Protein AF-0000000068184288 (afdb_homodimer)

Sequence (654 aa):
MPSTSIVRLLISVLLVMGKAAFAEDYVFIGVSGGLQDGFPDHVKLDYHSGQDDEVRAVFVGRALVRGTKAYLDVMQDGWRQYTSEPGQPLINSVVVVSGCHEHANQYWIYAVDSRQVLAVLNNEPRFLSITPDTGLVDLTVAETDKAVKVLAQSQIQKQGKRNTTHVSFPIVVATWYHESFLPSPPMRHLPDGTAITNFPASLALWAKVNDADRVTGCDYTPTDSSSSIGSNNTVEECEASSRTLAAQRRYWDGIRSAVRAAEADRPSRDVWRANGPPFACERLARLGVDADTARINYSFSAEELHSVFRDTEYRLDLNQAVLTVMHMPSTSIVRLLISVLLVMGKAAFAEDYVFIGVSGGLQDGFPDHVKLDYHSGQDDEVRAVFVGRALVRGTKAYLDVMQDGWRQYTSEPGQPLINSVVVVSGCHEHANQYWIYAVDSRQVLAVLNNEPRFLSITPDTGLVDLTVAETDKAVKVLAQSQIQKQGKRNTTHVSFPIVVATWYHESFLPSPPMRHLPDGTAITNFPASLALWAKVNDADRVTGCDYTPTDSSSSIGSNNTVEECEASSRTLAAQRRYWDGIRSAVRAAEADRPSRDVWRANGPPFACERLARLGVDADTARINYSFSAEELHSVFRDTEYRLDLNQAVLTVMH

Nearest PDB structures (foldseek):
  5c5z-assembly1_B  TM=7.396E-01  e=7.664E-04  Escherichia coli
  5y9f-assembly2_I  TM=2.654E-01  e=6.734E+00  human papillomavirus 59
  7ryj-assembly1_F  TM=2.650E-01  e=6.351E+00  Mus musculus papillomavirus type 1
  5y9f-assembly1_E  TM=1.984E-01  e=9.571E+00  human papillomavirus 59
  5c5z-assembly1_B  TM=7.454E-01  e=1.248E-03  Escherichia coli

pLDDT: mean 79.21, std 19.63, range [26.53, 98.06]

Foldseek 3Di:
DVPVVVVVVCVVCCVVVVVPVPQFKWAKEWEFWQCDFLHDLVCLLWDDDPPPDIFHKFWQWKFKFFQKFKWKDQDAPPDPQADDPPDQHGITIAIFRRQFRQEMEMTTMIIGGPVRVVSSCPVPDDAKDKDFWWGKTFLPDVRTDVRVLLLQQVQLVVVVFDDSGIAGGIYMHGQWDWPLIGGFAFPDADPVNHGYDGRLSSLCVLLVADSVLSPSPQPPPVPPVPDCPDPPPPSPCPCVDVVSVVSNVVSSVSSRVSSVVSNVVDDPDGDIDGRYDNDDHPDGDDTGDDPRHGGRRDIDGPVRVCVSPVPHQWDDDRVVSYIDGHD/DCPVVVVVVVVVCCVVVVCPVPQFKWAKEWEFWQCDFLHQLVCLLWDDDPPPDIFHKFWQWKFKFFQKFKWKDQDAPPDPQADDPPDQHGITIAIARRQFRQEMEITTMIIGGPVRVVSSCPPVSFQKDKDFWFGKTFLPDVRTDVRVLLLQQVQLVVVVFDDSGIAGGTYMHGQWDWPLIGGFAFPDADPVNHGYDGRLSSLCVLLVADSVLSPSPQPPPVPPVPDCPDPPPPSPCPVVDVVSVVSNVVSSVSSRVSSVVSNVVDDPDGDIDRRYDNDDHPDGDDTGDDPRHGGRGDIDGPVRVCVSPVPHQWDDDRVVSYIDGHD

Radius of gyration: 25.78 Å; Cα contacts (8 Å, |Δi|>4): 1401; chains: 2; bounding box: 53×72×87 Å

Organism: Phaeodactylum tricornutum (strain CCAP 1055/1) (NCBI:txid556484)

Solvent-accessible surface area (backbone atoms only — not comparable to full-atom values): 34500 Å² total; per-residue (Å²): 126,69,67,64,55,53,51,49,48,48,49,50,48,43,57,62,58,55,52,58,68,72,79,59,40,26,28,49,40,27,43,54,34,37,58,36,89,63,34,84,48,26,66,42,42,34,30,71,55,76,96,82,40,72,41,57,39,22,59,58,36,35,34,27,22,56,12,22,40,51,21,36,38,66,62,47,88,79,40,61,72,42,45,59,89,92,50,80,58,60,66,37,47,40,33,34,50,48,35,19,42,47,23,21,31,39,24,42,32,28,40,22,37,33,71,22,59,66,40,45,54,41,93,42,75,81,36,40,22,43,21,42,41,48,34,41,29,40,61,80,44,85,69,24,30,66,57,42,44,47,51,48,50,49,46,18,59,74,66,68,32,74,41,82,50,42,35,22,33,16,26,56,32,33,49,52,24,50,74,74,46,36,76,47,44,56,69,45,70,48,93,88,58,29,35,33,29,34,49,67,56,12,50,18,60,71,32,69,39,56,57,81,27,53,53,58,80,50,80,67,62,76,74,59,86,72,78,71,76,63,80,68,67,68,76,58,68,55,71,51,47,73,63,52,54,51,36,31,48,50,29,53,50,29,44,42,51,42,49,54,54,51,60,71,66,51,74,87,69,90,50,76,34,35,30,38,73,89,71,86,58,93,44,75,30,82,72,52,52,47,76,37,39,28,72,45,41,55,74,34,44,61,66,53,54,46,58,61,32,66,92,50,58,43,46,78,35,74,90,74,28,41,61,41,77,60,129,127,68,67,62,55,53,50,51,48,48,46,50,47,42,56,61,58,53,51,58,68,71,78,58,38,26,27,51,40,26,43,54,34,35,57,37,90,64,36,83,49,28,66,43,43,34,29,72,54,76,98,81,40,73,42,59,39,22,60,57,36,36,35,28,22,56,12,23,41,50,23,36,38,66,61,45,89,82,41,64,72,42,46,59,90,91,49,80,57,59,66,37,48,39,33,34,54,46,36,18,40,47,24,22,33,40,23,42,31,27,42,22,38,33,71,21,60,65,39,47,54,45,91,44,61,59,46,39,22,44,19,42,46,45,34,41,29,41,60,82,46,84,69,23,31,66,57,42,45,47,49,49,50,49,46,19,60,75,68,67,35,74,41,83,50,42,34,22,33,16,27,56,32,32,52,51,24,51,72,73,45,37,77,47,43,57,70,44,69,46,94,89,59,27,33,33,27,32,50,64,56,12,50,17,60,72,31,71,40,57,57,81,27,54,53,58,80,51,79,67,62,76,74,57,85,72,75,71,76,63,79,71,64,69,72,58,67,54,72,50,48,73,62,52,52,50,36,32,49,52,28,52,50,30,45,41,51,42,49,54,54,50,59,71,67,50,73,88,68,90,50,77,35,30,24,45,72,89,71,88,59,93,44,76,29,83,73,51,64,46,77,39,39,28,70,45,42,56,74,34,43,61,65,54,52,46,59,63,32,65,90,52,58,42,44,77,37,73,91,75,28,41,61,41,78,60,129

Secondary structure (DSSP, 8-state):
--HHHHHHHHHHHHHHHSS-----EEEEEEE-STTSTTSGGGGGGSEEETTTEEE--EEEEEEEEESEEEEEEEPPTTSTT---TTSPPPEEEEEEE--BTTEEEEEEEEEEEGGGHHHHTTT--TTEEEEEEEEEEESSSTTS-HHHHHHHHHHHHHHT-S--SEEEEEEEEESEEETTPEEPPPSEE-TTSPEEEEHHHHHHHHHT--GGGG-SSS------SS---------------HHHHHHHHHHHHHHHHHHHHHHHT--S---EEETSSPP--SSBPP-S--TTSEE--S-EEHHHHHHHHTTSSEEEETTTTEEEE--/--HHHHHHHHHHHHHHHSS-----EEEEEEE-STTSTTSGGGGGGSEEETTTEEE--EEEEEEEEESEEEEEEEPPTTSTT---TTSPPPEEEEEEE--BTTEEEEEEEEEEEGGGHHHHTTT--SSEEEEEEEEEEESSSTTS-HHHHHHHHHHHHHHT-S--SEEEEEEEEES-EETTPEEPPPSEE-TTSPEEEEHHHHHHHHHT--GGGG-SSS------SS---------------HHHHHHHHHHHHHHHHHHHHHHHT--S---EETT-SPP--SSBPP-S--TTSEE--S-EEHHHHHHHHTTSSEEEETTTTEEEE--

Structure (mmCIF, N/CA/C/O backbone):
data_AF-0000000068184288-model_v1
#
loop_
_entity.id
_entity.type
_entity.pdbx_description
1 polymer 'Uncharacterized protein'
#
loop_
_atom_site.group_PDB
_atom_site.id
_atom_site.type_symbol
_atom_site.label_atom_id
_atom_site.label_alt_id
_atom_site.label_comp_id
_atom_site.label_asym_id
_atom_site.label_entity_id
_atom_site.label_seq_id
_atom_site.pdbx_PDB_ins_code
_atom_site.Cartn_x
_atom_site.Cartn_y
_atom_site.Cartn_z
_atom_site.occupancy
_atom_site.B_iso_or_equiv
_atom_site.auth_seq_id
_atom_site.auth_comp_id
_atom_site.auth_asym_id
_atom_site.auth_atom_id
_atom_site.pdbx_PDB_model_num
ATOM 1 N N . MET A 1 1 ? 14.094 -34.469 49.031 1 32.38 1 MET A N 1
ATOM 2 C CA . MET A 1 1 ? 14.266 -34.688 47.594 1 32.38 1 MET A CA 1
ATOM 3 C C . MET A 1 1 ? 13.156 -33.969 46.812 1 32.38 1 MET A C 1
ATOM 5 O O . MET A 1 1 ? 13.078 -34.094 45.594 1 32.38 1 MET A O 1
ATOM 9 N N . PRO A 1 2 ? 12.055 -33.5 47.469 1 53.44 2 PRO A N 1
ATOM 10 C CA . PRO A 1 2 ? 10.875 -32.875 46.875 1 53.44 2 PRO A CA 1
ATOM 11 C C . PRO A 1 2 ? 11.164 -31.453 46.344 1 53.44 2 PRO A C 1
ATOM 13 O O . PRO A 1 2 ? 10.352 -30.906 45.594 1 53.44 2 PRO A O 1
ATOM 16 N N . SER A 1 3 ? 12.32 -30.938 46.656 1 58.44 3 SER A N 1
ATOM 17 C CA . SER A 1 3 ? 12.523 -29.516 46.344 1 58.44 3 SER A CA 1
ATOM 18 C C . SER A 1 3 ? 12.891 -29.328 44.875 1 58.44 3 SER A C 1
ATOM 20 O O . SER A 1 3 ? 12.516 -28.344 44.25 1 58.44 3 SER A O 1
ATOM 22 N N . THR A 1 4 ? 13.492 -30.453 44.281 1 60.47 4 THR A N 1
ATOM 23 C CA . THR A 1 4 ? 13.93 -30.312 42.906 1 60.47 4 THR A CA 1
ATOM 24 C C . THR A 1 4 ? 12.742 -30.438 41.938 1 60.47 4 THR A C 1
ATOM 26 O O . THR A 1 4 ? 12.734 -29.828 40.875 1 60.47 4 THR A O 1
ATOM 29 N N . SER A 1 5 ? 11.688 -31.094 42.469 1 57.44 5 SER A N 1
ATOM 30 C CA . SER A 1 5 ? 10.547 -31.312 41.562 1 57.44 5 SER A CA 1
ATOM 31 C C . SER A 1 5 ? 9.695 -30.047 41.469 1 57.44 5 SER A C 1
ATOM 33 O O . SER A 1 5 ? 9.172 -29.75 40.375 1 57.44 5 SER A O 1
ATOM 35 N N . ILE A 1 6 ? 9.641 -29.312 42.531 1 54.47 6 ILE A N 1
ATOM 36 C CA . ILE A 1 6 ? 8.836 -28.094 42.5 1 54.47 6 ILE A CA 1
ATOM 37 C C . ILE A 1 6 ? 9.539 -27.031 41.656 1 54.47 6 ILE A C 1
ATOM 39 O O . ILE A 1 6 ? 8.898 -26.312 40.906 1 54.47 6 ILE A O 1
ATOM 43 N N . VAL A 1 7 ? 10.859 -27.078 41.656 1 49.69 7 VAL A N 1
ATOM 44 C CA . VAL A 1 7 ? 11.609 -26.094 40.875 1 49.69 7 VAL A CA 1
ATOM 45 C C . VAL A 1 7 ? 11.5 -26.422 39.375 1 49.69 7 VAL A C 1
ATOM 47 O O . VAL A 1 7 ? 11.312 -25.531 38.562 1 49.69 7 VAL A O 1
ATOM 50 N N . ARG A 1 8 ? 11.461 -27.688 39 1 50.5 8 ARG A N 1
ATOM 51 C CA . ARG A 1 8 ? 11.312 -28.047 37.594 1 50.5 8 ARG A CA 1
ATOM 52 C C . ARG A 1 8 ? 9.891 -27.766 37.125 1 50.5 8 ARG A C 1
ATOM 54 O O . ARG A 1 8 ? 9.695 -27.281 36 1 50.5 8 ARG A O 1
ATOM 61 N N . LEU A 1 9 ? 8.93 -27.922 37.969 1 48.62 9 LEU A N 1
ATOM 62 C CA . LEU A 1 9 ? 7.562 -27.594 37.594 1 48.62 9 LEU A CA 1
ATOM 63 C C . LEU A 1 9 ? 7.387 -26.078 37.469 1 48.62 9 LEU A C 1
ATOM 65 O O . LEU A 1 9 ? 6.738 -25.609 36.531 1 48.62 9 LEU A O 1
ATOM 69 N N . LEU A 1 10 ? 8.062 -25.406 38.281 1 46.88 10 LEU A N 1
ATOM 70 C CA . LEU A 1 10 ? 7.969 -23.953 38.188 1 46.88 10 LEU A CA 1
ATOM 71 C C . LEU A 1 10 ? 8.703 -23.438 36.969 1 46.88 10 LEU A C 1
ATOM 73 O O . LEU A 1 10 ? 8.219 -22.547 36.281 1 46.88 10 LEU A O 1
ATOM 77 N N . ILE A 1 11 ? 9.797 -24.109 36.594 1 45.91 11 ILE A N 1
ATOM 78 C CA . ILE A 1 11 ? 10.523 -23.688 35.406 1 45.91 11 ILE A CA 1
ATOM 79 C C . ILE A 1 11 ? 9.727 -24.094 34.156 1 45.91 11 ILE A C 1
ATOM 81 O O . ILE A 1 11 ? 9.617 -23.312 33.219 1 45.91 11 ILE A O 1
ATOM 85 N N . SER A 1 12 ? 9.086 -25.312 34.156 1 41.34 12 SER A N 1
ATOM 86 C CA . SER A 1 12 ? 8.281 -25.719 33.031 1 41.34 12 SER A CA 1
ATOM 87 C C . SER A 1 12 ? 7.023 -24.859 32.906 1 41.34 12 SER A C 1
ATOM 89 O O . SER A 1 12 ? 6.609 -24.516 31.797 1 41.34 12 SER A O 1
ATOM 91 N N . VAL A 1 13 ? 6.363 -24.625 34.062 1 41.16 13 VAL A N 1
ATOM 92 C CA . VAL A 1 13 ? 5.203 -23.75 34.031 1 41.16 13 VAL A CA 1
ATOM 93 C C . VAL A 1 13 ? 5.641 -22.344 33.625 1 41.16 13 VAL A C 1
ATOM 95 O O . VAL A 1 13 ? 4.973 -21.672 32.812 1 41.16 13 VAL A O 1
ATOM 98 N N . LEU A 1 14 ? 6.762 -21.938 34.125 1 38.97 14 LEU A N 1
ATOM 99 C CA . LEU A 1 14 ? 7.277 -20.625 33.75 1 38.97 14 LEU A CA 1
ATOM 100 C C . LEU A 1 14 ? 7.715 -20.625 32.281 1 38.97 14 LEU A C 1
ATOM 102 O O . LEU A 1 14 ? 7.535 -19.625 31.578 1 38.97 14 LEU A O 1
ATOM 106 N N . LEU A 1 15 ? 8.398 -21.641 31.844 1 39.84 15 LEU A N 1
ATOM 107 C CA . LEU A 1 15 ? 8.727 -21.75 30.422 1 39.84 15 LEU A CA 1
ATOM 108 C C . LEU A 1 15 ? 7.461 -21.844 29.578 1 39.84 15 LEU A C 1
ATOM 110 O O . LEU A 1 15 ? 7.406 -21.312 28.469 1 39.84 15 LEU A O 1
ATOM 114 N N . VAL A 1 16 ? 6.539 -22.719 29.984 1 35.69 16 VAL A N 1
ATOM 115 C CA . VAL A 1 16 ? 5.254 -22.797 29.312 1 35.69 16 VAL A CA 1
ATOM 116 C C . VAL A 1 16 ? 4.473 -21.5 29.516 1 35.69 16 VAL A C 1
ATOM 118 O O . VAL A 1 16 ? 3.77 -21.047 28.609 1 35.69 16 VAL A O 1
ATOM 121 N N . MET A 1 17 ? 4.336 -21.047 30.703 1 35.84 17 MET A N 1
ATOM 122 C CA . MET A 1 17 ? 3.625 -19.781 30.906 1 35.84 17 MET A CA 1
ATOM 123 C C . MET A 1 17 ? 4.309 -18.641 30.156 1 35.84 17 MET A C 1
ATOM 125 O O . MET A 1 17 ? 3.723 -17.578 29.969 1 35.84 17 MET A O 1
ATOM 129 N N . GLY A 1 18 ? 5.645 -18.594 30.266 1 34 18 GLY A N 1
ATOM 130 C CA . GLY A 1 18 ? 6.402 -17.453 29.797 1 34 18 GLY A CA 1
ATOM 131 C C . GLY A 1 18 ? 6.219 -17.188 28.312 1 34 18 GLY A C 1
ATOM 132 O O . GLY A 1 18 ? 6.906 -16.328 27.734 1 34 18 GLY A O 1
ATOM 133 N N . LYS A 1 19 ? 6.238 -18.234 27.547 1 34.44 19 LYS A N 1
ATOM 134 C CA . LYS A 1 19 ? 5.977 -17.672 26.219 1 34.44 19 LYS A CA 1
ATOM 135 C C . LYS A 1 19 ? 4.711 -16.828 26.234 1 34.44 19 LYS A C 1
ATOM 137 O O . LYS A 1 19 ? 3.6 -17.344 26.312 1 34.44 19 LYS A O 1
ATOM 142 N N . ALA A 1 20 ? 4.527 -15.953 27.109 1 34.69 20 ALA A N 1
ATOM 143 C CA . ALA A 1 20 ? 3.424 -15.047 26.797 1 34.69 20 ALA A CA 1
ATOM 144 C C . ALA A 1 20 ? 3.133 -15.031 25.297 1 34.69 20 ALA A C 1
ATOM 146 O O . ALA A 1 20 ? 3.949 -14.562 24.5 1 34.69 20 ALA A O 1
ATOM 147 N N . ALA A 1 21 ? 2.643 -16.078 24.688 1 37.88 21 ALA A N 1
ATOM 148 C CA . ALA A 1 21 ? 2.223 -16.359 23.312 1 37.88 21 ALA A CA 1
ATOM 149 C C . ALA A 1 21 ? 1.637 -15.109 22.656 1 37.88 21 ALA A C 1
ATOM 151 O O . ALA A 1 21 ? 0.617 -14.578 23.109 1 37.88 21 ALA A O 1
ATOM 152 N N . PHE A 1 22 ? 2.428 -14.109 22.406 1 45 22 PHE A N 1
ATOM 153 C CA . PHE A 1 22 ? 1.965 -13 21.578 1 45 22 PHE A CA 1
ATOM 154 C C . PHE A 1 22 ? 0.828 -13.445 20.672 1 45 22 PHE A C 1
ATOM 156 O O . PHE A 1 22 ? 0.948 -14.453 19.969 1 45 22 PHE A O 1
ATOM 163 N N . ALA A 1 23 ? -0.337 -13.203 21.156 1 56.47 23 ALA A N 1
ATOM 164 C CA . ALA A 1 23 ? -1.491 -13.531 20.328 1 56.47 23 ALA A CA 1
ATOM 165 C C . ALA A 1 23 ? -1.308 -13 18.906 1 56.47 23 ALA A C 1
ATOM 167 O O . ALA A 1 23 ? -1.067 -11.812 18.703 1 56.47 23 ALA A O 1
ATOM 168 N N . GLU A 1 24 ? -0.873 -13.797 17.984 1 70.94 24 GLU A N 1
ATOM 169 C CA . GLU A 1 24 ? -0.694 -13.508 16.562 1 70.94 24 GLU A CA 1
ATOM 170 C C . GLU A 1 24 ? -1.948 -12.875 15.961 1 70.94 24 GLU A C 1
ATOM 172 O O . GLU A 1 24 ? -3.066 -13.281 16.281 1 70.94 24 GLU A O 1
ATOM 177 N N . ASP A 1 25 ? -1.692 -11.641 15.391 1 85.06 25 ASP A N 1
ATOM 178 C CA . ASP A 1 25 ? -2.74 -11.008 14.594 1 85.06 25 ASP A CA 1
ATOM 179 C C . ASP A 1 25 ? -2.488 -11.203 13.102 1 85.06 25 ASP A C 1
ATOM 181 O O . ASP A 1 25 ? -1.342 -11.18 12.656 1 85.06 25 ASP A O 1
ATOM 185 N N . TYR A 1 26 ? -3.568 -11.5 12.492 1 89.56 26 TYR A N 1
ATOM 186 C CA . TYR A 1 26 ? -3.48 -11.758 11.062 1 89.56 26 TYR A CA 1
ATOM 187 C C . TYR A 1 26 ? -4.211 -10.688 10.266 1 89.56 26 TYR A C 1
ATOM 189 O O . TYR A 1 26 ? -5.211 -10.133 10.727 1 89.56 26 TYR A O 1
ATOM 197 N N . VAL A 1 27 ? -3.689 -10.422 9.172 1 90.31 27 VAL A N 1
ATOM 198 C CA . VAL A 1 27 ? -4.375 -9.594 8.18 1 90.31 27 VAL A CA 1
ATOM 199 C C . VAL A 1 27 ? -4.508 -10.359 6.867 1 90.31 27 VAL A C 1
ATOM 201 O O . VAL A 1 27 ? -3.693 -11.242 6.57 1 90.31 27 VAL A O 1
ATOM 204 N N . PHE A 1 28 ? -5.527 -10.023 6.16 1 92.75 28 PHE A N 1
ATOM 205 C CA . PHE A 1 28 ? -5.707 -10.633 4.852 1 92.75 28 PHE A CA 1
ATOM 206 C C . PHE A 1 28 ? -5.129 -9.742 3.754 1 92.75 28 PHE A C 1
ATOM 208 O O . PHE A 1 28 ? -5.301 -8.523 3.781 1 92.75 28 PHE A O 1
ATOM 215 N N . ILE A 1 29 ? -4.414 -10.383 2.818 1 93.25 29 ILE A N 1
ATOM 216 C CA . ILE A 1 29 ? -3.869 -9.656 1.679 1 93.25 29 ILE A CA 1
ATOM 217 C C . ILE A 1 29 ? -4.066 -10.469 0.402 1 93.25 29 ILE A C 1
ATOM 219 O O . ILE A 1 29 ? -3.881 -11.688 0.401 1 93.25 29 ILE A O 1
ATOM 223 N N . GLY A 1 30 ? -4.562 -9.789 -0.604 1 95.12 30 GLY A N 1
ATOM 224 C CA . GLY A 1 30 ? -4.629 -10.375 -1.931 1 95.12 30 GLY A CA 1
ATOM 225 C C . GLY A 1 30 ? -3.4 -10.086 -2.773 1 95.12 30 GLY A C 1
ATOM 226 O O . GLY A 1 30 ? -3.041 -8.93 -2.979 1 95.12 30 GLY A O 1
ATOM 227 N N . VAL A 1 31 ? -2.785 -11.188 -3.258 1 94.5 31 VAL A N 1
ATOM 228 C CA . VAL A 1 31 ? -1.58 -11.023 -4.062 1 94.5 31 VAL A CA 1
ATOM 229 C C . VAL A 1 31 ? -1.771 -11.68 -5.426 1 94.5 31 VAL A C 1
ATOM 231 O O . VAL A 1 31 ? -2.58 -12.602 -5.566 1 94.5 31 VAL A O 1
ATOM 234 N N . SER A 1 32 ? -1.122 -11.148 -6.391 1 94.88 32 SER A N 1
ATOM 235 C CA . SER A 1 32 ? -1.007 -11.695 -7.738 1 94.88 32 SER A CA 1
ATOM 236 C C . SER A 1 32 ? 0.422 -11.586 -8.258 1 94.88 32 SER A C 1
ATOM 238 O O . SER A 1 32 ? 0.887 -10.492 -8.586 1 94.88 32 SER A O 1
ATOM 240 N N . GLY A 1 33 ? 1.138 -12.742 -8.281 1 92.38 33 GLY A N 1
ATOM 241 C CA . GLY A 1 33 ? 2.52 -12.688 -8.727 1 92.38 33 GLY A CA 1
ATOM 242 C C . GLY A 1 33 ? 3.428 -13.648 -7.977 1 92.38 33 GLY A C 1
ATOM 243 O O . GLY A 1 33 ? 3.02 -14.758 -7.637 1 92.38 33 GLY A O 1
ATOM 244 N N . GLY A 1 34 ? 4.621 -13.258 -7.797 1 87.44 34 GLY A N 1
ATOM 245 C CA . GLY A 1 34 ? 5.676 -14.109 -7.27 1 87.44 34 GLY A CA 1
ATOM 246 C C . GLY A 1 34 ? 5.445 -14.523 -5.828 1 87.44 34 GLY A C 1
ATOM 247 O O . GLY A 1 34 ? 6.09 -15.445 -5.328 1 87.44 34 GLY A O 1
ATOM 248 N N . LEU A 1 35 ? 4.52 -13.945 -5.18 1 89 35 LEU A N 1
ATOM 249 C CA . LEU A 1 35 ? 4.234 -14.258 -3.785 1 89 35 LEU A CA 1
ATOM 250 C C . LEU A 1 35 ? 3.305 -15.469 -3.68 1 89 35 LEU A C 1
ATOM 252 O O . LEU A 1 35 ? 3.133 -16.031 -2.598 1 89 35 LEU A O 1
ATOM 256 N N . GLN A 1 36 ? 2.783 -15.875 -4.758 1 90.81 36 GLN A N 1
ATOM 257 C CA . GLN A 1 36 ? 1.835 -16.984 -4.746 1 90.81 36 GLN A CA 1
ATOM 258 C C . GLN A 1 36 ? 2.555 -18.328 -4.613 1 90.81 36 GLN A C 1
ATOM 260 O O . GLN A 1 36 ? 3.744 -18.422 -4.922 1 90.81 36 GLN A O 1
ATOM 265 N N . ASP A 1 37 ? 1.796 -19.281 -4.125 1 88.12 37 ASP A N 1
ATOM 266 C CA . ASP A 1 37 ? 2.344 -20.625 -3.959 1 88.12 37 ASP A CA 1
ATOM 267 C C . ASP A 1 37 ? 2.988 -21.109 -5.254 1 88.12 37 ASP A C 1
ATOM 269 O O . ASP A 1 37 ? 2.424 -20.953 -6.336 1 88.12 37 ASP A O 1
ATOM 273 N N . GLY A 1 38 ? 4.16 -21.688 -5.039 1 84.31 38 GLY A N 1
ATOM 274 C CA . GLY A 1 38 ? 4.836 -22.25 -6.195 1 84.31 38 GLY A CA 1
ATOM 275 C C . GLY A 1 38 ? 5.867 -21.312 -6.797 1 84.31 38 GLY A C 1
ATOM 276 O O . GLY A 1 38 ? 6.602 -21.703 -7.711 1 84.31 38 GLY A O 1
ATOM 277 N N . PHE A 1 39 ? 5.945 -20.141 -6.25 1 87.5 39 PHE A N 1
ATOM 278 C CA . PHE A 1 39 ? 6.914 -19.172 -6.754 1 87.5 39 PHE A CA 1
ATOM 279 C C . PHE A 1 39 ? 7.938 -18.828 -5.68 1 87.5 39 PHE A C 1
ATOM 281 O O . PHE A 1 39 ? 7.656 -18.953 -4.484 1 87.5 39 PHE A O 1
ATOM 288 N N . PRO A 1 40 ? 9.094 -18.328 -6.074 1 78.38 40 PRO A N 1
ATOM 289 C CA . PRO A 1 40 ? 10.211 -18.172 -5.141 1 78.38 40 PRO A CA 1
ATOM 290 C C . PRO A 1 40 ? 9.93 -17.125 -4.059 1 78.38 40 PRO A C 1
ATOM 292 O O . PRO A 1 40 ? 10.406 -17.266 -2.932 1 78.38 40 PRO A O 1
ATOM 295 N N . ASP A 1 41 ? 9.148 -16.156 -4.289 1 83.25 41 ASP A N 1
ATOM 296 C CA . ASP A 1 41 ? 8.969 -15.047 -3.354 1 83.25 41 ASP A CA 1
ATOM 297 C C . ASP A 1 41 ? 7.891 -15.375 -2.32 1 83.25 41 ASP A C 1
ATOM 299 O O . ASP A 1 41 ? 7.648 -14.586 -1.403 1 83.25 41 ASP A O 1
ATOM 303 N N . HIS A 1 42 ? 7.352 -16.547 -2.363 1 87.5 42 HIS A N 1
ATOM 304 C CA . HIS A 1 42 ? 6.27 -16.922 -1.46 1 87.5 42 HIS A CA 1
ATOM 305 C C . HIS A 1 42 ? 6.711 -16.828 -0.003 1 87.5 42 HIS A C 1
ATOM 307 O O . HIS A 1 42 ? 5.922 -16.453 0.866 1 87.5 42 HIS A O 1
ATOM 313 N N . VAL A 1 43 ? 7.918 -17.094 0.232 1 84.25 43 VAL A N 1
ATOM 314 C CA . VAL A 1 43 ? 8.461 -17.156 1.585 1 84.25 43 VAL A CA 1
ATOM 315 C C . VAL A 1 43 ? 8.391 -15.773 2.234 1 84.25 43 VAL A C 1
ATOM 317 O O . VAL A 1 43 ? 8.422 -15.656 3.461 1 84.25 43 VAL A O 1
ATOM 320 N N . LYS A 1 44 ? 8.195 -14.781 1.458 1 85 44 LYS A N 1
ATOM 321 C CA . LYS A 1 44 ? 8.156 -13.414 1.977 1 85 44 LYS A CA 1
ATOM 322 C C . LYS A 1 44 ? 6.852 -13.148 2.723 1 85 44 LYS A C 1
ATOM 324 O O . LYS A 1 44 ? 6.742 -12.172 3.461 1 85 44 LYS A O 1
ATOM 329 N N . LEU A 1 45 ? 5.887 -13.984 2.527 1 89.81 45 LEU A N 1
ATOM 330 C CA . LEU A 1 45 ? 4.613 -13.828 3.225 1 89.81 45 LEU A CA 1
ATOM 331 C C . LEU A 1 45 ? 4.723 -14.312 4.668 1 89.81 45 LEU A C 1
ATOM 333 O O . LEU A 1 45 ? 3.873 -13.992 5.5 1 89.81 45 LEU A O 1
ATOM 337 N N . ASP A 1 46 ? 5.758 -15.078 4.879 1 88.69 46 ASP A N 1
ATOM 338 C CA . ASP A 1 46 ? 5.934 -15.656 6.207 1 88.69 46 ASP A CA 1
ATOM 339 C C . ASP A 1 46 ? 6.68 -14.695 7.129 1 88.69 46 ASP A C 1
ATOM 341 O O . ASP A 1 46 ? 7.625 -14.023 6.707 1 88.69 46 ASP A O 1
ATOM 345 N N . TYR A 1 47 ? 6.129 -14.594 8.32 1 85.44 47 TYR A N 1
ATOM 346 C CA . TYR A 1 47 ? 6.824 -13.805 9.336 1 85.44 47 TYR A CA 1
ATOM 347 C C . TYR A 1 47 ? 7.902 -14.641 10.023 1 85.44 47 TYR A C 1
ATOM 349 O O . TYR A 1 47 ? 7.664 -15.781 10.406 1 85.44 47 TYR A O 1
ATOM 357 N N . HIS A 1 48 ? 9.094 -13.992 9.984 1 77.5 48 HIS A N 1
ATOM 358 C CA . HIS A 1 48 ? 10.211 -14.617 10.68 1 77.5 48 HIS A CA 1
ATOM 359 C C . HIS A 1 48 ? 10.852 -13.648 11.672 1 77.5 48 HIS A C 1
ATOM 361 O O . HIS A 1 48 ? 11.18 -12.516 11.32 1 77.5 48 HIS A O 1
ATOM 367 N N . SER A 1 49 ? 10.609 -13.844 12.922 1 68.94 49 SER A N 1
ATOM 368 C CA . SER A 1 49 ? 11.344 -13.062 13.914 1 68.94 49 SER A CA 1
ATOM 369 C C . SER A 1 49 ? 12.312 -13.938 14.703 1 68.94 49 SER A C 1
ATOM 371 O O . SER A 1 49 ? 11.898 -14.719 15.562 1 68.94 49 SER A O 1
ATOM 373 N N . GLY A 1 50 ? 13.578 -13.883 14.516 1 57.44 50 GLY A N 1
ATOM 374 C CA . GLY A 1 50 ? 14.57 -14.703 15.188 1 57.44 50 GLY A CA 1
ATOM 375 C C . GLY A 1 50 ? 14.422 -16.188 14.883 1 57.44 50 GLY A C 1
ATOM 376 O O . GLY A 1 50 ? 13.75 -16.562 13.922 1 57.44 50 GLY A O 1
ATOM 377 N N . GLN A 1 51 ? 15.172 -17.125 15.43 1 50.81 51 GLN A N 1
ATOM 378 C CA . GLN A 1 51 ? 15.266 -18.562 15.195 1 50.81 51 GLN A CA 1
ATOM 379 C C . GLN A 1 51 ? 13.961 -19.266 15.555 1 50.81 51 GLN A C 1
ATOM 381 O O . GLN A 1 51 ? 13.617 -20.297 14.961 1 50.81 51 GLN A O 1
ATOM 386 N N . ASP A 1 52 ? 13.133 -18.641 16.406 1 55.44 52 ASP A N 1
ATOM 387 C CA . ASP A 1 52 ? 12.117 -19.516 16.984 1 55.44 52 ASP A CA 1
ATOM 388 C C . ASP A 1 52 ? 10.711 -18.984 16.703 1 55.44 52 ASP A C 1
ATOM 390 O O . ASP A 1 52 ? 9.719 -19.625 17.062 1 55.44 52 ASP A O 1
ATOM 394 N N . ASP A 1 53 ? 10.617 -17.922 15.906 1 70.62 53 ASP A N 1
ATOM 395 C CA . ASP A 1 53 ? 9.266 -17.375 15.781 1 70.62 53 ASP A CA 1
ATOM 396 C C . ASP A 1 53 ? 8.867 -17.234 14.312 1 70.62 53 ASP A C 1
ATOM 398 O O . ASP A 1 53 ? 9.18 -16.219 13.68 1 70.62 53 ASP A O 1
ATOM 402 N N . GLU A 1 54 ? 8.414 -18.438 13.773 1 82.19 54 GLU A N 1
ATOM 403 C CA . GLU A 1 54 ? 7.914 -18.438 12.398 1 82.19 54 GLU A CA 1
ATOM 404 C C . GLU A 1 54 ? 6.391 -18.531 12.367 1 82.19 54 GLU A C 1
ATOM 406 O O . GLU A 1 54 ? 5.797 -19.344 13.078 1 82.19 54 GLU A O 1
ATOM 411 N N . VAL A 1 55 ? 5.828 -17.594 11.719 1 87.88 55 VAL A N 1
ATOM 412 C CA . VAL A 1 55 ? 4.398 -17.656 11.422 1 87.88 55 VAL A CA 1
ATOM 413 C C . VAL A 1 55 ? 4.188 -17.703 9.914 1 87.88 55 VAL A C 1
ATOM 415 O O . VAL A 1 55 ? 4.434 -16.719 9.211 1 87.88 55 VAL A O 1
ATOM 418 N N . ARG A 1 56 ? 3.713 -18.828 9.508 1 91.12 56 ARG A N 1
ATOM 419 C CA . ARG A 1 56 ? 3.508 -19.031 8.078 1 91.12 56 ARG A CA 1
ATOM 420 C C . ARG A 1 56 ? 2.178 -18.438 7.629 1 91.12 56 ARG A C 1
ATOM 422 O O . ARG A 1 56 ? 1.187 -18.484 8.359 1 91.12 56 ARG A O 1
ATOM 429 N N . ALA A 1 57 ? 2.156 -17.938 6.406 1 93.81 57 ALA A N 1
ATOM 430 C CA . ALA A 1 57 ? 0.917 -17.422 5.824 1 93.81 57 ALA A CA 1
ATOM 431 C C . ALA A 1 57 ? -0.029 -18.578 5.465 1 93.81 57 ALA A C 1
ATOM 433 O O . ALA A 1 57 ? 0.416 -19.656 5.082 1 93.81 57 ALA A O 1
ATOM 434 N N . VAL A 1 58 ? -1.302 -18.297 5.531 1 94.88 58 VAL A N 1
ATOM 435 C CA . VAL A 1 58 ? -2.314 -19.297 5.227 1 94.88 58 VAL A CA 1
ATOM 436 C C . VAL A 1 58 ? -3.064 -18.906 3.955 1 94.88 58 VAL A C 1
ATOM 438 O O . VAL A 1 58 ? -3.674 -17.844 3.893 1 94.88 58 VAL A O 1
ATOM 441 N N . PHE A 1 59 ? -2.984 -19.844 3.033 1 95.94 59 PHE A N 1
ATOM 442 C CA . PHE A 1 59 ? -3.783 -19.641 1.831 1 95.94 59 PHE A CA 1
ATOM 443 C C . PHE A 1 59 ? -5.262 -19.875 2.115 1 95.94 59 PHE A C 1
ATOM 445 O O . PHE A 1 59 ? -5.641 -20.969 2.566 1 95.94 59 PHE A O 1
ATOM 452 N N . VAL A 1 60 ? -6.098 -18.844 1.787 1 97.06 60 VAL A N 1
ATOM 453 C CA . VAL A 1 60 ? -7.531 -18.953 2.055 1 97.06 60 VAL A CA 1
ATOM 454 C C . VAL A 1 60 ? -8.266 -19.344 0.777 1 97.06 60 VAL A C 1
ATOM 456 O O . VAL A 1 60 ? -9.18 -20.172 0.811 1 97.06 60 VAL A O 1
ATOM 459 N N . GLY A 1 61 ? -7.887 -18.719 -0.308 1 97.44 61 GLY A N 1
ATOM 460 C CA . GLY A 1 61 ? -8.523 -19 -1.59 1 97.44 61 GLY A CA 1
ATOM 461 C C . GLY A 1 61 ? -8.281 -17.891 -2.611 1 97.44 61 GLY A C 1
ATOM 462 O O . GLY A 1 61 ? -7.492 -16.984 -2.379 1 97.44 61 GLY A O 1
ATOM 463 N N . ARG A 1 62 ? -8.953 -18.078 -3.73 1 97.25 62 ARG A N 1
ATOM 464 C CA . ARG A 1 62 ? -8.844 -17.094 -4.812 1 97.25 62 ARG A CA 1
ATOM 465 C C . ARG A 1 62 ? -10.047 -16.172 -4.832 1 97.25 62 ARG A C 1
ATOM 467 O O . ARG A 1 62 ? -11.156 -16.562 -4.461 1 97.25 62 ARG A O 1
ATOM 474 N N . ALA A 1 63 ? -9.789 -14.914 -5.238 1 98 63 ALA A N 1
ATOM 475 C CA . ALA A 1 63 ? -10.828 -13.891 -5.289 1 98 63 ALA A CA 1
ATOM 476 C C . ALA A 1 63 ? -10.727 -13.078 -6.578 1 98 63 ALA A C 1
ATOM 478 O O . ALA A 1 63 ? -9.641 -12.625 -6.953 1 98 63 ALA A O 1
ATOM 479 N N . LEU A 1 64 ? -11.883 -12.906 -7.188 1 97.5 64 LEU A N 1
ATOM 480 C CA . LEU A 1 64 ? -11.906 -12.117 -8.414 1 97.5 64 LEU A CA 1
ATOM 481 C C . LEU A 1 64 ? -12.141 -10.648 -8.109 1 97.5 64 LEU A C 1
ATOM 483 O O . LEU A 1 64 ? -13.094 -10.297 -7.41 1 97.5 64 LEU A O 1
ATOM 487 N N . VAL A 1 65 ? -11.289 -9.828 -8.648 1 95.94 65 VAL A N 1
ATOM 488 C CA . VAL A 1 65 ? -11.406 -8.383 -8.523 1 95.94 65 VAL A CA 1
ATOM 489 C C . VAL A 1 65 ? -11.539 -7.75 -9.906 1 95.94 65 VAL A C 1
ATOM 491 O O . VAL A 1 65 ? -10.625 -7.848 -10.727 1 95.94 65 VAL A O 1
ATOM 494 N N . ARG A 1 66 ? -12.609 -7.043 -10.094 1 93.19 66 ARG A N 1
ATOM 495 C CA . ARG A 1 66 ? -12.828 -6.348 -11.359 1 93.19 66 ARG A CA 1
ATOM 496 C C . ARG A 1 66 ? -12.18 -4.969 -11.344 1 93.19 66 ARG A C 1
ATOM 498 O O . ARG A 1 66 ? -11.828 -4.453 -10.281 1 93.19 66 ARG A O 1
ATOM 505 N N . GLY A 1 67 ? -11.953 -4.434 -12.57 1 89.69 67 GLY A N 1
ATOM 506 C CA . GLY A 1 67 ? -11.367 -3.109 -12.703 1 89.69 67 GLY A CA 1
ATOM 507 C C . GLY A 1 67 ? -9.852 -3.111 -12.617 1 89.69 67 GLY A C 1
ATOM 508 O O . GLY A 1 67 ? -9.234 -2.064 -12.406 1 89.69 67 GLY A O 1
ATOM 509 N N . THR A 1 68 ? -9.273 -4.285 -12.711 1 91.56 68 THR A N 1
ATOM 510 C CA . THR A 1 68 ? -7.82 -4.418 -12.641 1 91.56 68 THR A CA 1
ATOM 511 C C . THR A 1 68 ? -7.285 -5.133 -13.875 1 91.56 68 THR A C 1
ATOM 513 O O . THR A 1 68 ? -7.902 -6.078 -14.367 1 91.56 68 THR A O 1
ATOM 516 N N . LYS A 1 69 ? -6.223 -4.613 -14.328 1 92.62 69 LYS A N 1
ATOM 517 C CA . LYS A 1 69 ? -5.543 -5.223 -15.469 1 92.62 69 LYS A CA 1
ATOM 518 C C . LYS A 1 69 ? -4.137 -5.68 -15.086 1 92.62 69 LYS A C 1
ATOM 520 O O . LYS A 1 69 ? -3.355 -4.902 -14.531 1 92.62 69 LYS A O 1
ATOM 525 N N . ALA A 1 70 ? -3.869 -6.93 -15.43 1 94.94 70 ALA A N 1
ATOM 526 C CA . ALA A 1 70 ? -2.582 -7.504 -15.047 1 94.94 70 ALA A CA 1
ATOM 527 C C . ALA A 1 70 ? -1.602 -7.48 -16.219 1 94.94 70 ALA A C 1
ATOM 529 O O . ALA A 1 70 ? -1.993 -7.695 -17.375 1 94.94 70 ALA A O 1
ATOM 530 N N . TYR A 1 71 ? -0.388 -7.254 -15.859 1 92.88 71 TYR A N 1
ATOM 531 C CA . TYR A 1 71 ? 0.74 -7.289 -16.781 1 92.88 71 TYR A CA 1
ATOM 532 C C . TYR A 1 71 ? 1.863 -8.164 -16.234 1 92.88 71 TYR A C 1
ATOM 534 O O . TYR A 1 71 ? 1.916 -8.438 -15.039 1 92.88 71 TYR A O 1
ATOM 542 N N . LEU A 1 72 ? 2.691 -8.617 -17.156 1 92.38 72 LEU A N 1
ATOM 543 C CA . LEU A 1 72 ? 3.938 -9.289 -16.812 1 92.38 72 LEU A CA 1
ATOM 544 C C . LEU A 1 72 ? 5.113 -8.32 -16.875 1 92.38 72 LEU A C 1
ATOM 546 O O . LEU A 1 72 ? 5.281 -7.602 -17.859 1 92.38 72 LEU A O 1
ATOM 550 N N . ASP A 1 73 ? 5.855 -8.359 -15.836 1 87.88 73 ASP A N 1
ATOM 551 C CA . ASP A 1 73 ? 7.008 -7.473 -15.719 1 87.88 73 ASP A CA 1
ATOM 552 C C . ASP A 1 73 ? 8.297 -8.203 -16.062 1 87.88 73 ASP A C 1
ATOM 554 O O . ASP A 1 73 ? 8.867 -8.914 -15.227 1 87.88 73 ASP A O 1
ATOM 558 N N . VAL A 1 74 ? 8.688 -7.891 -17.234 1 84.06 74 VAL A N 1
ATOM 559 C CA . VAL A 1 74 ? 9.992 -8.391 -17.656 1 84.06 74 VAL A CA 1
ATOM 560 C C . VAL A 1 74 ? 11.078 -7.402 -17.25 1 84.06 74 VAL A C 1
ATOM 562 O O . VAL A 1 74 ? 11.156 -6.297 -17.781 1 84.06 74 VAL A O 1
ATOM 565 N N . MET A 1 75 ? 11.852 -7.863 -16.375 1 78.81 75 MET A N 1
ATOM 566 C CA . MET A 1 75 ? 12.859 -6.984 -15.773 1 78.81 75 MET A CA 1
ATOM 567 C C . MET A 1 75 ? 13.938 -6.633 -16.797 1 78.81 75 MET A C 1
ATOM 569 O O . MET A 1 75 ? 14.328 -7.473 -17.609 1 78.81 75 MET A O 1
ATOM 573 N N . GLN A 1 76 ? 14.312 -5.371 -16.625 1 73.75 76 GLN A N 1
ATOM 574 C CA . GLN A 1 76 ? 15.352 -4.887 -17.516 1 73.75 76 GLN A CA 1
ATOM 575 C C . GLN A 1 76 ? 16.719 -4.895 -16.844 1 73.75 76 GLN A C 1
ATOM 577 O O . GLN A 1 76 ? 16.812 -4.82 -15.617 1 73.75 76 GLN A O 1
ATOM 582 N N . ASP A 1 77 ? 17.656 -4.969 -17.75 1 72.69 77 ASP A N 1
ATOM 583 C CA . ASP A 1 77 ? 19.031 -4.848 -17.266 1 72.69 77 ASP A CA 1
ATOM 584 C C . ASP A 1 77 ? 19.234 -3.533 -16.516 1 72.69 77 ASP A C 1
ATOM 586 O O . ASP A 1 77 ? 18.75 -2.484 -16.938 1 72.69 77 ASP A O 1
ATOM 590 N N . GLY A 1 78 ? 19.875 -3.67 -15.344 1 68.88 78 GLY A N 1
ATOM 591 C CA . GLY A 1 78 ? 20.062 -2.486 -14.516 1 68.88 78 GLY A CA 1
ATOM 592 C C . GLY A 1 78 ? 19.094 -2.408 -13.352 1 68.88 78 GLY A C 1
ATOM 593 O O . GLY A 1 78 ? 19.328 -1.658 -12.398 1 68.88 78 GLY A O 1
ATOM 594 N N . TRP A 1 79 ? 18.141 -3.16 -13.5 1 70.88 79 TRP A N 1
ATOM 595 C CA . TRP A 1 79 ? 17.219 -3.209 -12.383 1 70.88 79 TRP A CA 1
ATOM 596 C C . TRP A 1 79 ? 17.719 -4.137 -11.289 1 70.88 79 TRP A C 1
ATOM 598 O O . TRP A 1 79 ? 18.453 -5.094 -11.562 1 70.88 79 TRP A O 1
ATOM 608 N N . ARG A 1 80 ? 17.281 -3.895 -10.141 1 71.25 80 ARG A N 1
ATOM 609 C CA . ARG A 1 80 ? 17.797 -4.602 -8.977 1 71.25 80 ARG A CA 1
ATOM 610 C C . ARG A 1 80 ? 17.516 -6.098 -9.078 1 71.25 80 ARG A C 1
ATOM 612 O O . ARG A 1 80 ? 18.344 -6.918 -8.656 1 71.25 80 ARG A O 1
ATOM 619 N N . GLN A 1 81 ? 16.406 -6.434 -9.609 1 76.12 81 GLN A N 1
ATOM 620 C CA . GLN A 1 81 ? 15.984 -7.832 -9.602 1 76.12 81 GLN A CA 1
ATOM 621 C C . GLN A 1 81 ? 16.375 -8.531 -10.898 1 76.12 81 GLN A C 1
ATOM 623 O O . GLN A 1 81 ? 16.031 -9.695 -11.109 1 76.12 81 GLN A O 1
ATOM 628 N N . TYR A 1 82 ? 17 -7.762 -11.711 1 78.88 82 TYR A N 1
ATOM 629 C CA . TYR A 1 82 ? 17.406 -8.367 -12.977 1 78.88 82 TYR A CA 1
ATOM 630 C C . TYR A 1 82 ? 18.484 -9.422 -12.75 1 78.88 82 TYR A C 1
ATOM 632 O O . TYR A 1 82 ? 19.422 -9.211 -11.984 1 78.88 82 TYR A O 1
ATOM 640 N N . THR A 1 83 ? 18.312 -10.562 -13.367 1 82.38 83 THR A N 1
ATOM 641 C CA . THR A 1 83 ? 19.312 -11.641 -13.352 1 82.38 83 THR A CA 1
ATOM 642 C C . THR A 1 83 ? 19.797 -11.945 -14.766 1 82.38 83 THR A C 1
ATOM 644 O O . THR A 1 83 ? 19 -12.305 -15.633 1 82.38 83 THR A O 1
ATOM 647 N N . SER A 1 84 ? 21.078 -11.797 -14.859 1 85.62 84 SER A N 1
ATOM 648 C CA . SER A 1 84 ? 21.672 -12.078 -16.156 1 85.62 84 SER A CA 1
ATOM 649 C C . SER A 1 84 ? 21.75 -13.586 -16.406 1 85.62 84 SER A C 1
ATOM 651 O O . SER A 1 84 ? 21.625 -14.383 -15.477 1 85.62 84 SER A O 1
ATOM 653 N N . GLU A 1 85 ? 21.938 -13.828 -17.828 1 83.38 85 GLU A N 1
ATOM 654 C CA . GLU A 1 85 ? 22.203 -15.227 -18.141 1 83.38 85 GLU A CA 1
ATOM 655 C C . GLU A 1 85 ? 23.5 -15.688 -17.484 1 83.38 85 GLU A C 1
ATOM 657 O O . GLU A 1 85 ? 24.469 -14.922 -17.375 1 83.38 85 GLU A O 1
ATOM 662 N N . PRO A 1 86 ? 23.375 -17.047 -17.031 1 82.06 86 PRO A N 1
ATOM 663 C CA . PRO A 1 86 ? 22.391 -18.125 -17.172 1 82.06 86 PRO A CA 1
ATOM 664 C C . P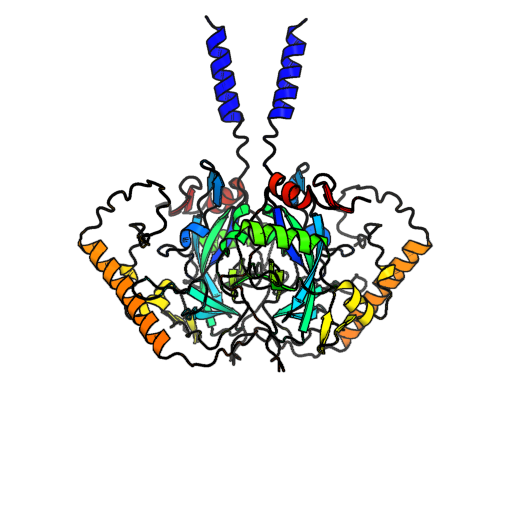RO A 1 86 ? 21.406 -18.172 -16 1 82.06 86 PRO A C 1
ATOM 666 O O . PRO A 1 86 ? 20.703 -19.172 -15.82 1 82.06 86 PRO A O 1
ATOM 669 N N . GLY A 1 87 ? 21.375 -17.141 -15.227 1 80.19 87 GLY A N 1
ATOM 670 C CA . GLY A 1 87 ? 20.5 -17.141 -14.07 1 80.19 87 GLY A CA 1
ATOM 671 C C . GLY A 1 87 ? 19.031 -17.172 -14.438 1 80.19 87 GLY A C 1
ATOM 672 O O . GLY A 1 87 ? 18.656 -16.859 -15.57 1 80.19 87 GLY A O 1
ATOM 673 N N . GLN A 1 88 ? 18.219 -17.719 -13.445 1 78.88 88 GLN A N 1
ATOM 674 C CA . GLN A 1 88 ? 16.766 -17.734 -13.625 1 78.88 88 GLN A CA 1
ATOM 675 C C . GLN A 1 88 ? 16.188 -16.344 -13.445 1 78.88 88 GLN A C 1
ATOM 677 O O . GLN A 1 88 ? 16.297 -15.75 -12.375 1 78.88 88 GLN A O 1
ATOM 682 N N . PRO A 1 89 ? 15.602 -15.891 -14.555 1 81.62 89 PRO A N 1
ATOM 683 C CA . PRO A 1 89 ? 14.992 -14.57 -14.391 1 81.62 89 PRO A CA 1
ATOM 684 C C . PRO A 1 89 ? 13.766 -14.594 -13.477 1 81.62 89 PRO A C 1
ATOM 686 O O . PRO A 1 89 ? 13.055 -15.602 -13.43 1 81.62 89 PRO A O 1
ATOM 689 N N . LEU A 1 90 ? 13.672 -13.438 -12.836 1 78.06 90 LEU A N 1
ATOM 690 C CA . LEU A 1 90 ? 12.438 -13.219 -12.078 1 78.06 90 LEU A CA 1
ATOM 691 C C . LEU A 1 90 ? 11.375 -12.57 -12.953 1 78.06 90 LEU A C 1
ATOM 693 O O . LEU A 1 90 ? 11.688 -11.719 -13.797 1 78.06 90 LEU A O 1
ATOM 697 N N . ILE A 1 91 ? 10.258 -13.094 -12.922 1 82.31 91 ILE A N 1
ATOM 698 C CA . ILE A 1 91 ? 9.109 -12.461 -13.562 1 82.31 91 ILE A CA 1
ATOM 699 C C . ILE A 1 91 ? 8 -12.242 -12.539 1 82.31 91 ILE A C 1
ATOM 701 O O . ILE A 1 91 ? 7.73 -13.117 -11.711 1 82.31 91 ILE A O 1
ATOM 705 N N . ASN A 1 92 ? 7.484 -11.008 -12.57 1 84.75 92 ASN A N 1
ATOM 706 C CA . ASN A 1 92 ? 6.438 -10.68 -11.609 1 84.75 92 ASN A CA 1
ATOM 707 C C . ASN A 1 92 ? 5.203 -10.102 -12.297 1 84.75 92 ASN A C 1
ATOM 709 O O . ASN A 1 92 ? 5.266 -9.703 -13.461 1 84.75 92 ASN A O 1
ATOM 713 N N . SER A 1 93 ? 4.176 -10.203 -11.578 1 90.75 93 SER A N 1
ATOM 714 C CA . SER A 1 93 ? 2.926 -9.594 -12.016 1 90.75 93 SER A CA 1
ATOM 715 C C . SER A 1 93 ? 2.844 -8.133 -11.586 1 90.75 93 SER A C 1
ATOM 717 O O . SER A 1 93 ? 3.279 -7.777 -10.492 1 90.75 93 SER A O 1
ATOM 719 N N . VAL A 1 94 ? 2.385 -7.34 -12.508 1 89.56 94 VAL A N 1
ATOM 720 C CA . VAL A 1 94 ? 2.008 -5.961 -12.211 1 89.56 94 VAL A CA 1
ATOM 721 C C . VAL A 1 94 ? 0.522 -5.758 -12.5 1 89.56 94 VAL A C 1
ATOM 723 O O . VAL A 1 94 ? 0.099 -5.793 -13.664 1 89.56 94 VAL A O 1
ATOM 726 N N . VAL A 1 95 ? -0.149 -5.543 -11.422 1 91.81 95 VAL A N 1
ATOM 727 C CA . VAL A 1 95 ? -1.581 -5.328 -11.594 1 91.81 95 VAL A CA 1
ATOM 728 C C . VAL A 1 95 ? -1.904 -3.844 -11.453 1 91.81 95 VAL A C 1
ATOM 730 O O . VAL A 1 95 ? -1.601 -3.227 -10.43 1 91.81 95 VAL A O 1
ATOM 733 N N . VAL A 1 96 ? -2.494 -3.303 -12.516 1 87.38 96 VAL A N 1
ATOM 734 C CA . VAL A 1 96 ? -2.865 -1.892 -12.555 1 87.38 96 VAL A CA 1
ATOM 735 C C . VAL A 1 96 ? -4.375 -1.748 -12.375 1 87.38 96 VAL A C 1
ATOM 737 O O . VAL A 1 96 ? -5.148 -2.518 -12.945 1 87.38 96 VAL A O 1
ATOM 740 N N . VAL A 1 97 ? -4.715 -0.76 -11.586 1 86.38 97 VAL A N 1
ATOM 741 C CA . VAL A 1 97 ? -6.137 -0.441 -11.469 1 86.38 97 VAL A CA 1
ATOM 742 C C . VAL A 1 97 ? -6.609 0.299 -12.719 1 86.38 97 VAL A C 1
ATOM 744 O O . VAL A 1 97 ? -6.293 1.477 -12.906 1 86.38 97 VAL A O 1
ATOM 747 N N . SER A 1 98 ? -7.383 -0.357 -13.5 1 84.56 98 SER A N 1
ATOM 748 C CA . SER A 1 98 ? -7.801 0.199 -14.789 1 84.56 98 SER A CA 1
ATOM 749 C C . SER A 1 98 ? -9.148 0.899 -14.672 1 84.56 98 SER A C 1
ATOM 751 O O . SER A 1 98 ? -9.438 1.833 -15.422 1 84.56 98 SER A O 1
ATOM 753 N N . GLY A 1 99 ? -9.977 0.377 -13.812 1 83.38 99 GLY A N 1
ATOM 754 C CA . GLY A 1 99 ? -11.336 0.878 -13.688 1 83.38 99 GLY A CA 1
ATOM 755 C C . GLY A 1 99 ? -12.281 0.323 -14.742 1 83.38 99 GLY A C 1
ATOM 756 O O . GLY A 1 99 ? -13.461 0.659 -14.758 1 83.38 99 GLY A O 1
ATOM 757 N N . CYS A 1 100 ? -11.805 -0.459 -15.586 1 87.44 100 CYS A N 1
ATOM 758 C CA . CYS A 1 100 ? -12.641 -1.055 -16.625 1 87.44 100 CYS A CA 1
ATOM 759 C C . CYS A 1 100 ? -13.305 -2.332 -16.125 1 87.44 100 CYS A C 1
ATOM 761 O O . CYS A 1 100 ? -12.633 -3.227 -15.617 1 87.44 100 CYS A O 1
ATOM 763 N N . HIS A 1 101 ? -14.523 -2.412 -16.375 1 88.88 101 HIS A N 1
ATOM 764 C CA . HIS A 1 101 ? -15.281 -3.592 -15.969 1 88.88 101 HIS A CA 1
ATOM 765 C C . HIS A 1 101 ? -14.797 -4.836 -16.703 1 88.88 101 HIS A C 1
ATOM 767 O O . HIS A 1 101 ? -14.828 -5.941 -16.156 1 88.88 101 HIS A O 1
ATOM 773 N N . GLU A 1 102 ? -14.32 -4.656 -17.859 1 92.44 102 GLU A N 1
ATOM 774 C CA . GLU A 1 102 ? -13.891 -5.75 -18.734 1 92.44 102 GLU A CA 1
ATOM 775 C C . GLU A 1 102 ? -12.555 -6.328 -18.266 1 92.44 102 GLU A C 1
ATOM 777 O O . GLU A 1 102 ? -12.148 -7.402 -18.703 1 92.44 102 GLU A O 1
ATOM 782 N N . HIS A 1 103 ? -11.953 -5.641 -17.359 1 93.69 103 HIS A N 1
ATOM 783 C CA . HIS A 1 103 ? -10.703 -6.121 -16.781 1 93.69 103 HIS A CA 1
ATOM 784 C C . HIS A 1 103 ? -10.938 -6.742 -15.414 1 93.69 103 HIS A C 1
ATOM 786 O O . HIS A 1 103 ? -11.609 -6.148 -14.562 1 93.69 103 HIS A O 1
ATOM 792 N N . ALA A 1 104 ? -10.398 -7.945 -15.258 1 96.75 104 ALA A N 1
ATOM 793 C CA . ALA A 1 104 ? -10.445 -8.562 -13.938 1 96.75 104 ALA A CA 1
ATOM 794 C C . ALA A 1 104 ? -9.219 -9.43 -13.688 1 96.75 104 ALA A C 1
ATOM 796 O O . ALA A 1 104 ? -8.703 -10.07 -14.609 1 96.75 104 ALA A O 1
ATOM 797 N N . ASN A 1 105 ? -8.758 -9.398 -12.484 1 97.5 105 ASN A N 1
ATOM 798 C CA . ASN A 1 105 ? -7.66 -10.25 -12.047 1 97.5 105 ASN A CA 1
ATOM 799 C C . ASN A 1 105 ? -8.039 -11.07 -10.82 1 97.5 105 ASN A C 1
ATOM 801 O O . ASN A 1 105 ? -8.688 -10.562 -9.898 1 97.5 105 ASN A O 1
ATOM 805 N N . GLN A 1 106 ? -7.688 -12.328 -10.906 1 98 106 GLN A N 1
ATOM 806 C CA . GLN A 1 106 ? -7.902 -13.195 -9.758 1 98 106 GLN A CA 1
ATOM 807 C C . GLN A 1 106 ? -6.719 -13.141 -8.797 1 98 106 GLN A C 1
ATOM 809 O O . GLN A 1 106 ? -5.598 -13.5 -9.164 1 98 106 GLN A O 1
ATOM 814 N N . TYR A 1 107 ? -6.988 -12.711 -7.582 1 97.5 107 TYR A N 1
ATOM 815 C CA . TYR A 1 107 ? -6.004 -12.633 -6.508 1 97.5 107 TYR A CA 1
ATOM 816 C C . TYR A 1 107 ? -6.047 -13.883 -5.637 1 97.5 107 TYR A C 1
ATOM 818 O O . TYR A 1 107 ? -7.09 -14.523 -5.512 1 97.5 107 TYR A O 1
ATOM 826 N N . TRP A 1 108 ? -4.855 -14.227 -5.129 1 97.38 108 TRP A N 1
ATOM 827 C CA . TRP A 1 108 ? -4.797 -15.203 -4.047 1 97.38 108 TRP A CA 1
ATOM 828 C C . TRP A 1 108 ? -4.812 -14.516 -2.688 1 97.38 108 TRP A C 1
ATOM 830 O O . TRP A 1 108 ? -3.984 -13.641 -2.42 1 97.38 108 TRP A O 1
ATOM 840 N N . ILE A 1 109 ? -5.766 -14.922 -1.895 1 97.06 109 ILE A N 1
ATOM 841 C CA . ILE A 1 109 ? -5.941 -14.305 -0.581 1 97.06 109 ILE A CA 1
ATOM 842 C C . ILE A 1 109 ? -5.203 -15.133 0.473 1 97.06 109 ILE A C 1
ATOM 844 O O . ILE A 1 109 ? -5.41 -16.344 0.584 1 97.06 109 ILE A O 1
ATOM 848 N N . TYR A 1 110 ? -4.352 -14.422 1.236 1 96.38 110 TYR A N 1
ATOM 849 C CA . TYR A 1 110 ? -3.619 -15.055 2.328 1 96.38 110 TYR A CA 1
ATOM 850 C C . TYR A 1 110 ? -3.924 -14.375 3.656 1 96.38 110 TYR A C 1
ATOM 852 O O . TYR A 1 110 ? -4.09 -13.148 3.707 1 96.38 110 TYR A O 1
ATOM 860 N N . ALA A 1 111 ? -4.02 -15.141 4.723 1 95.44 111 ALA A N 1
ATOM 861 C CA . ALA A 1 111 ? -3.863 -14.617 6.074 1 95.44 111 ALA A CA 1
ATOM 862 C C . ALA A 1 111 ? -2.391 -14.531 6.465 1 95.44 111 ALA A C 1
ATOM 864 O O . ALA A 1 111 ? -1.695 -15.555 6.508 1 95.44 111 ALA A O 1
ATOM 865 N N . VAL A 1 112 ? -1.948 -13.328 6.695 1 92.12 112 VAL A N 1
ATOM 866 C CA . VAL A 1 112 ? -0.54 -13.07 6.977 1 92.12 112 VAL A CA 1
ATOM 867 C C . VAL A 1 112 ? -0.395 -12.453 8.367 1 92.12 112 VAL A C 1
ATOM 869 O O . VAL A 1 112 ? -1.267 -11.703 8.812 1 92.12 112 VAL A O 1
ATOM 872 N N . ASP A 1 113 ? 0.719 -12.82 8.992 1 88.69 113 ASP A N 1
ATOM 873 C CA . ASP A 1 113 ? 1.011 -12.141 10.25 1 88.69 113 ASP A CA 1
ATOM 874 C C . ASP A 1 113 ? 1.062 -10.625 10.055 1 88.69 113 ASP A C 1
ATOM 876 O O . ASP A 1 113 ? 1.707 -10.133 9.125 1 88.69 113 ASP A O 1
ATOM 880 N N . SER A 1 114 ? 0.375 -9.906 10.977 1 84 114 SER A N 1
ATOM 881 C CA . SER A 1 114 ? 0.24 -8.461 10.82 1 84 114 SER A CA 1
ATOM 882 C C . SER A 1 114 ? 1.602 -7.777 10.82 1 84 114 SER A C 1
ATOM 884 O O . SER A 1 114 ? 1.768 -6.719 10.211 1 84 114 SER A O 1
ATOM 886 N N . ARG A 1 115 ? 2.609 -8.344 11.367 1 80.69 115 ARG A N 1
ATOM 887 C CA . ARG A 1 115 ? 3.945 -7.766 11.438 1 80.69 115 ARG A CA 1
ATOM 888 C C . ARG A 1 115 ? 4.668 -7.895 10.102 1 80.69 115 ARG A C 1
ATOM 890 O O . ARG A 1 115 ? 5.684 -7.23 9.875 1 80.69 115 ARG A O 1
ATOM 897 N N . GLN A 1 116 ? 4.055 -8.672 9.227 1 82.56 116 GLN A N 1
ATOM 898 C CA . GLN A 1 116 ? 4.746 -9 7.98 1 82.56 116 GLN A CA 1
ATOM 899 C C . GLN A 1 116 ? 4.191 -8.188 6.812 1 82.56 116 GLN A C 1
ATOM 901 O O . GLN A 1 116 ? 4.809 -8.125 5.746 1 82.56 116 GLN A O 1
ATOM 906 N N . VAL A 1 117 ? 3.227 -7.465 6.953 1 80.25 117 VAL A N 1
ATOM 907 C CA . VAL A 1 117 ? 2.434 -6.914 5.859 1 80.25 117 VAL A CA 1
ATOM 908 C C . VAL A 1 117 ? 3.309 -6.016 4.984 1 80.25 117 VAL A C 1
ATOM 910 O O . VAL A 1 117 ? 3.344 -6.172 3.764 1 80.25 117 VAL A O 1
ATOM 913 N N . LEU A 1 118 ? 4.004 -5.156 5.609 1 75.44 118 LEU A N 1
ATOM 914 C CA . LEU A 1 118 ? 4.797 -4.242 4.793 1 75.44 118 LEU A CA 1
ATOM 915 C C . LEU A 1 118 ? 5.988 -4.969 4.172 1 75.44 118 LEU A C 1
ATOM 917 O O . LEU A 1 118 ? 6.406 -4.641 3.059 1 75.44 118 LEU A O 1
ATOM 921 N N . ALA A 1 119 ? 6.406 -5.926 4.891 1 70.56 119 ALA A N 1
ATOM 922 C CA . ALA A 1 119 ? 7.605 -6.633 4.453 1 70.56 119 ALA A CA 1
ATOM 923 C C . ALA A 1 119 ? 7.297 -7.559 3.277 1 70.56 119 ALA A C 1
ATOM 925 O O . ALA A 1 119 ? 8.203 -7.98 2.559 1 70.56 119 ALA A O 1
ATOM 926 N N . VAL A 1 120 ? 6.02 -7.766 3.131 1 68.19 120 VAL A N 1
ATOM 927 C CA . VAL A 1 120 ? 5.629 -8.617 2.016 1 68.19 120 VAL A CA 1
ATOM 928 C C . VAL A 1 120 ? 6.145 -8.031 0.706 1 68.19 120 VAL A C 1
ATOM 930 O O . VAL A 1 120 ? 6.512 -8.766 -0.213 1 68.19 120 VAL A O 1
ATOM 933 N N . LEU A 1 121 ? 6.094 -6.746 0.752 1 69.5 121 LEU A N 1
ATOM 934 C CA . LEU A 1 121 ? 6.508 -6.09 -0.483 1 69.5 121 LEU A CA 1
ATOM 935 C C . LEU A 1 121 ? 7.973 -5.668 -0.409 1 69.5 121 LEU A C 1
ATOM 937 O O . LEU A 1 121 ? 8.445 -4.898 -1.249 1 69.5 121 LEU A O 1
ATOM 941 N N . ASN A 1 122 ? 8.594 -6.262 0.677 1 60.97 122 ASN A N 1
ATOM 942 C CA . ASN A 1 122 ? 10 -5.906 0.811 1 60.97 122 ASN A CA 1
ATOM 943 C C . ASN A 1 122 ? 10.82 -6.438 -0.359 1 60.97 122 ASN A C 1
ATOM 945 O O . ASN A 1 122 ? 10.594 -7.551 -0.833 1 60.97 122 ASN A O 1
ATOM 949 N N . ASN A 1 123 ? 11.641 -5.715 -0.76 1 56.25 123 ASN A N 1
ATOM 950 C CA . ASN A 1 123 ? 12.594 -6.035 -1.821 1 56.25 123 ASN A CA 1
ATOM 951 C C . ASN A 1 123 ? 11.875 -6.465 -3.1 1 56.25 123 ASN A C 1
ATOM 953 O O . ASN A 1 123 ? 12.453 -7.168 -3.932 1 56.25 123 ASN A O 1
ATOM 957 N N . GLU A 1 124 ? 10.484 -6.578 -2.91 1 55.16 124 GLU A N 1
ATOM 958 C CA . GLU A 1 124 ? 9.766 -6.934 -4.125 1 55.16 124 GLU A CA 1
ATOM 959 C C . GLU A 1 124 ? 9.875 -5.836 -5.18 1 55.16 124 GLU A C 1
ATOM 961 O O . GLU A 1 124 ? 10.102 -4.672 -4.848 1 55.16 124 GLU A O 1
ATOM 966 N N . PRO A 1 125 ? 9.695 -6.5 -6.285 1 51.41 125 PRO A N 1
ATOM 967 C CA . PRO A 1 125 ? 9.836 -5.598 -7.43 1 51.41 125 PRO A CA 1
ATOM 968 C C . PRO A 1 125 ? 9.125 -4.262 -7.227 1 51.41 125 PRO A C 1
ATOM 970 O O . PRO A 1 125 ? 8.266 -4.145 -6.348 1 51.41 125 PRO A O 1
ATOM 973 N N . ARG A 1 126 ? 9.172 -3.404 -8.242 1 58.28 126 ARG A N 1
ATOM 974 C CA . ARG A 1 126 ? 9.016 -2.018 -8.672 1 58.28 126 ARG A CA 1
ATOM 975 C C . ARG A 1 126 ? 7.559 -1.583 -8.609 1 58.28 126 ARG A C 1
ATOM 977 O O . ARG A 1 126 ? 6.695 -2.184 -9.25 1 58.28 126 ARG A O 1
ATOM 984 N N . PHE A 1 127 ? 7.281 -0.815 -7.699 1 69.75 127 PHE A N 1
ATOM 985 C CA . PHE A 1 127 ? 6.199 0.157 -7.812 1 69.75 127 PHE A CA 1
ATOM 986 C C . PHE A 1 127 ? 4.879 -0.448 -7.348 1 69.75 127 PHE A C 1
ATOM 988 O O . PHE A 1 127 ? 3.84 -0.241 -7.977 1 69.75 127 PHE A O 1
ATOM 995 N N . LEU A 1 128 ? 5.145 -1.422 -6.348 1 82.94 128 LEU A N 1
ATOM 996 C CA . LEU A 1 128 ? 3.928 -2.033 -5.824 1 82.94 128 LEU A CA 1
ATOM 997 C C . LEU A 1 128 ? 3.469 -1.323 -4.555 1 82.94 128 LEU A C 1
ATOM 999 O O . LEU A 1 128 ? 4.254 -0.631 -3.906 1 82.94 128 LEU A O 1
ATOM 1003 N N . SER A 1 129 ? 2.232 -1.499 -4.363 1 87.44 129 SER A N 1
ATOM 1004 C CA . SER A 1 129 ? 1.6 -0.927 -3.182 1 87.44 129 SER A CA 1
ATOM 1005 C C . SER A 1 129 ? 0.493 -1.834 -2.654 1 87.44 129 SER A C 1
ATOM 1007 O O . SER A 1 129 ? 0.025 -2.729 -3.361 1 87.44 129 SER A O 1
ATOM 1009 N N . ILE A 1 130 ? 0.218 -1.658 -1.426 1 89.06 130 ILE A N 1
ATOM 1010 C CA . ILE A 1 130 ? -0.935 -2.324 -0.83 1 89.06 130 ILE A CA 1
ATOM 1011 C C . ILE A 1 130 ? -2.057 -1.312 -0.605 1 89.06 130 ILE A C 1
ATOM 1013 O O . ILE A 1 130 ? -1.856 -0.292 0.059 1 89.06 130 ILE A O 1
ATOM 1017 N N . THR A 1 131 ? -3.168 -1.595 -1.217 1 87.81 131 THR A N 1
ATOM 1018 C CA . THR A 1 131 ? -4.348 -0.766 -1.007 1 87.81 131 THR A CA 1
ATOM 1019 C C . THR A 1 131 ? -5.391 -1.509 -0.172 1 87.81 131 THR A C 1
ATOM 1021 O O . THR A 1 131 ? -5.863 -2.576 -0.566 1 87.81 131 THR A O 1
ATOM 1024 N N . PRO A 1 132 ? -5.762 -0.976 0.886 1 81.19 132 PRO A N 1
ATOM 1025 C CA . PRO A 1 132 ? -6.617 -1.732 1.804 1 81.19 132 PRO A CA 1
ATOM 1026 C C . PRO A 1 132 ? -8.078 -1.769 1.356 1 81.19 132 PRO A C 1
ATOM 1028 O O . PRO A 1 132 ? -8.836 -2.643 1.782 1 81.19 132 PRO A O 1
ATOM 1031 N N . ASP A 1 133 ? -8.508 -0.89 0.498 1 76.5 133 ASP A N 1
ATOM 1032 C CA . ASP A 1 133 ? -9.953 -0.79 0.309 1 76.5 133 ASP A CA 1
ATOM 1033 C C . ASP A 1 133 ? -10.305 -0.597 -1.165 1 76.5 133 ASP A C 1
ATOM 1035 O O . ASP A 1 133 ? -11.352 -0.029 -1.491 1 76.5 133 ASP A O 1
ATOM 1039 N N . THR A 1 134 ? -9.469 -0.972 -2.014 1 74.5 134 THR A N 1
ATOM 1040 C CA . THR A 1 134 ? -9.758 -0.716 -3.42 1 74.5 134 THR A CA 1
ATOM 1041 C C . THR A 1 134 ? -10.117 -2.012 -4.141 1 74.5 134 THR A C 1
ATOM 1043 O O . THR A 1 134 ? -10.711 -1.982 -5.223 1 74.5 134 THR A O 1
ATOM 1046 N N . GLY A 1 135 ? -9.703 -3.047 -3.582 1 85.81 135 GLY A N 1
ATOM 1047 C CA . GLY A 1 135 ? -10.016 -4.316 -4.223 1 85.81 135 GLY A CA 1
ATOM 1048 C C . GLY A 1 135 ? -11.398 -4.836 -3.867 1 85.81 135 GLY A C 1
ATOM 1049 O O . GLY A 1 135 ? -11.586 -5.441 -2.811 1 85.81 135 GLY A O 1
ATOM 1050 N N . LEU A 1 136 ? -12.328 -4.602 -4.758 1 91.06 136 LEU A N 1
ATOM 1051 C CA . LEU A 1 136 ? -13.672 -5.121 -4.535 1 91.06 136 LEU A CA 1
ATOM 1052 C C . LEU A 1 136 ? -13.812 -6.527 -5.102 1 91.06 136 LEU A C 1
ATOM 1054 O O . LEU A 1 136 ? -13.867 -6.711 -6.32 1 91.06 136 LEU A O 1
ATOM 1058 N N . VAL A 1 137 ? -13.883 -7.426 -4.188 1 95.62 137 VAL A N 1
ATOM 1059 C CA . VAL A 1 137 ? -14 -8.828 -4.555 1 95.62 137 VAL A CA 1
ATOM 1060 C C . VAL A 1 137 ? -15.445 -9.141 -4.961 1 95.62 137 VAL A C 1
ATOM 1062 O O . VAL A 1 137 ? -16.391 -8.781 -4.246 1 95.62 137 VAL A O 1
ATOM 1065 N N . ASP A 1 138 ? -15.555 -9.766 -6.09 1 95.69 138 ASP A N 1
ATOM 1066 C CA . ASP A 1 138 ? -16.859 -10.203 -6.582 1 95.69 138 ASP A CA 1
ATOM 1067 C C . ASP A 1 138 ? -17.266 -11.539 -5.965 1 95.69 138 ASP A C 1
ATOM 1069 O O . ASP A 1 138 ? -16.656 -12.57 -6.254 1 95.69 138 ASP A O 1
ATOM 1073 N N . LEU A 1 139 ? -18.344 -11.539 -5.234 1 97.25 139 LEU A N 1
ATOM 1074 C CA . LEU A 1 139 ? -18.734 -12.734 -4.496 1 97.25 139 LEU A CA 1
ATOM 1075 C C . LEU A 1 139 ? -19.781 -13.539 -5.277 1 97.25 139 LEU A C 1
ATOM 1077 O O . LEU A 1 139 ? -20.188 -14.617 -4.844 1 97.25 139 LEU A O 1
ATOM 1081 N N . THR A 1 140 ? -20.125 -13.094 -6.434 1 95.62 140 THR A N 1
ATOM 1082 C CA . THR A 1 140 ? -21.219 -13.711 -7.164 1 95.62 140 THR A CA 1
ATOM 1083 C C . THR A 1 140 ? -20.703 -14.672 -8.227 1 95.62 140 THR A C 1
ATOM 1085 O O . THR A 1 140 ? -21.469 -15.375 -8.875 1 95.62 140 THR A O 1
ATOM 1088 N N . VAL A 1 141 ? -19.469 -14.695 -8.391 1 95.5 141 VAL A N 1
ATOM 1089 C CA . VAL A 1 141 ? -18.891 -15.461 -9.5 1 95.5 141 VAL A CA 1
ATOM 1090 C C . VAL A 1 141 ? -18.203 -16.719 -8.961 1 95.5 141 VAL A C 1
ATOM 1092 O O . VAL A 1 141 ? -17.812 -16.766 -7.793 1 95.5 141 VAL A O 1
ATOM 1095 N N . ALA A 1 142 ? -18 -17.719 -9.859 1 95.19 142 ALA A N 1
ATOM 1096 C CA . ALA A 1 142 ? -17.375 -18.984 -9.484 1 95.19 142 ALA A CA 1
ATOM 1097 C C . ALA A 1 142 ? -15.867 -18.844 -9.328 1 95.19 142 ALA A C 1
ATOM 1099 O O . ALA A 1 142 ? -15.227 -19.656 -8.672 1 95.19 142 ALA A O 1
ATOM 1100 N N . GLU A 1 143 ? -15.289 -17.797 -9.852 1 95.06 143 GLU A N 1
ATOM 1101 C CA . GLU A 1 143 ? -13.859 -17.531 -9.812 1 95.06 143 GLU A CA 1
ATOM 1102 C C . GLU A 1 143 ? -13.406 -17.141 -8.406 1 95.06 143 GLU A C 1
ATOM 1104 O O . GLU A 1 143 ? -12.211 -17.141 -8.102 1 95.06 143 GLU A O 1
ATOM 1109 N N . THR A 1 144 ? -14.359 -16.734 -7.594 1 97.25 144 THR A N 1
ATOM 1110 C CA . THR A 1 144 ? -14.086 -16.531 -6.176 1 97.25 144 THR A CA 1
ATOM 1111 C C . THR A 1 144 ? -14.391 -17.797 -5.379 1 97.25 144 THR A C 1
ATOM 1113 O O . THR A 1 144 ? -15.516 -18.297 -5.398 1 97.25 144 THR A O 1
ATOM 1116 N N . ASP A 1 145 ? -13.406 -18.25 -4.707 1 97.44 145 ASP A N 1
ATOM 1117 C CA . ASP A 1 145 ? -13.516 -19.531 -4.023 1 97.44 145 ASP A CA 1
ATOM 1118 C C . ASP A 1 145 ? -14.469 -19.453 -2.84 1 97.44 145 ASP A C 1
ATOM 1120 O O . ASP A 1 145 ? -14.656 -18.375 -2.256 1 97.44 145 ASP A O 1
ATOM 1124 N N . LYS A 1 146 ? -14.992 -20.562 -2.477 1 97.56 146 LYS A N 1
ATOM 1125 C CA . LYS A 1 146 ? -16.016 -20.641 -1.437 1 97.56 146 LYS A CA 1
ATOM 1126 C C . LYS A 1 146 ? -15.469 -20.188 -0.088 1 97.56 146 LYS A C 1
ATOM 1128 O O . LYS A 1 146 ? -16.156 -19.531 0.682 1 97.56 146 LYS A O 1
ATOM 1133 N N . ALA A 1 147 ? -14.289 -20.547 0.231 1 97.25 147 ALA A N 1
ATOM 1134 C CA . ALA A 1 147 ? -13.711 -20.156 1.514 1 97.25 147 ALA A CA 1
ATOM 1135 C C . ALA A 1 147 ? -13.656 -18.641 1.65 1 97.25 147 ALA A C 1
ATOM 1137 O O . ALA A 1 147 ? -13.914 -18.094 2.729 1 97.25 147 ALA A O 1
ATOM 1138 N N . VAL A 1 148 ? -13.289 -17.984 0.593 1 97.81 148 VAL A N 1
ATOM 1139 C CA . VAL A 1 148 ? -13.25 -16.531 0.588 1 97.81 148 VAL A CA 1
ATOM 1140 C C . VAL A 1 148 ? -14.664 -15.969 0.776 1 97.81 148 VAL A C 1
ATOM 1142 O O . VAL A 1 148 ? -14.859 -14.992 1.503 1 97.81 148 VAL A O 1
ATOM 1145 N N . LYS A 1 149 ? -15.586 -16.625 0.188 1 97.81 149 LYS A N 1
ATOM 1146 C CA . LYS A 1 149 ? -16.969 -16.203 0.344 1 97.81 149 LYS A CA 1
ATOM 1147 C C . LYS A 1 149 ? -17.438 -16.375 1.787 1 97.81 149 LYS A C 1
ATOM 1149 O O . LYS A 1 149 ? -18.141 -15.516 2.322 1 97.81 149 LYS A O 1
ATOM 1154 N N . VAL A 1 150 ? -17.062 -17.422 2.385 1 97.31 150 VAL A N 1
ATOM 1155 C CA . VAL A 1 150 ? -17.391 -17.656 3.785 1 97.31 150 VAL A CA 1
ATOM 1156 C C . VAL A 1 150 ? -16.828 -16.531 4.652 1 97.31 150 VAL A C 1
ATOM 1158 O O . VAL A 1 150 ? -17.531 -15.961 5.477 1 97.31 150 VAL A O 1
ATOM 1161 N N . LEU A 1 151 ? -15.602 -16.25 4.461 1 97.5 151 LEU A N 1
ATOM 1162 C CA . LEU A 1 151 ? -14.953 -15.156 5.18 1 97.5 151 LEU A CA 1
ATOM 1163 C C . LEU A 1 151 ? -15.688 -13.844 4.945 1 97.5 151 LEU A C 1
ATOM 1165 O O . LEU A 1 151 ? -16 -13.117 5.895 1 97.5 151 LEU A O 1
ATOM 1169 N N . ALA A 1 152 ? -15.961 -13.562 3.693 1 97.25 152 ALA A N 1
ATOM 1170 C CA . ALA A 1 152 ? -16.625 -12.312 3.318 1 97.25 152 ALA A CA 1
ATOM 1171 C C . ALA A 1 152 ? -18 -12.203 3.975 1 97.25 152 ALA A C 1
ATOM 1173 O O . ALA A 1 152 ? -18.328 -11.164 4.551 1 97.25 152 ALA A O 1
ATOM 1174 N N . GLN A 1 153 ? -18.719 -13.242 3.914 1 96.69 153 GLN A N 1
ATOM 1175 C CA . GLN A 1 153 ? -20.062 -13.242 4.473 1 96.69 153 GLN A CA 1
ATOM 1176 C C . GLN A 1 153 ? -20.031 -13.039 5.984 1 96.69 153 GLN A C 1
ATOM 1178 O O . GLN A 1 153 ? -20.859 -12.305 6.535 1 96.69 153 GLN A O 1
ATOM 1183 N N . SER A 1 154 ? -19.141 -13.656 6.59 1 96.25 154 SER A N 1
ATOM 1184 C CA . SER A 1 154 ? -18.984 -13.461 8.031 1 96.25 154 SER A CA 1
ATOM 1185 C C . SER A 1 154 ? -18.734 -12 8.367 1 96.25 154 SER A C 1
ATOM 1187 O O . SER A 1 154 ? -19.328 -11.469 9.312 1 96.25 154 SER A O 1
ATOM 1189 N N . GLN A 1 155 ? -17.938 -11.32 7.582 1 95.12 155 GLN A N 1
ATOM 1190 C CA . GLN A 1 155 ? -17.594 -9.93 7.844 1 95.12 155 GLN A CA 1
ATOM 1191 C C . GLN A 1 155 ? -18.766 -9.008 7.488 1 95.12 155 GLN A C 1
ATOM 1193 O O . GLN A 1 155 ? -18.984 -8 8.164 1 95.12 155 GLN A O 1
ATOM 1198 N N . ILE A 1 156 ? -19.438 -9.352 6.48 1 96.5 156 ILE A N 1
ATOM 1199 C CA . ILE A 1 156 ? -20.625 -8.586 6.113 1 96.5 156 ILE A CA 1
ATOM 1200 C C . ILE A 1 156 ? -21.625 -8.609 7.262 1 96.5 156 ILE A C 1
ATOM 1202 O O . ILE A 1 156 ? -22.156 -7.562 7.652 1 96.5 156 ILE A O 1
ATOM 1206 N N . GLN A 1 157 ? -21.844 -9.727 7.824 1 96.06 157 GLN A N 1
ATOM 1207 C CA . GLN A 1 157 ? -22.766 -9.875 8.938 1 96.06 157 GLN A CA 1
ATOM 1208 C C . GLN A 1 157 ? -22.25 -9.164 10.188 1 96.06 157 GLN A C 1
ATOM 1210 O O . GLN A 1 157 ? -23 -8.406 10.82 1 96.06 157 GLN A O 1
ATOM 1215 N N . LYS A 1 158 ? -21.062 -9.367 10.469 1 94.94 158 LYS A N 1
ATOM 1216 C CA . LYS A 1 158 ? -20.469 -8.773 11.656 1 94.94 158 LYS A CA 1
ATOM 1217 C C . LYS A 1 158 ? -20.547 -7.25 11.602 1 94.9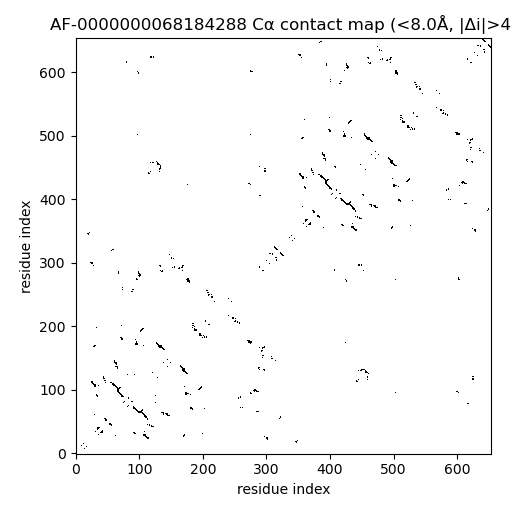4 158 LYS A C 1
ATOM 1219 O O . LYS A 1 158 ? -20.797 -6.598 12.617 1 94.94 158 LYS A O 1
ATOM 1224 N N . GLN A 1 159 ? -20.312 -6.727 10.406 1 92.81 159 GLN A N 1
ATOM 1225 C CA . GLN A 1 159 ? -20.266 -5.277 10.242 1 92.81 159 GLN A CA 1
ATOM 1226 C C . GLN A 1 159 ? -21.656 -4.719 9.953 1 92.81 159 GLN A C 1
ATOM 1228 O O . GLN A 1 159 ? -21.844 -3.504 9.859 1 92.81 159 GLN A O 1
ATOM 1233 N N . GLY A 1 160 ? -22.594 -5.492 9.766 1 95.94 160 GLY A N 1
ATOM 1234 C CA . GLY A 1 160 ? -23.953 -5.059 9.5 1 95.94 160 GLY A CA 1
ATOM 1235 C C . GLY A 1 160 ? -24.094 -4.34 8.172 1 95.94 160 GLY A C 1
ATOM 1236 O O . GLY A 1 160 ? -24.797 -3.328 8.078 1 95.94 160 GLY A O 1
ATOM 1237 N N . LYS A 1 161 ? -23.359 -4.84 7.191 1 94.25 161 LYS A N 1
ATOM 1238 C CA . LYS A 1 161 ? -23.391 -4.18 5.891 1 94.25 161 LYS A CA 1
ATOM 1239 C C . LYS A 1 161 ? -24.453 -4.781 4.988 1 94.25 161 LYS A C 1
ATOM 1241 O O . LYS A 1 161 ? -24.812 -5.957 5.133 1 94.25 161 LYS A O 1
ATOM 1246 N N . ARG A 1 162 ? -24.969 -3.965 4.047 1 95 162 ARG A N 1
ATOM 1247 C CA . ARG A 1 162 ? -26.094 -4.363 3.201 1 95 162 ARG A CA 1
ATOM 1248 C C . ARG A 1 162 ? -25.609 -4.969 1.889 1 95 162 ARG A C 1
ATOM 1250 O O . ARG A 1 162 ? -26.297 -5.801 1.29 1 95 162 ARG A O 1
ATOM 1257 N N . ASN A 1 163 ? -24.484 -4.535 1.391 1 94.38 163 ASN A N 1
ATOM 1258 C CA . ASN A 1 163 ? -23.938 -5.102 0.164 1 94.38 163 ASN A CA 1
ATOM 1259 C C . ASN A 1 163 ? -23.438 -6.523 0.38 1 94.38 163 ASN A C 1
ATOM 1261 O O . ASN A 1 163 ? -22.438 -6.73 1.067 1 94.38 163 ASN A O 1
ATOM 1265 N N . THR A 1 164 ? -24.109 -7.449 -0.255 1 96.5 164 THR A N 1
ATOM 1266 C CA . THR A 1 164 ? -23.766 -8.852 -0.061 1 96.5 164 THR A CA 1
ATOM 1267 C C . THR A 1 164 ? -23.047 -9.406 -1.292 1 96.5 164 THR A C 1
ATOM 1269 O O . THR A 1 164 ? -22.719 -10.594 -1.348 1 96.5 164 THR A O 1
ATOM 1272 N N . THR A 1 165 ? -22.75 -8.57 -2.25 1 95.69 165 THR A N 1
ATOM 1273 C CA . THR A 1 165 ? -22.219 -9.062 -3.516 1 95.69 165 THR A CA 1
ATOM 1274 C C . THR A 1 165 ? -20.75 -8.688 -3.656 1 95.69 165 THR A C 1
ATOM 1276 O O . THR A 1 165 ? -20.031 -9.242 -4.5 1 95.69 165 THR A O 1
ATOM 1279 N N . HIS A 1 166 ? -20.328 -7.715 -2.865 1 94.44 166 HIS A N 1
ATOM 1280 C CA . HIS A 1 166 ? -18.938 -7.285 -2.916 1 94.44 166 HIS A CA 1
ATOM 1281 C C . HIS A 1 166 ? -18.391 -7.023 -1.516 1 94.44 166 HIS A C 1
ATOM 1283 O O . HIS A 1 166 ? -19.141 -6.645 -0.613 1 94.44 166 HIS A O 1
ATOM 1289 N N . VAL A 1 167 ? -17.125 -7.25 -1.363 1 94 167 VAL A N 1
ATOM 1290 C CA . VAL A 1 167 ? -16.391 -6.898 -0.159 1 94 167 VAL A CA 1
ATOM 1291 C C . VAL A 1 167 ? -15 -6.371 -0.54 1 94 167 VAL A C 1
ATOM 1293 O O . VAL A 1 167 ? -14.438 -6.766 -1.562 1 94 167 VAL A O 1
ATOM 1296 N N . SER A 1 168 ? -14.555 -5.496 0.231 1 91.06 168 SER A N 1
ATOM 1297 C CA . SER A 1 168 ? -13.219 -4.977 -0.034 1 91.06 168 SER A CA 1
ATOM 1298 C C . SER A 1 168 ? -12.156 -5.789 0.698 1 91.06 168 SER A C 1
ATOM 1300 O O . SER A 1 168 ? -12.312 -6.102 1.88 1 91.06 168 SER A O 1
ATOM 1302 N N . PHE A 1 169 ? -11.07 -6.137 -0.052 1 91.88 169 PHE A N 1
ATOM 1303 C CA . PHE A 1 169 ? -9.867 -6.766 0.479 1 91.88 169 PHE A CA 1
ATOM 1304 C C . PHE A 1 169 ? -8.641 -5.895 0.218 1 91.88 169 PHE A C 1
ATOM 1306 O O . PHE A 1 169 ? -8.547 -5.246 -0.824 1 91.88 169 PHE A O 1
ATOM 1313 N N . PRO A 1 170 ? -7.711 -5.891 1.187 1 91.19 170 PRO A N 1
ATOM 1314 C CA . PRO A 1 170 ? -6.402 -5.359 0.801 1 91.19 170 PRO A CA 1
ATOM 1315 C C . PRO A 1 170 ? -5.766 -6.137 -0.348 1 91.19 170 PRO A C 1
ATOM 1317 O O . PRO A 1 170 ? -5.719 -7.371 -0.313 1 91.19 170 PRO A O 1
ATOM 1320 N N . ILE A 1 171 ? -5.309 -5.422 -1.324 1 91.75 171 ILE A N 1
ATOM 1321 C CA . ILE A 1 171 ? -4.68 -6.082 -2.461 1 91.75 171 ILE A CA 1
ATOM 1322 C C . ILE A 1 171 ? -3.408 -5.336 -2.854 1 91.75 171 ILE A C 1
ATOM 1324 O O . ILE A 1 171 ? -3.262 -4.148 -2.557 1 91.75 171 ILE A O 1
ATOM 1328 N N . VAL A 1 172 ? -2.559 -6.066 -3.475 1 91.12 172 VAL A N 1
ATOM 1329 C CA . VAL A 1 172 ? -1.344 -5.477 -4.027 1 91.12 172 VAL A CA 1
ATOM 1330 C C . VAL A 1 172 ? -1.616 -4.965 -5.441 1 91.12 172 VAL A C 1
ATOM 1332 O O . VAL A 1 172 ? -2.164 -5.691 -6.273 1 91.12 172 VAL A O 1
ATOM 1335 N N . VAL A 1 173 ? -1.266 -3.701 -5.664 1 89.19 173 VAL A N 1
ATOM 1336 C CA . VAL A 1 173 ? -1.399 -3.109 -6.988 1 89.19 173 VAL A CA 1
ATOM 1337 C C . VAL A 1 173 ? -0.147 -2.301 -7.324 1 89.19 173 VAL A C 1
ATOM 1339 O O . VAL A 1 173 ? 0.649 -1.983 -6.438 1 89.19 173 VAL A O 1
ATOM 1342 N N . ALA A 1 174 ? -0.062 -2.043 -8.609 1 86 174 ALA A N 1
ATOM 1343 C CA . ALA A 1 174 ? 1.046 -1.207 -9.062 1 86 174 ALA A CA 1
ATOM 1344 C C . ALA A 1 174 ? 0.731 0.273 -8.867 1 86 174 ALA A C 1
ATOM 1346 O O . ALA A 1 174 ? -0.414 0.698 -9.039 1 86 174 ALA A O 1
ATOM 1347 N N . THR A 1 175 ? 1.789 1.008 -8.57 1 80.06 175 THR A N 1
ATOM 1348 C CA . THR A 1 175 ? 1.661 2.457 -8.461 1 80.06 175 THR A CA 1
ATOM 1349 C C . THR A 1 175 ? 2.057 3.135 -9.773 1 80.06 175 THR A C 1
ATOM 1351 O O . THR A 1 175 ? 1.718 4.297 -10 1 80.06 175 THR A O 1
ATOM 1354 N N . TRP A 1 176 ? 2.787 2.373 -10.562 1 75.44 176 TRP A N 1
ATOM 1355 C CA . TRP A 1 176 ? 3.281 2.92 -11.82 1 75.44 176 TRP A CA 1
ATOM 1356 C C . TRP A 1 176 ? 3.188 1.887 -12.938 1 75.44 176 TRP A C 1
ATOM 1358 O O . TRP A 1 176 ? 3.121 0.684 -12.672 1 75.44 176 TRP A O 1
ATOM 1368 N N . TYR A 1 177 ? 3.178 2.5 -14.094 1 78.06 177 TYR A N 1
ATOM 1369 C CA . TYR A 1 177 ? 3.156 1.677 -15.297 1 78.06 177 TYR A CA 1
ATOM 1370 C C . TYR A 1 177 ? 4.363 1.97 -16.188 1 78.06 177 TYR A C 1
ATOM 1372 O O . TYR A 1 177 ? 4.766 3.127 -16.328 1 78.06 177 TYR A O 1
ATOM 1380 N N . HIS A 1 178 ? 4.883 0.912 -16.609 1 75.81 178 HIS A N 1
ATOM 1381 C CA . HIS A 1 178 ? 5.969 1.021 -17.578 1 75.81 178 HIS A CA 1
ATOM 1382 C C . HIS A 1 178 ? 5.574 0.4 -18.906 1 75.81 178 HIS A C 1
ATOM 1384 O O . HIS A 1 178 ? 4.898 -0.63 -18.953 1 75.81 178 HIS A O 1
ATOM 1390 N N . GLU A 1 179 ? 6.082 0.985 -19.984 1 76.88 179 GLU A N 1
ATOM 1391 C CA . GLU A 1 179 ? 5.695 0.555 -21.328 1 76.88 179 GLU A CA 1
ATOM 1392 C C . GLU A 1 179 ? 6.238 -0.835 -21.641 1 76.88 179 GLU A C 1
ATOM 1394 O O . GLU A 1 179 ? 5.746 -1.512 -22.531 1 76.88 179 GLU A O 1
ATOM 1399 N N . SER A 1 180 ? 7.207 -1.239 -20.875 1 77.44 180 SER A N 1
ATOM 1400 C CA . SER A 1 180 ? 7.793 -2.555 -21.109 1 77.44 180 SER A CA 1
ATOM 1401 C C . SER A 1 180 ? 6.918 -3.662 -20.531 1 77.44 180 SER A C 1
ATOM 1403 O O . SER A 1 180 ? 7.168 -4.844 -20.766 1 77.44 180 SER A O 1
ATOM 1405 N N . PHE A 1 181 ? 5.922 -3.305 -19.797 1 85.75 181 PHE A N 1
ATOM 1406 C CA . PHE A 1 181 ? 5.043 -4.324 -19.234 1 85.75 181 PHE A CA 1
ATOM 1407 C C . PHE A 1 181 ? 4.258 -5.027 -20.344 1 85.75 181 PHE A C 1
ATOM 1409 O O . PHE A 1 181 ? 3.756 -4.383 -21.266 1 85.75 181 PHE A O 1
ATOM 1416 N N . LEU A 1 182 ? 4.215 -6.277 -20.234 1 90.44 182 LEU A N 1
ATOM 1417 C CA . LEU A 1 182 ? 3.471 -7.066 -21.203 1 90.44 182 LEU A CA 1
ATOM 1418 C C . LEU A 1 182 ? 2.096 -7.445 -20.672 1 90.44 182 LEU A C 1
ATOM 1420 O O . LEU A 1 182 ? 1.979 -7.957 -19.547 1 90.44 182 LEU A O 1
ATOM 1424 N N . PRO A 1 183 ? 1.098 -7.199 -21.484 1 93.38 183 PRO A N 1
ATOM 1425 C CA . PRO A 1 183 ? -0.224 -7.598 -21 1 93.38 183 PRO A CA 1
ATOM 1426 C C . PRO A 1 183 ? -0.316 -9.094 -20.703 1 93.38 183 PRO A C 1
ATOM 1428 O O . PRO A 1 183 ? 0.065 -9.914 -21.547 1 93.38 183 PRO A O 1
ATOM 1431 N N . SER A 1 184 ? -0.823 -9.414 -19.516 1 96.81 184 SER A N 1
ATOM 1432 C CA . SER A 1 184 ? -1.063 -10.82 -19.188 1 96.81 184 SER A CA 1
ATOM 1433 C C . SER A 1 184 ? -2.176 -11.406 -20.047 1 96.81 184 SER A C 1
ATOM 1435 O O . SER A 1 184 ? -3.254 -10.82 -20.156 1 96.81 184 SER A O 1
ATOM 1437 N N . PRO A 1 185 ? -1.934 -12.594 -20.625 1 97.44 185 PRO A N 1
ATOM 1438 C CA . PRO A 1 185 ? -3.033 -13.234 -21.344 1 97.44 185 PRO A CA 1
ATOM 1439 C C . PRO A 1 185 ? -4.176 -13.664 -20.422 1 97.44 185 PRO A C 1
ATOM 1441 O O . PRO A 1 185 ? -3.928 -14.211 -19.359 1 97.44 185 PRO A O 1
ATOM 1444 N N . PRO A 1 186 ? -5.391 -13.398 -20.891 1 97.69 186 PRO A N 1
ATOM 1445 C CA . PRO A 1 186 ? -6.512 -13.875 -20.078 1 97.69 186 PRO A CA 1
ATOM 1446 C C . PRO A 1 186 ? -6.629 -15.391 -20.062 1 97.69 186 PRO A C 1
ATOM 1448 O O . PRO A 1 186 ? -6.441 -16.031 -21.094 1 97.69 186 PRO A O 1
ATOM 1451 N N . MET A 1 187 ? -6.918 -15.938 -18.859 1 95.31 187 MET A N 1
ATOM 1452 C CA . MET A 1 187 ? -7.137 -17.375 -18.766 1 95.31 187 MET A CA 1
ATOM 1453 C C . MET A 1 187 ? -8.484 -17.766 -19.359 1 95.31 187 MET A C 1
ATOM 1455 O O . MET A 1 187 ? -8.656 -18.875 -19.859 1 95.31 187 MET A O 1
ATOM 1459 N N . ARG A 1 188 ? -9.375 -16.859 -19.266 1 94.56 188 ARG A N 1
ATOM 1460 C CA . ARG A 1 188 ? -10.688 -17.062 -19.875 1 94.56 188 ARG A CA 1
ATOM 1461 C C . ARG A 1 188 ? -11.469 -15.75 -19.922 1 94.56 188 ARG A C 1
ATOM 1463 O O . ARG A 1 188 ? -11.078 -14.766 -19.297 1 94.56 188 ARG A O 1
ATOM 1470 N N . HIS A 1 189 ? -12.594 -15.867 -20.703 1 95.44 189 HIS A N 1
ATOM 1471 C CA . HIS A 1 189 ? -13.539 -14.766 -20.781 1 95.44 189 HIS A CA 1
ATOM 1472 C C . HIS A 1 189 ? -14.898 -15.164 -20.203 1 95.44 189 HIS A C 1
ATOM 1474 O O . HIS A 1 189 ? -15.367 -16.281 -20.438 1 95.44 189 HIS A O 1
ATOM 1480 N N . LEU A 1 190 ? -15.375 -14.227 -19.422 1 93 190 LEU A N 1
ATOM 1481 C CA . LEU A 1 190 ? -16.75 -14.43 -18.969 1 93 190 LEU A CA 1
ATOM 1482 C C . LEU A 1 190 ? -17.75 -14.023 -20.031 1 93 190 LEU A C 1
ATOM 1484 O O . LEU A 1 190 ? -17.406 -13.312 -20.984 1 93 190 LEU A O 1
ATOM 1488 N N . PRO A 1 191 ? -19 -14.43 -19.844 1 90.56 191 PRO A N 1
ATOM 1489 C CA . PRO A 1 191 ? -20.016 -14.094 -20.828 1 90.56 191 PRO A CA 1
ATOM 1490 C C . PRO A 1 191 ? -20.25 -12.586 -20.938 1 90.56 191 PRO A C 1
ATOM 1492 O O . PRO A 1 191 ? -20.625 -12.094 -22.016 1 90.56 191 PRO A O 1
ATOM 1495 N N . ASP A 1 192 ? -20.016 -11.891 -19.953 1 88.81 192 ASP A N 1
ATOM 1496 C CA . ASP A 1 192 ? -20.266 -10.453 -19.969 1 88.81 192 ASP A CA 1
ATOM 1497 C C . ASP A 1 192 ? -19.109 -9.695 -20.594 1 88.81 192 ASP A C 1
ATOM 1499 O O . ASP A 1 192 ? -19.062 -8.461 -20.531 1 88.81 192 ASP A O 1
ATOM 1503 N N . GLY A 1 193 ? -18.172 -10.398 -21.094 1 90.88 193 GLY A N 1
ATOM 1504 C CA . GLY A 1 193 ? -17.047 -9.773 -21.781 1 90.88 193 GLY A CA 1
ATOM 1505 C C . GLY A 1 193 ? -15.836 -9.586 -20.891 1 90.88 193 GLY A C 1
ATOM 1506 O O . GLY A 1 193 ? -14.773 -9.164 -21.344 1 90.88 193 GLY A O 1
ATOM 1507 N N . THR A 1 194 ? -15.906 -9.969 -19.656 1 94.19 194 THR A N 1
ATOM 1508 C CA . THR A 1 194 ? -14.805 -9.805 -18.703 1 94.19 194 THR A CA 1
ATOM 1509 C C . THR A 1 194 ? -13.672 -10.773 -19.016 1 94.19 194 THR A C 1
ATOM 1511 O O . THR A 1 194 ? -13.898 -11.984 -19.109 1 94.19 194 THR A O 1
ATOM 1514 N N . ALA A 1 195 ? -12.523 -10.188 -19.203 1 96.81 195 ALA A N 1
ATOM 1515 C CA . ALA A 1 195 ? -11.32 -10.984 -19.375 1 96.81 195 ALA A CA 1
ATOM 1516 C C . ALA A 1 195 ? -10.656 -11.258 -18.016 1 96.81 195 ALA A C 1
ATOM 1518 O O . ALA A 1 195 ? -10.242 -10.328 -17.328 1 96.81 195 ALA A O 1
ATOM 1519 N N . ILE A 1 196 ? -10.516 -12.508 -17.672 1 97.75 196 ILE A N 1
ATOM 1520 C CA . ILE A 1 196 ? -9.992 -12.859 -16.359 1 97.75 196 ILE A CA 1
ATOM 1521 C C . ILE A 1 196 ? -8.523 -13.273 -16.484 1 97.75 196 ILE A C 1
ATOM 1523 O O . ILE A 1 196 ? -8.195 -14.18 -17.25 1 97.75 196 ILE A O 1
ATOM 1527 N N . THR A 1 197 ? -7.715 -12.594 -15.719 1 97.94 197 THR A N 1
ATOM 1528 C CA . THR A 1 197 ? -6.316 -12.984 -15.609 1 97.94 197 THR A CA 1
ATOM 1529 C C . THR A 1 197 ? -6.035 -13.617 -14.25 1 97.94 197 THR A C 1
ATOM 1531 O O . THR A 1 197 ? -6.766 -13.375 -13.281 1 97.94 197 THR A O 1
ATOM 1534 N N . ASN A 1 198 ? -5.105 -14.469 -14.258 1 95.81 198 ASN A N 1
ATOM 1535 C CA . ASN A 1 198 ? -4.5 -15.172 -13.133 1 95.81 198 ASN A CA 1
ATOM 1536 C C . ASN A 1 198 ? -3.004 -15.391 -13.344 1 95.81 198 ASN A C 1
ATOM 1538 O O . ASN A 1 198 ? -2.592 -15.953 -14.359 1 95.81 198 ASN A O 1
ATOM 1542 N N . PHE A 1 199 ? -2.23 -15.086 -12.352 1 96 199 PHE A N 1
ATOM 1543 C CA . PHE A 1 199 ? -0.8 -14.984 -12.617 1 96 199 PHE A CA 1
ATOM 1544 C C . PHE A 1 199 ? -0.237 -16.328 -13.055 1 96 199 PHE A C 1
ATOM 1546 O O . PHE A 1 199 ? 0.35 -16.438 -14.133 1 96 199 PHE A O 1
ATOM 1553 N N . PRO A 1 200 ? -0.425 -17.406 -12.297 1 95.06 200 PRO A N 1
ATOM 1554 C CA . PRO A 1 200 ? 0.152 -18.672 -12.742 1 95.06 200 PRO A CA 1
ATOM 1555 C C . PRO A 1 200 ? -0.354 -19.109 -14.117 1 95.06 200 PRO A C 1
ATOM 1557 O O . PRO A 1 200 ? 0.44 -19.5 -14.977 1 95.06 200 PRO A O 1
ATOM 1560 N N . ALA A 1 201 ? -1.627 -19 -14.336 1 95.81 201 ALA A N 1
ATOM 1561 C CA . ALA A 1 201 ? -2.213 -19.422 -15.602 1 95.81 201 ALA A CA 1
ATOM 1562 C C . ALA A 1 201 ? -1.773 -18.516 -16.75 1 95.81 201 ALA A C 1
ATOM 1564 O O . ALA A 1 201 ? -1.421 -19 -17.828 1 95.81 201 ALA A O 1
ATOM 1565 N N . SER A 1 202 ? -1.805 -17.266 -16.516 1 97.38 202 SER A N 1
ATOM 1566 C CA . SER A 1 202 ? -1.432 -16.297 -17.547 1 97.38 202 SER A CA 1
ATOM 1567 C C . SER A 1 202 ? 0.04 -16.438 -17.922 1 97.38 202 SER A C 1
ATOM 1569 O O . SER A 1 202 ? 0.396 -16.344 -19.094 1 97.38 202 SER A O 1
ATOM 1571 N N . LEU A 1 203 ? 0.861 -16.641 -16.891 1 96.44 203 LEU A N 1
ATOM 1572 C CA . LEU A 1 203 ? 2.291 -16.812 -17.109 1 96.44 203 LEU A CA 1
ATOM 1573 C C . LEU A 1 203 ? 2.559 -18.047 -17.969 1 96.44 203 LEU A C 1
ATOM 1575 O O . LEU A 1 203 ? 3.34 -18 -18.906 1 96.44 203 LEU A O 1
ATOM 1579 N N . ALA A 1 204 ? 1.928 -19.109 -17.641 1 96.25 204 ALA A N 1
ATOM 1580 C CA . ALA A 1 204 ? 2.088 -20.344 -18.375 1 96.25 204 ALA A CA 1
ATOM 1581 C C . ALA A 1 204 ? 1.64 -20.172 -19.828 1 96.25 204 ALA A C 1
ATOM 1583 O O . ALA A 1 204 ? 2.326 -20.625 -20.75 1 96.25 204 ALA A O 1
ATOM 1584 N N . LEU A 1 205 ? 0.482 -19.547 -20 1 97.19 205 LEU A N 1
ATOM 1585 C CA . LEU A 1 205 ? -0.034 -19.297 -21.344 1 97.19 205 LEU A CA 1
ATOM 1586 C C . LEU A 1 205 ? 0.952 -18.469 -22.156 1 97.19 205 LEU A C 1
ATOM 1588 O O . LEU A 1 205 ? 1.231 -18.781 -23.312 1 97.19 205 LEU A O 1
ATOM 1592 N N . TRP A 1 206 ? 1.457 -17.469 -21.547 1 97.25 206 TRP A N 1
ATOM 1593 C CA . TRP A 1 206 ? 2.398 -16.578 -22.219 1 97.25 206 TRP A CA 1
ATOM 1594 C C . TRP A 1 206 ? 3.67 -17.312 -22.609 1 97.25 206 TRP A C 1
ATOM 1596 O O . TRP A 1 206 ? 4.176 -17.141 -23.719 1 97.25 206 TRP A O 1
ATOM 1606 N N . ALA A 1 207 ? 4.117 -18.156 -21.734 1 96.81 207 ALA A N 1
ATOM 1607 C CA . ALA A 1 207 ? 5.375 -18.859 -21.938 1 96.81 207 ALA A CA 1
ATOM 1608 C C . ALA A 1 207 ? 5.145 -20.172 -22.703 1 96.81 207 ALA A C 1
ATOM 1610 O O . ALA A 1 207 ? 6.094 -20.891 -23.016 1 96.81 207 ALA A O 1
ATOM 1611 N N . LYS A 1 208 ? 3.934 -20.531 -22.906 1 96.25 208 LYS A N 1
ATOM 1612 C CA . LYS A 1 208 ? 3.553 -21.734 -23.625 1 96.25 208 LYS A CA 1
ATOM 1613 C C . LYS A 1 208 ? 4.051 -22.984 -22.906 1 96.25 208 LYS A C 1
ATOM 1615 O O . LYS A 1 208 ? 4.66 -23.859 -23.516 1 96.25 208 LYS A O 1
ATOM 1620 N N . VAL A 1 209 ? 3.85 -22.938 -21.609 1 95.94 209 VAL A N 1
ATOM 1621 C CA . VAL A 1 209 ? 4.148 -24.094 -20.781 1 95.94 209 VAL A CA 1
ATOM 1622 C C . VAL A 1 209 ? 2.887 -24.547 -20.047 1 95.94 209 VAL A C 1
ATOM 1624 O O . VAL A 1 209 ? 1.859 -23.859 -20.094 1 95.94 209 VAL A O 1
ATOM 1627 N N . ASN A 1 210 ? 3.031 -25.75 -19.438 1 93.12 210 ASN A N 1
ATOM 1628 C CA . ASN A 1 210 ? 1.921 -26.266 -18.656 1 93.12 210 ASN A CA 1
ATOM 1629 C C . ASN A 1 210 ? 2.033 -25.859 -17.188 1 93.12 210 ASN A C 1
ATOM 1631 O O . ASN A 1 210 ? 2.979 -26.25 -16.5 1 93.12 210 ASN A O 1
ATOM 1635 N N . ASP A 1 211 ? 1 -25.094 -16.766 1 91.75 211 ASP A N 1
ATOM 1636 C CA . ASP A 1 211 ? 1.012 -24.625 -15.383 1 91.75 211 ASP A CA 1
ATOM 1637 C C . ASP A 1 211 ? 1.066 -25.797 -14.398 1 91.75 211 ASP A C 1
ATOM 1639 O O . ASP A 1 211 ? 1.62 -25.672 -13.305 1 91.75 211 ASP A O 1
ATOM 1643 N N . ALA A 1 212 ? 0.525 -26.906 -14.734 1 87.62 212 ALA A N 1
ATOM 1644 C CA . ALA A 1 212 ? 0.511 -28.094 -13.867 1 87.62 212 ALA A CA 1
ATOM 1645 C C . ALA A 1 212 ? 1.93 -28.562 -13.555 1 87.62 212 ALA A C 1
ATOM 1647 O O . ALA A 1 212 ? 2.154 -29.266 -12.57 1 87.62 212 ALA A O 1
ATOM 1648 N N . ASP A 1 213 ? 2.834 -28.141 -14.406 1 87.5 213 ASP A N 1
ATOM 1649 C CA . ASP A 1 213 ? 4.223 -28.578 -14.258 1 87.5 213 ASP A CA 1
ATOM 1650 C C . ASP A 1 213 ? 4.949 -27.719 -13.219 1 87.5 213 ASP A C 1
ATOM 1652 O O . ASP A 1 213 ? 6.062 -28.047 -12.805 1 87.5 213 ASP A O 1
ATOM 1656 N N . ARG A 1 214 ? 4.43 -26.516 -12.789 1 82 214 ARG A N 1
ATOM 1657 C CA . ARG A 1 214 ? 5.062 -25.641 -11.797 1 82 214 ARG A CA 1
ATOM 1658 C C . ARG A 1 214 ? 5.215 -26.359 -10.461 1 82 214 ARG A C 1
ATOM 1660 O O . ARG A 1 214 ? 6.125 -26.062 -9.688 1 82 214 ARG A O 1
ATOM 1667 N N . VAL A 1 215 ? 4.727 -27.672 -10.258 1 61.56 215 VAL A N 1
ATOM 1668 C CA . VAL A 1 215 ? 4.617 -28.578 -9.125 1 61.56 215 VAL A CA 1
ATOM 1669 C C . VAL A 1 215 ? 5.09 -27.891 -7.848 1 61.56 215 VAL A C 1
ATOM 1671 O O . VAL A 1 215 ? 6.199 -27.359 -7.801 1 61.56 215 VAL A O 1
ATOM 1674 N N . THR A 1 216 ? 4.348 -27.219 -7.031 1 55.5 216 THR A N 1
ATOM 1675 C CA . THR A 1 216 ? 4.582 -26.516 -5.773 1 55.5 216 THR A CA 1
ATOM 1676 C C . THR A 1 216 ? 5.16 -27.469 -4.727 1 55.5 216 THR A C 1
ATOM 1678 O O . THR A 1 216 ? 5.562 -27.031 -3.645 1 55.5 216 THR A O 1
ATOM 1681 N N . GLY A 1 217 ? 5.078 -28.703 -4.91 1 45.88 217 GLY A N 1
ATOM 1682 C CA . GLY A 1 217 ? 5.398 -29.516 -3.756 1 45.88 217 GLY A CA 1
ATOM 1683 C C . GLY A 1 217 ? 6.871 -29.5 -3.395 1 45.88 217 GLY A C 1
ATOM 1684 O O . GLY A 1 217 ? 7.25 -29.859 -2.279 1 45.88 217 GLY A O 1
ATOM 1685 N N . CYS A 1 218 ? 7.758 -29.672 -4.348 1 42.72 218 CYS A N 1
ATOM 1686 C CA . CYS A 1 218 ? 9.164 -29.703 -3.961 1 42.72 218 CYS A CA 1
ATOM 1687 C C . CYS A 1 218 ? 9.781 -28.312 -4.02 1 42.72 218 CYS A C 1
ATOM 1689 O O . CYS A 1 218 ? 9.555 -27.562 -4.977 1 42.72 218 CYS A O 1
ATOM 1691 N N . ASP A 1 219 ? 9.969 -27.656 -2.975 1 43.09 219 ASP A N 1
ATOM 1692 C CA . ASP A 1 219 ? 10.648 -26.375 -2.822 1 43.09 219 ASP A CA 1
ATOM 1693 C C . ASP A 1 219 ? 11.727 -26.203 -3.889 1 43.09 219 ASP A C 1
ATOM 1695 O O . ASP A 1 219 ? 12.75 -26.906 -3.869 1 43.09 219 ASP A O 1
ATOM 1699 N N . TYR A 1 220 ? 11.445 -26.141 -5.039 1 36.66 220 TYR A N 1
ATOM 1700 C CA . TYR A 1 220 ? 12.508 -25.781 -5.969 1 36.66 220 TYR A CA 1
ATOM 1701 C C . TYR A 1 220 ? 13.133 -24.438 -5.594 1 36.66 220 TYR A C 1
ATOM 1703 O O . TYR A 1 220 ? 12.492 -23.391 -5.715 1 36.66 220 TYR A O 1
ATOM 1711 N N . THR A 1 221 ? 13.82 -24.359 -4.621 1 37.22 221 THR A N 1
ATOM 1712 C CA . THR A 1 221 ? 14.703 -23.203 -4.586 1 37.22 221 THR A CA 1
ATOM 1713 C C . THR A 1 221 ? 15.602 -23.172 -5.816 1 37.22 221 THR A C 1
ATOM 1715 O O . THR A 1 221 ? 16.391 -24.094 -6.043 1 37.22 221 THR A O 1
ATOM 1718 N N . PRO A 1 222 ? 15.172 -22.453 -6.758 1 33.59 222 PRO A N 1
ATOM 1719 C CA . PRO A 1 222 ? 16.266 -22.391 -7.723 1 33.59 222 PRO A CA 1
ATOM 1720 C C . PRO A 1 222 ? 17.625 -22.203 -7.059 1 33.59 222 PRO A C 1
ATOM 1722 O O . PRO A 1 222 ? 17.781 -21.375 -6.152 1 33.59 222 PRO A O 1
ATOM 1725 N N . THR A 1 223 ? 18.375 -23.25 -6.953 1 30.89 223 THR A N 1
ATOM 1726 C CA . THR A 1 223 ? 19.75 -23.172 -6.449 1 30.89 223 THR A CA 1
ATOM 1727 C C . THR A 1 223 ? 20.484 -21.984 -7.062 1 30.89 223 THR A C 1
ATOM 1729 O O . THR A 1 223 ? 20.812 -22 -8.25 1 30.89 223 THR A O 1
ATOM 1732 N N . ASP A 1 224 ? 20.078 -20.828 -6.871 1 30.48 224 ASP A N 1
ATOM 1733 C CA . ASP A 1 224 ? 21.266 -19.984 -7.031 1 30.48 224 ASP A CA 1
ATOM 1734 C C . ASP A 1 224 ? 22.453 -20.562 -6.293 1 30.48 224 ASP A C 1
ATOM 1736 O O . ASP A 1 224 ? 22.328 -21.047 -5.16 1 30.48 224 ASP A O 1
ATOM 1740 N N . SER A 1 225 ? 23.531 -20.969 -6.984 1 30.28 225 SER A N 1
ATOM 1741 C CA . SER A 1 225 ? 24.812 -21.375 -6.422 1 30.28 225 SER A CA 1
ATOM 1742 C C . SER A 1 225 ? 25.172 -20.547 -5.191 1 30.28 225 SER A C 1
ATOM 1744 O O . SER A 1 225 ? 26.047 -20.953 -4.402 1 30.28 225 SER A O 1
ATOM 1746 N N . SER A 1 226 ? 25.031 -19.203 -5.277 1 29.19 226 SER A N 1
ATOM 1747 C CA . SER A 1 226 ? 25.859 -18.547 -4.27 1 29.19 226 SER A CA 1
ATOM 1748 C C . SER A 1 226 ? 25.188 -18.578 -2.898 1 29.19 226 SER A C 1
ATOM 1750 O O . SER A 1 226 ? 25.859 -18.484 -1.871 1 29.19 226 SER A O 1
ATOM 1752 N N . SER A 1 227 ? 24.062 -17.953 -2.66 1 28.72 227 SER A N 1
ATOM 1753 C CA . SER A 1 227 ? 23.812 -17.766 -1.233 1 28.72 227 SER A CA 1
ATOM 1754 C C . SER A 1 227 ? 23.234 -19.031 -0.604 1 28.72 227 SER A C 1
ATOM 1756 O O . SER A 1 227 ? 22.188 -19.531 -1.046 1 28.72 227 SER A O 1
ATOM 1758 N N . SER A 1 228 ? 24.109 -19.891 0.043 1 27.06 228 SER A N 1
ATOM 1759 C CA . SER A 1 228 ? 24.031 -20.969 1.015 1 27.06 228 SER A CA 1
ATOM 1760 C C . SER A 1 228 ? 23.047 -20.641 2.137 1 27.06 228 SER A C 1
ATOM 1762 O O . SER A 1 228 ? 23.469 -20.391 3.271 1 27.06 228 SER A O 1
ATOM 1764 N N . ILE A 1 229 ? 22.297 -19.75 2.16 1 26.95 229 ILE A N 1
ATOM 1765 C CA . ILE A 1 229 ? 21.594 -19.812 3.441 1 26.95 229 ILE A CA 1
ATOM 1766 C C . ILE A 1 229 ? 21.109 -21.25 3.686 1 26.95 229 ILE A C 1
ATOM 1768 O O . ILE A 1 229 ? 20.547 -21.875 2.793 1 26.95 229 ILE A O 1
ATOM 1772 N N . GLY A 1 230 ? 21.625 -21.875 4.762 1 27.22 230 GLY A N 1
ATOM 1773 C CA . GLY A 1 230 ? 21.656 -23.141 5.461 1 27.22 230 GLY A CA 1
ATOM 1774 C C . GLY A 1 230 ? 20.281 -23.75 5.664 1 27.22 230 GLY A C 1
ATOM 1775 O O . GLY A 1 230 ? 20.125 -24.75 6.379 1 27.22 230 GLY A O 1
ATOM 1776 N N . SER A 1 231 ? 19.25 -22.906 5.859 1 29.25 231 SER A N 1
ATOM 1777 C CA . SER A 1 231 ? 18.359 -23.844 6.523 1 29.25 231 SER A CA 1
ATOM 1778 C C . SER A 1 231 ? 18.234 -25.141 5.727 1 29.25 231 SER A C 1
ATOM 1780 O O . SER A 1 231 ? 18.109 -25.125 4.5 1 29.25 231 SER A O 1
ATOM 1782 N N . ASN A 1 232 ? 18.938 -26.141 6.23 1 28.81 232 ASN A N 1
ATOM 1783 C CA . ASN A 1 232 ? 18.828 -27.594 6.102 1 28.81 232 ASN A CA 1
ATOM 1784 C C . ASN A 1 232 ? 17.391 -28.031 5.898 1 28.81 232 ASN A C 1
ATOM 1786 O O . ASN A 1 232 ? 16.812 -28.688 6.762 1 28.81 232 ASN A O 1
ATOM 1790 N N . ASN A 1 233 ? 16.531 -27.125 6.062 1 29.64 233 ASN A N 1
ATOM 1791 C CA . ASN A 1 233 ? 15.359 -27.953 5.781 1 29.64 233 ASN A CA 1
ATOM 1792 C C . ASN A 1 233 ? 15.609 -28.906 4.609 1 29.64 233 ASN A C 1
ATOM 1794 O O . ASN A 1 233 ? 16.156 -28.5 3.582 1 29.64 233 ASN A O 1
ATOM 1798 N N . THR A 1 234 ? 15.82 -30.125 4.988 1 30.44 234 THR A N 1
ATOM 1799 C CA . THR A 1 234 ? 15.883 -31.344 4.184 1 30.44 234 THR A CA 1
ATOM 1800 C C . THR A 1 234 ? 15.102 -31.172 2.885 1 30.44 234 THR A C 1
ATOM 1802 O O . THR A 1 234 ? 13.938 -30.766 2.902 1 30.44 234 THR A O 1
ATOM 1805 N N . VAL A 1 235 ? 15.641 -30.594 1.891 1 33.59 235 VAL A N 1
ATOM 1806 C CA . VAL A 1 235 ? 15.242 -31.25 0.646 1 33.59 235 VAL A CA 1
ATOM 1807 C C . VAL A 1 235 ? 14.664 -32.625 0.943 1 33.59 235 VAL A C 1
ATOM 1809 O O . VAL A 1 235 ? 15.414 -33.594 1.117 1 33.59 235 VAL A O 1
ATOM 1812 N N . GLU A 1 236 ? 14.172 -32.875 2.1 1 34.22 236 GLU A N 1
ATOM 1813 C CA . GLU A 1 236 ? 13.445 -34.156 1.955 1 34.22 236 GLU A CA 1
ATOM 1814 C C . GLU A 1 236 ? 13.094 -34.406 0.495 1 34.22 236 GLU A C 1
ATOM 1816 O O . GLU A 1 236 ? 12.734 -33.5 -0.241 1 34.22 236 GLU A O 1
ATOM 1821 N N . GLU A 1 237 ? 13.617 -35.438 0.004 1 38.09 237 GLU A N 1
ATOM 1822 C CA . GLU A 1 237 ? 13.453 -36.156 -1.251 1 38.09 237 GLU A CA 1
ATOM 1823 C C . GLU A 1 237 ? 12.055 -35.938 -1.835 1 38.09 237 GLU A C 1
ATOM 1825 O O . GLU A 1 237 ? 11.078 -36.5 -1.318 1 38.09 237 GLU A O 1
ATOM 1830 N N . CYS A 1 238 ? 11.562 -34.719 -1.766 1 39.91 238 CYS A N 1
ATOM 1831 C CA . CYS A 1 238 ? 10.492 -34.875 -2.744 1 39.91 238 CYS A CA 1
ATOM 1832 C C . CYS A 1 238 ? 10.789 -36 -3.713 1 39.91 238 CYS A C 1
ATOM 1834 O O . CYS A 1 238 ? 11.742 -35.938 -4.496 1 39.91 238 CYS A O 1
ATOM 1836 N N . GLU A 1 239 ? 10.867 -37.031 -3.172 1 44.81 239 GLU A N 1
ATOM 1837 C CA . GLU A 1 239 ? 10.922 -38.188 -4.062 1 44.81 239 GLU A CA 1
ATOM 1838 C C . GLU A 1 239 ? 10.242 -37.906 -5.395 1 44.81 239 GLU A C 1
ATOM 1840 O O . GLU A 1 239 ? 9.133 -38.375 -5.652 1 44.81 239 GLU A O 1
ATOM 1845 N N . ALA A 1 240 ? 10.312 -36.594 -5.551 1 52.25 240 ALA A N 1
ATOM 1846 C CA . ALA A 1 240 ? 9.766 -36.312 -6.879 1 52.25 240 ALA A CA 1
ATOM 1847 C C . ALA A 1 240 ? 10.336 -37.281 -7.914 1 52.25 240 ALA A C 1
ATOM 1849 O O . ALA A 1 240 ? 11.547 -37.531 -7.941 1 52.25 240 ALA A O 1
ATOM 1850 N N . SER A 1 241 ? 9.477 -38.062 -8.375 1 64.81 241 SER A N 1
ATOM 1851 C CA . SER A 1 241 ? 9.836 -38.906 -9.492 1 64.81 241 SER A CA 1
ATOM 1852 C C . SER A 1 241 ? 10.633 -38.156 -10.547 1 64.81 241 SER A C 1
ATOM 1854 O O . SER A 1 241 ? 10.602 -36.938 -10.594 1 64.81 241 SER A O 1
ATOM 1856 N N . SER A 1 242 ? 11.617 -38.719 -10.938 1 75.31 242 SER A N 1
ATOM 1857 C CA . SER A 1 242 ? 12.359 -38.219 -12.086 1 75.31 242 SER A CA 1
ATOM 1858 C C . SER A 1 242 ? 11.438 -37.469 -13.055 1 75.31 242 SER A C 1
ATOM 1860 O O . SER A 1 242 ? 11.812 -36.469 -13.617 1 75.31 242 SER A O 1
ATOM 1862 N N . ARG A 1 243 ? 10.25 -37.938 -13.008 1 78.94 243 ARG A N 1
ATOM 1863 C CA . ARG A 1 243 ? 9.289 -37.344 -13.93 1 78.94 243 ARG A CA 1
ATOM 1864 C C . ARG A 1 243 ? 8.859 -35.969 -13.445 1 78.94 243 ARG A C 1
ATOM 1866 O O . ARG A 1 243 ? 8.734 -35.031 -14.25 1 78.94 243 ARG A O 1
ATOM 1873 N N . THR A 1 244 ? 8.711 -35.781 -12.109 1 80.06 244 THR A N 1
ATOM 1874 C CA . THR A 1 244 ? 8.273 -34.5 -11.547 1 80.06 244 THR A CA 1
ATOM 1875 C C . THR A 1 244 ? 9.359 -33.469 -11.695 1 80.06 244 THR A C 1
ATOM 1877 O O . THR A 1 244 ? 9.078 -32.312 -12.062 1 80.06 244 THR A O 1
ATOM 1880 N N . LEU A 1 245 ? 10.492 -33.844 -11.539 1 82.62 245 LEU A N 1
ATOM 1881 C CA . LEU A 1 245 ? 11.617 -32.938 -11.672 1 82.62 245 LEU A CA 1
ATOM 1882 C C . LEU A 1 245 ? 11.789 -32.5 -13.117 1 82.62 245 LEU A C 1
ATOM 1884 O O . LEU A 1 245 ? 12.086 -31.328 -13.383 1 82.62 245 LEU A O 1
ATOM 1888 N N . ALA A 1 246 ? 11.633 -33.438 -14.031 1 85.56 246 ALA A N 1
ATOM 1889 C CA . ALA A 1 246 ? 11.734 -33.125 -15.453 1 85.56 246 ALA A CA 1
ATOM 1890 C C . ALA A 1 246 ? 10.648 -32.125 -15.867 1 85.56 246 ALA A C 1
ATOM 1892 O O . ALA A 1 246 ? 10.898 -31.219 -16.656 1 85.56 246 ALA A O 1
ATOM 1893 N N . ALA A 1 247 ? 9.445 -32.344 -15.305 1 87.12 247 ALA A N 1
ATOM 1894 C CA . ALA A 1 247 ? 8.336 -31.422 -15.609 1 87.12 247 ALA A CA 1
ATOM 1895 C C . ALA A 1 247 ? 8.617 -30.016 -15.086 1 87.12 247 ALA A C 1
ATOM 1897 O O . ALA A 1 247 ? 8.414 -29.031 -15.805 1 87.12 247 ALA A O 1
ATOM 1898 N N . GLN A 1 248 ? 9.156 -29.922 -13.969 1 87.38 248 GLN A N 1
ATOM 1899 C CA . GLN A 1 248 ? 9.492 -28.625 -13.367 1 87.38 248 GLN A CA 1
ATOM 1900 C C . GLN A 1 248 ? 10.57 -27.922 -14.172 1 87.38 248 GLN A C 1
ATOM 1902 O O . GLN A 1 248 ? 10.492 -26.703 -14.391 1 87.38 248 GLN A O 1
ATOM 1907 N N . ARG A 1 249 ? 11.477 -28.672 -14.578 1 87.69 249 ARG A N 1
ATOM 1908 C CA . ARG A 1 249 ? 12.547 -28.094 -15.383 1 87.69 249 ARG A CA 1
ATOM 1909 C C . ARG A 1 249 ? 12.008 -27.531 -16.688 1 87.69 249 ARG A C 1
ATOM 1911 O O . ARG A 1 249 ? 12.383 -26.422 -17.094 1 87.69 249 ARG A O 1
ATOM 1918 N N . ARG A 1 250 ? 11.148 -28.328 -17.281 1 89.75 250 ARG A N 1
ATOM 1919 C CA . ARG A 1 250 ? 10.547 -27.859 -18.531 1 89.75 250 ARG A CA 1
ATOM 1920 C C . ARG A 1 250 ? 9.766 -26.562 -18.312 1 89.75 250 ARG A C 1
ATOM 1922 O O . ARG A 1 250 ? 9.82 -25.656 -19.141 1 89.75 250 ARG A O 1
ATOM 1929 N N . TYR A 1 251 ? 9.062 -26.516 -17.219 1 92.06 251 TYR A N 1
ATOM 1930 C CA . TYR A 1 251 ? 8.281 -25.328 -16.891 1 92.06 251 TYR A CA 1
ATOM 1931 C C . TYR A 1 251 ? 9.188 -24.109 -16.766 1 92.06 251 TYR A C 1
ATOM 1933 O O . TYR A 1 251 ? 9 -23.109 -17.453 1 92.06 251 TYR A O 1
ATOM 1941 N N . TRP A 1 252 ? 10.188 -24.188 -16 1 91.06 252 TRP A N 1
ATOM 1942 C CA . TRP A 1 252 ? 11.031 -23.031 -15.703 1 91.06 252 TRP A CA 1
ATOM 1943 C C . TRP A 1 252 ? 11.93 -22.688 -16.891 1 91.06 252 TRP A C 1
ATOM 1945 O O . TRP A 1 252 ? 12.227 -21.516 -17.125 1 91.06 252 TRP A O 1
ATOM 1955 N N . ASP A 1 253 ? 12.336 -23.672 -17.609 1 92.56 253 ASP A N 1
ATOM 1956 C CA . ASP A 1 253 ? 13.078 -23.406 -18.844 1 92.56 253 ASP A CA 1
ATOM 1957 C C . ASP A 1 253 ? 12.219 -22.641 -19.844 1 92.56 253 ASP A C 1
ATOM 1959 O O . ASP A 1 253 ? 12.719 -21.766 -20.547 1 92.56 253 ASP A O 1
ATOM 1963 N N . GLY A 1 254 ? 10.977 -23.094 -19.875 1 94.38 254 GLY A N 1
ATOM 1964 C CA . GLY A 1 254 ? 10.062 -22.391 -20.75 1 94.38 254 GLY A CA 1
ATOM 1965 C C . GLY A 1 254 ? 9.867 -20.938 -20.359 1 94.38 254 GLY A C 1
ATOM 1966 O O . GLY A 1 254 ? 9.875 -20.047 -21.203 1 94.38 254 GLY A O 1
ATOM 1967 N N . ILE A 1 255 ? 9.719 -20.703 -19.078 1 93.69 255 ILE A N 1
ATOM 1968 C CA . ILE A 1 255 ? 9.578 -19.344 -18.578 1 93.69 255 ILE A CA 1
ATOM 1969 C C . ILE A 1 255 ? 10.836 -18.547 -18.906 1 93.69 255 ILE A C 1
ATOM 1971 O O . ILE A 1 255 ? 10.75 -17.422 -19.422 1 93.69 255 ILE A O 1
ATOM 1975 N N . ARG A 1 256 ? 11.969 -19.078 -18.625 1 93.31 256 ARG A N 1
ATOM 1976 C CA . ARG A 1 256 ? 13.242 -18.422 -18.906 1 93.31 256 ARG A CA 1
ATOM 1977 C C . ARG A 1 256 ? 13.352 -18.031 -20.375 1 93.31 256 ARG A C 1
ATOM 1979 O O . ARG A 1 256 ? 13.719 -16.906 -20.703 1 93.31 256 ARG A O 1
ATOM 1986 N N . SER A 1 257 ? 13.055 -18.953 -21.172 1 94.06 257 SER A N 1
ATOM 1987 C CA . SER A 1 257 ? 13.148 -18.703 -22.609 1 94.06 257 SER A CA 1
ATOM 1988 C C . SER A 1 257 ? 12.227 -17.562 -23.031 1 94.06 257 SER A C 1
ATOM 1990 O O . SER A 1 257 ? 12.617 -16.703 -23.844 1 94.06 257 SER A O 1
ATOM 1992 N N . ALA A 1 258 ? 11.062 -17.609 -22.547 1 94.81 258 ALA A N 1
ATOM 1993 C CA . ALA A 1 258 ? 10.094 -16.562 -22.891 1 94.81 258 ALA A CA 1
ATOM 1994 C C . ALA A 1 258 ? 10.578 -15.195 -22.422 1 94.81 258 ALA A C 1
ATOM 1996 O O . ALA A 1 258 ? 10.469 -14.203 -23.141 1 94.81 258 ALA A O 1
ATOM 1997 N N . VAL A 1 259 ? 11.078 -15.102 -21.219 1 92.44 259 VAL A N 1
ATOM 1998 C CA . VAL A 1 259 ? 11.57 -13.852 -20.656 1 92.44 259 VAL A CA 1
ATOM 1999 C C . VAL A 1 259 ? 12.727 -13.32 -21.484 1 92.44 259 VAL A C 1
ATOM 2001 O O . VAL A 1 259 ? 12.734 -12.148 -21.891 1 92.44 259 VAL A O 1
ATOM 2004 N N . ARG A 1 260 ? 13.602 -14.172 -21.797 1 91.69 260 ARG A N 1
ATOM 2005 C CA . ARG A 1 260 ? 14.766 -13.766 -22.578 1 91.69 260 ARG A CA 1
ATOM 2006 C C . ARG A 1 260 ? 14.359 -13.289 -23.969 1 91.69 260 ARG A C 1
ATOM 2008 O O . ARG A 1 260 ? 14.914 -12.32 -24.484 1 91.69 260 ARG A O 1
ATOM 2015 N N . ALA A 1 261 ? 13.438 -13.93 -24.547 1 91.62 261 ALA A N 1
ATOM 2016 C CA . ALA A 1 261 ? 12.922 -13.508 -25.844 1 91.62 261 ALA A CA 1
ATOM 2017 C C . ALA A 1 261 ? 12.289 -12.125 -25.766 1 91.62 261 ALA A C 1
ATOM 2019 O O . ALA A 1 261 ? 12.508 -11.281 -26.641 1 91.62 261 ALA A O 1
ATOM 2020 N N . ALA A 1 262 ? 11.555 -11.906 -24.719 1 90.69 262 ALA A N 1
ATOM 2021 C CA . ALA A 1 262 ? 10.891 -10.617 -24.531 1 90.69 262 ALA A CA 1
ATOM 2022 C C . ALA A 1 262 ? 11.914 -9.508 -24.297 1 90.69 262 ALA A C 1
ATOM 2024 O O . ALA A 1 262 ? 11.719 -8.375 -24.734 1 90.69 262 ALA A O 1
ATOM 2025 N N . GLU A 1 263 ? 12.922 -9.797 -23.578 1 85.88 263 GLU A N 1
ATOM 2026 C CA . GLU A 1 263 ? 13.992 -8.836 -23.328 1 85.88 263 GLU A CA 1
ATOM 2027 C C . GLU A 1 263 ? 14.641 -8.391 -24.641 1 85.88 263 GLU A C 1
ATOM 2029 O O . GLU A 1 263 ? 15.008 -7.223 -24.781 1 85.88 263 GLU A O 1
ATOM 2034 N N . ALA A 1 264 ? 14.75 -9.234 -25.469 1 83.88 264 ALA A N 1
ATOM 2035 C CA . ALA A 1 264 ? 15.391 -8.953 -26.75 1 83.88 264 ALA A CA 1
ATOM 2036 C C . ALA A 1 264 ? 14.508 -8.062 -27.625 1 83.88 264 ALA A C 1
ATOM 2038 O O . ALA A 1 264 ? 15.008 -7.273 -28.438 1 83.88 264 ALA A O 1
ATOM 2039 N N . ASP A 1 265 ? 13.227 -8.156 -27.5 1 78.38 265 ASP A N 1
ATOM 2040 C CA . ASP A 1 265 ? 12.273 -7.449 -28.344 1 78.38 265 ASP A CA 1
ATOM 2041 C C . ASP A 1 265 ? 11.953 -6.07 -27.766 1 78.38 265 ASP A C 1
ATOM 2043 O O . ASP A 1 265 ? 11.188 -5.309 -28.359 1 78.38 265 ASP A O 1
ATOM 2047 N N . ARG A 1 266 ? 12.461 -5.688 -26.734 1 71 266 ARG A N 1
ATOM 2048 C CA . ARG A 1 266 ? 12.016 -4.527 -25.969 1 71 266 ARG A CA 1
ATOM 2049 C C . ARG A 1 266 ? 12.43 -3.229 -26.641 1 71 266 ARG A C 1
ATOM 2051 O O . ARG A 1 266 ? 13.531 -3.133 -27.203 1 71 266 ARG A O 1
ATOM 2058 N N . PRO A 1 267 ? 11.359 -2.42 -26.469 1 60.75 267 PRO A N 1
ATOM 2059 C CA . PRO A 1 267 ? 11.68 -1.098 -27 1 60.75 267 PRO A CA 1
ATOM 2060 C C . PRO A 1 267 ? 12.789 -0.392 -26.219 1 60.75 267 PRO A C 1
ATOM 2062 O O . PRO A 1 267 ? 12.93 -0.614 -25.016 1 60.75 267 PRO A O 1
ATOM 2065 N N . SER A 1 268 ? 13.664 0.175 -26.797 1 54.5 268 SER A N 1
ATOM 2066 C CA . SER A 1 268 ? 14.836 0.889 -26.297 1 54.5 268 SER A CA 1
ATOM 2067 C C . SER A 1 268 ? 14.438 2.008 -25.344 1 54.5 268 SER A C 1
ATOM 2069 O O . SER A 1 268 ? 15.273 2.504 -24.578 1 54.5 268 SER A O 1
ATOM 2071 N N . ARG A 1 269 ? 13.133 2.438 -25.422 1 55.22 269 ARG A N 1
ATOM 2072 C CA . ARG A 1 269 ? 12.906 3.658 -24.656 1 55.22 269 ARG A CA 1
ATOM 2073 C C . ARG A 1 269 ? 12.203 3.35 -23.328 1 55.22 269 ARG A C 1
ATOM 2075 O O . ARG A 1 269 ? 11.25 2.568 -23.297 1 55.22 269 ARG A O 1
ATOM 2082 N N . ASP A 1 270 ? 12.875 3.854 -22.281 1 59.28 270 ASP A N 1
ATOM 2083 C CA . ASP A 1 270 ? 12.352 3.807 -20.922 1 59.28 270 ASP A CA 1
ATOM 2084 C C . ASP A 1 270 ? 11.25 4.844 -20.719 1 59.28 270 ASP A C 1
ATOM 2086 O O . ASP A 1 270 ? 11.531 6.012 -20.438 1 59.28 270 ASP A O 1
ATOM 2090 N N . VAL A 1 271 ? 10.047 4.492 -21.219 1 62.44 271 VAL A N 1
ATOM 2091 C CA . VAL A 1 271 ? 8.953 5.434 -21.016 1 62.44 271 VAL A CA 1
ATOM 2092 C C . VAL A 1 271 ? 8.102 5.004 -19.828 1 62.44 271 VAL A C 1
ATOM 2094 O O . VAL A 1 271 ? 7.566 3.893 -19.812 1 62.44 271 VAL A O 1
ATOM 2097 N N . TRP A 1 272 ? 8.211 5.824 -18.844 1 61.94 272 TRP A N 1
ATOM 2098 C CA . TRP A 1 272 ? 7.426 5.617 -17.625 1 61.94 272 TRP A CA 1
ATOM 2099 C C . TRP A 1 272 ? 6.16 6.465 -17.641 1 61.94 272 TRP A C 1
ATOM 2101 O O . TRP A 1 272 ? 6.184 7.613 -18.094 1 61.94 272 TRP A O 1
ATOM 2111 N N . ARG A 1 273 ? 5.043 5.844 -17.422 1 62.44 273 ARG A N 1
ATOM 2112 C CA . ARG A 1 273 ? 3.785 6.57 -17.297 1 62.44 273 ARG A CA 1
ATOM 2113 C C . ARG A 1 273 ? 3.176 6.352 -15.906 1 62.44 273 ARG A C 1
ATOM 2115 O O . ARG A 1 273 ? 3.156 5.23 -15.398 1 62.44 273 ARG A O 1
ATOM 2122 N N . ALA A 1 274 ? 2.869 7.578 -15.414 1 54.94 274 ALA A N 1
ATOM 2123 C CA . ALA A 1 274 ? 2.086 7.508 -14.18 1 54.94 274 ALA A CA 1
ATOM 2124 C C . ALA A 1 274 ? 0.749 6.812 -14.422 1 54.94 274 ALA A C 1
ATOM 2126 O O . ALA A 1 274 ? 0.151 6.953 -15.492 1 54.94 274 ALA A O 1
ATOM 2127 N N . ASN A 1 275 ? 0.409 5.828 -13.594 1 53.62 275 ASN A N 1
ATOM 2128 C CA . ASN A 1 275 ? -0.854 5.129 -13.383 1 53.62 275 ASN A CA 1
ATOM 2129 C C . ASN A 1 275 ? -1.267 4.332 -14.617 1 53.62 275 ASN A C 1
ATOM 2131 O O . ASN A 1 275 ? -2.457 4.129 -14.859 1 53.62 275 ASN A O 1
ATOM 2135 N N . GLY A 1 276 ? -0.425 3.891 -15.43 1 56.44 276 GLY A N 1
ATOM 2136 C CA . GLY A 1 276 ? -0.747 2.928 -16.469 1 56.44 276 GLY A CA 1
ATOM 2137 C C . GLY A 1 276 ? -1.075 3.576 -17.812 1 56.44 276 GLY A C 1
ATOM 2138 O O . GLY A 1 276 ? -1.024 4.801 -17.938 1 56.44 276 GLY A O 1
ATOM 2139 N N . PRO A 1 277 ? -1.287 2.805 -18.797 1 62.5 277 PRO A N 1
ATOM 2140 C CA . PRO A 1 277 ? -1.749 3.332 -20.078 1 62.5 277 PRO A CA 1
ATOM 2141 C C . PRO A 1 277 ? -3.191 3.828 -20.031 1 62.5 277 PRO A C 1
ATOM 2143 O O . PRO A 1 277 ? -3.951 3.445 -19.141 1 62.5 277 PRO A O 1
ATOM 2146 N N . PRO A 1 278 ? -3.494 4.77 -20.781 1 68 278 PRO A N 1
ATOM 2147 C CA . PRO A 1 278 ? -4.91 5.133 -20.844 1 68 278 PRO A CA 1
ATOM 2148 C C . PRO A 1 278 ? -5.805 3.953 -21.219 1 68 278 PRO A C 1
ATOM 2150 O O . PRO A 1 278 ? -5.512 3.225 -22.172 1 68 278 PRO A O 1
ATOM 2153 N N . PHE A 1 279 ? -6.734 3.693 -20.312 1 74.81 279 PHE A N 1
ATOM 2154 C CA . PHE A 1 279 ? -7.688 2.625 -20.578 1 74.81 279 PHE A CA 1
ATOM 2155 C C . PHE A 1 279 ? -8.992 3.189 -21.141 1 74.81 279 PHE A C 1
ATOM 2157 O O . PHE A 1 279 ? -9.477 4.215 -20.656 1 74.81 279 PHE A O 1
ATOM 2164 N N . ALA A 1 280 ? -9.398 2.695 -22.312 1 75.69 280 ALA A N 1
ATOM 2165 C CA . ALA A 1 280 ? -10.727 2.99 -22.844 1 75.69 280 ALA A CA 1
ATOM 2166 C C . ALA A 1 280 ? -11.734 1.925 -22.422 1 75.69 280 ALA A C 1
ATOM 2168 O O . ALA A 1 280 ? -11.758 0.826 -22.969 1 75.69 280 ALA A O 1
ATOM 2169 N N . CYS A 1 281 ? -12.5 2.346 -21.422 1 80.25 281 CYS A N 1
ATOM 2170 C CA . CYS A 1 281 ? -13.453 1.378 -20.891 1 80.25 281 CYS A CA 1
ATOM 2171 C C . CYS A 1 281 ? -14.82 1.525 -21.547 1 80.25 281 CYS A C 1
ATOM 2173 O O . CYS A 1 281 ? -15.266 2.643 -21.812 1 80.25 281 CYS A O 1
ATOM 2175 N N . GLU A 1 282 ? -15.453 0.392 -21.859 1 77.44 282 GLU A N 1
ATOM 2176 C CA . GLU A 1 282 ? -16.859 0.43 -22.25 1 77.44 282 GLU A CA 1
ATOM 2177 C C . GLU A 1 282 ? -17.766 0.645 -21.031 1 77.44 282 GLU A C 1
ATOM 2179 O O . GLU A 1 282 ? -18.734 1.403 -21.109 1 77.44 282 GLU A O 1
ATOM 2184 N N . ARG A 1 283 ? -17.469 -0.037 -20.047 1 78.88 283 ARG A N 1
ATOM 2185 C CA . ARG A 1 283 ? -18.141 0.082 -18.766 1 78.88 283 ARG A CA 1
ATOM 2186 C C . ARG A 1 283 ? -17.125 0.296 -17.641 1 78.88 283 ARG A C 1
ATOM 2188 O O . ARG A 1 283 ? -16.047 -0.292 -17.641 1 78.88 283 ARG A O 1
ATOM 2195 N N . LEU A 1 284 ? -17.609 1.125 -16.703 1 76.94 284 LEU A N 1
ATOM 2196 C CA . LEU A 1 284 ? -16.734 1.396 -15.562 1 76.94 284 LEU A CA 1
ATOM 2197 C C . LEU A 1 284 ? -17.016 0.421 -14.43 1 76.94 284 LEU A C 1
ATOM 2199 O O . LEU A 1 284 ? -18.172 0.09 -14.156 1 76.94 284 LEU A O 1
ATOM 2203 N N . ALA A 1 285 ? -15.906 -0.038 -13.945 1 73.19 285 ALA A N 1
ATOM 2204 C CA . ALA A 1 285 ? -16.016 -0.78 -12.695 1 73.19 285 ALA A CA 1
ATOM 2205 C C . ALA A 1 285 ? -16.078 0.167 -11.5 1 73.19 285 ALA A C 1
ATOM 2207 O O . ALA A 1 285 ? -15.523 1.269 -11.539 1 73.19 285 ALA A O 1
ATOM 2208 N N . ARG A 1 286 ? -16.812 -0.261 -10.523 1 67.19 286 ARG A N 1
ATOM 2209 C CA . ARG A 1 286 ? -16.781 0.525 -9.289 1 67.19 286 ARG A CA 1
ATOM 2210 C C . ARG A 1 286 ? -15.461 0.372 -8.562 1 67.19 286 ARG A C 1
ATOM 2212 O O . ARG A 1 286 ? -14.992 -0.747 -8.344 1 67.19 286 ARG A O 1
ATOM 2219 N N . LEU A 1 287 ? -14.992 1.583 -8.445 1 66.31 287 LEU A N 1
ATOM 2220 C CA . LEU A 1 287 ? -13.789 1.584 -7.617 1 66.31 287 LEU A CA 1
ATOM 2221 C C . LEU A 1 287 ? -14.062 2.209 -6.254 1 66.31 287 LEU A C 1
ATOM 2223 O O . LEU A 1 287 ? -14.961 3.043 -6.121 1 66.31 287 LEU A O 1
ATOM 2227 N N . GLY A 1 288 ? -13.602 1.583 -5.152 1 69.62 288 GLY A N 1
ATOM 2228 C CA . GLY A 1 288 ? -13.758 2.146 -3.82 1 69.62 288 GLY A CA 1
ATOM 2229 C C . GLY A 1 288 ? -14.891 1.514 -3.035 1 69.62 288 GLY A C 1
ATOM 2230 O O . GLY A 1 288 ? -15.812 0.929 -3.617 1 69.62 288 GLY A O 1
ATOM 2231 N N . VAL A 1 289 ? -14.891 1.731 -1.831 1 76.81 289 VAL A N 1
ATOM 2232 C CA . VAL A 1 289 ? -15.828 1.1 -0.91 1 76.81 289 VAL A CA 1
ATOM 2233 C C . VAL A 1 289 ? -16.906 2.104 -0.5 1 76.81 289 VAL A C 1
ATOM 2235 O O . VAL A 1 289 ? -16.609 3.26 -0.2 1 76.81 289 VAL A O 1
ATOM 2238 N N . ASP A 1 290 ? -18.156 1.732 -0.667 1 77.25 290 ASP A N 1
ATOM 2239 C CA . ASP A 1 290 ? -19.234 2.588 -0.184 1 77.25 290 ASP A CA 1
ATOM 2240 C C . ASP A 1 290 ? -19.609 2.244 1.257 1 77.25 290 ASP A C 1
ATOM 2242 O O . ASP A 1 290 ? -18.984 1.377 1.873 1 77.25 290 ASP A O 1
ATOM 2246 N N . ALA A 1 291 ? -20.609 2.98 1.797 1 78.94 291 ALA A N 1
ATOM 2247 C CA . ALA A 1 291 ? -20.984 2.838 3.201 1 78.94 291 ALA A CA 1
ATOM 2248 C C . ALA A 1 291 ? -21.594 1.466 3.469 1 78.94 291 ALA A C 1
ATOM 2250 O O . ALA A 1 291 ? -21.578 0.979 4.602 1 78.94 291 ALA A O 1
ATOM 2251 N N . ASP A 1 292 ? -22.031 0.808 2.416 1 87.44 292 ASP A N 1
ATOM 2252 C CA . ASP A 1 292 ? -22.75 -0.446 2.586 1 87.44 292 ASP A CA 1
ATOM 2253 C C . ASP A 1 292 ? -21.859 -1.646 2.309 1 87.44 292 ASP A C 1
ATOM 2255 O O . ASP A 1 292 ? -22.281 -2.795 2.438 1 87.44 292 ASP A O 1
ATOM 2259 N N . THR A 1 293 ? -20.609 -1.336 2.014 1 88.56 293 THR A N 1
ATOM 2260 C CA . THR A 1 293 ? -19.703 -2.412 1.646 1 88.56 293 THR A CA 1
ATOM 2261 C C . THR A 1 293 ? -18.766 -2.746 2.805 1 88.56 293 THR A C 1
ATOM 2263 O O . THR A 1 293 ? -18.172 -1.852 3.406 1 88.56 293 THR A O 1
ATOM 2266 N N . ALA A 1 294 ? -18.703 -4.059 3.066 1 91.56 294 ALA A N 1
ATOM 2267 C CA . ALA A 1 294 ? -17.812 -4.512 4.133 1 91.56 294 ALA A CA 1
ATOM 2268 C C . ALA A 1 294 ? -16.344 -4.426 3.707 1 91.56 294 ALA A C 1
ATOM 2270 O O . ALA A 1 294 ? -16.047 -4.504 2.516 1 91.56 294 ALA A O 1
ATOM 2271 N N . ARG A 1 295 ? -15.547 -4.273 4.719 1 89.69 295 ARG A N 1
ATOM 2272 C CA . ARG A 1 295 ? -14.102 -4.199 4.527 1 89.69 295 ARG A CA 1
ATOM 2273 C C . ARG A 1 295 ? -13.383 -5.234 5.387 1 89.69 295 ARG A C 1
ATOM 2275 O O . ARG A 1 295 ? -13.734 -5.434 6.551 1 89.69 295 ARG A O 1
ATOM 2282 N N . ILE A 1 296 ? -12.406 -5.793 4.746 1 89.75 296 ILE A N 1
ATOM 2283 C CA . ILE A 1 296 ? -11.594 -6.762 5.469 1 89.75 296 ILE A CA 1
ATOM 2284 C C . ILE A 1 296 ? -10.156 -6.25 5.578 1 89.75 296 ILE A C 1
ATOM 2286 O O . ILE A 1 296 ? -9.219 -6.926 5.152 1 89.75 296 ILE A O 1
ATOM 2290 N N . ASN A 1 297 ? -10.023 -5.066 6.16 1 83.06 297 ASN A N 1
ATOM 2291 C CA . ASN A 1 297 ? -8.719 -4.414 6.223 1 83.06 297 ASN A CA 1
ATOM 2292 C C . ASN A 1 297 ? -8.242 -4.25 7.664 1 83.06 297 ASN A C 1
ATOM 2294 O O . ASN A 1 297 ? -7.48 -3.332 7.969 1 83.06 297 ASN A O 1
ATOM 2298 N N . TYR A 1 298 ? -8.719 -5.023 8.547 1 81.44 298 TYR A N 1
ATOM 2299 C CA . TYR A 1 298 ? -8.297 -5.004 9.938 1 81.44 298 TYR A CA 1
ATOM 2300 C C . TYR A 1 298 ? -7.664 -6.332 10.336 1 81.44 298 TYR A C 1
ATOM 2302 O O . TYR A 1 298 ? -7.684 -7.293 9.562 1 81.44 298 TYR A O 1
ATOM 2310 N N . SER A 1 299 ? -7.148 -6.301 11.469 1 83.75 299 SER A N 1
ATOM 2311 C CA . SER A 1 299 ? -6.496 -7.508 11.961 1 83.75 299 SER A CA 1
ATOM 2312 C C . SER A 1 299 ? -7.504 -8.461 12.602 1 83.75 299 SER A C 1
ATOM 2314 O O . SER A 1 299 ? -8.5 -8.016 13.172 1 83.75 299 SER A O 1
ATOM 2316 N N . PHE A 1 300 ? -7.191 -9.711 12.422 1 88.12 300 PHE A N 1
ATOM 2317 C CA . PHE A 1 300 ? -7.926 -10.797 13.055 1 88.12 300 PHE A CA 1
ATOM 2318 C C . PHE A 1 300 ? -7.051 -11.531 14.062 1 88.12 300 PHE A C 1
ATOM 2320 O O . PHE A 1 300 ? -5.918 -11.906 13.75 1 88.12 300 PHE A O 1
ATOM 2327 N N . SER A 1 301 ? -7.617 -11.695 15.242 1 87.25 301 SER A N 1
ATOM 2328 C CA . SER A 1 301 ? -6.953 -12.625 16.156 1 87.25 301 SER A CA 1
ATOM 2329 C C . SER A 1 301 ? -7.105 -14.07 15.68 1 87.25 301 SER A C 1
ATOM 2331 O O . SER A 1 301 ? -7.961 -14.367 14.844 1 87.25 301 SER A O 1
ATOM 2333 N N . ALA A 1 302 ? -6.258 -14.914 16.25 1 88.62 302 ALA A N 1
ATOM 2334 C CA . ALA A 1 302 ? -6.379 -16.344 15.938 1 88.62 302 ALA A CA 1
ATOM 2335 C C . ALA A 1 302 ? -7.777 -16.859 16.266 1 88.62 302 ALA A C 1
ATOM 2337 O O . ALA A 1 302 ? -8.352 -17.625 15.5 1 88.62 302 ALA A O 1
ATOM 2338 N N . GLU A 1 303 ? -8.305 -16.406 17.297 1 90.5 303 GLU A N 1
ATOM 2339 C CA . GLU A 1 303 ? -9.641 -16.828 17.719 1 90.5 303 GLU A CA 1
ATOM 2340 C C . GLU A 1 303 ? -10.711 -16.344 16.75 1 90.5 303 GLU A C 1
ATOM 2342 O O . GLU A 1 303 ? -11.633 -17.094 16.422 1 90.5 303 GLU A O 1
ATOM 2347 N N . GLU A 1 304 ? -10.594 -15.195 16.328 1 91.56 304 GLU A N 1
ATOM 2348 C CA . GLU A 1 304 ? -11.547 -14.656 15.367 1 91.56 304 GLU A CA 1
ATOM 2349 C C . GLU A 1 304 ? -11.5 -15.422 14.047 1 91.56 304 GLU A C 1
ATOM 2351 O O . GLU A 1 304 ? -12.539 -15.711 13.453 1 91.56 304 GLU A O 1
ATOM 2356 N N . LEU A 1 305 ? -10.328 -15.727 13.664 1 93.06 305 LEU A N 1
ATOM 2357 C CA . LEU A 1 305 ? -10.172 -16.484 12.43 1 93.06 305 LEU A CA 1
ATOM 2358 C C . LEU A 1 305 ? -10.828 -17.859 12.547 1 93.06 305 LEU A C 1
ATOM 2360 O O . LEU A 1 305 ? -11.531 -18.297 11.633 1 93.06 305 LEU A O 1
ATOM 2364 N N . HIS A 1 306 ? -10.578 -18.438 13.648 1 92.94 306 HIS A N 1
ATOM 2365 C CA . HIS A 1 306 ? -11.195 -19.75 13.875 1 92.94 306 HIS A CA 1
ATOM 2366 C C . HIS A 1 306 ? -12.711 -19.641 13.898 1 92.94 306 HIS A C 1
ATOM 2368 O O . HIS A 1 306 ? -13.406 -20.516 13.367 1 92.94 306 HIS A O 1
ATOM 2374 N N . SER A 1 307 ? -13.133 -18.594 14.406 1 94.25 307 SER A N 1
ATOM 2375 C CA . SER A 1 307 ? -14.57 -18.391 14.523 1 94.25 307 SER A CA 1
ATOM 2376 C C . SER A 1 307 ? -15.219 -18.234 13.148 1 94.25 307 SER A C 1
ATOM 2378 O O . SER A 1 307 ? -16.359 -18.656 12.938 1 94.25 307 SER A O 1
ATOM 2380 N N . VAL A 1 308 ? -14.555 -17.641 12.242 1 94.5 308 VAL A N 1
ATOM 2381 C CA . VAL A 1 308 ? -15.062 -17.422 10.891 1 94.5 308 VAL A CA 1
ATOM 2382 C C . VAL A 1 308 ? -15.383 -18.766 10.234 1 94.5 308 VAL A C 1
ATOM 2384 O O . VAL A 1 308 ? -16.391 -18.906 9.539 1 94.5 308 VAL A O 1
ATOM 2387 N N . PHE A 1 309 ? -14.57 -19.781 10.57 1 93.56 309 PHE A N 1
ATOM 2388 C CA . PHE A 1 309 ? -14.672 -21.031 9.828 1 93.56 309 PHE A CA 1
ATOM 2389 C C . PHE A 1 309 ? -15.289 -22.125 10.688 1 93.56 309 PHE A C 1
ATOM 2391 O O . PHE A 1 309 ? -15.492 -23.25 10.219 1 93.56 309 PHE A O 1
ATOM 2398 N N . ARG A 1 310 ? -15.492 -21.984 11.93 1 90.25 310 ARG A N 1
ATOM 2399 C CA . ARG A 1 310 ? -15.922 -22.984 12.898 1 90.25 310 ARG A CA 1
ATOM 2400 C C . ARG A 1 310 ? -17.141 -23.75 12.398 1 90.25 310 ARG A C 1
ATOM 2402 O O . ARG A 1 310 ? -17.203 -24.984 12.492 1 90.25 310 ARG A O 1
ATOM 2409 N N . ASP A 1 311 ? -18.203 -23.219 11.828 1 89.19 311 ASP A N 1
ATOM 2410 C CA . ASP A 1 311 ? -19.438 -23.859 11.406 1 89.19 311 ASP A CA 1
ATOM 2411 C C . ASP A 1 311 ? -19.562 -23.906 9.891 1 89.19 311 ASP A C 1
ATOM 2413 O O . ASP A 1 311 ? -20.641 -23.734 9.336 1 89.19 311 ASP A O 1
ATOM 2417 N N . THR A 1 312 ? -18.453 -24.156 9.391 1 93.75 312 THR A N 1
ATOM 2418 C CA . THR A 1 312 ? -18.391 -24.297 7.938 1 93.75 312 THR A CA 1
ATOM 2419 C C . THR A 1 312 ? -17.719 -25.609 7.551 1 93.75 312 THR A C 1
ATOM 2421 O O . THR A 1 312 ? -17.422 -26.438 8.414 1 93.75 312 THR A O 1
ATOM 2424 N N . GLU A 1 313 ? -17.578 -25.922 6.301 1 94.44 313 GLU A N 1
ATOM 2425 C CA . GLU A 1 313 ? -16.922 -27.141 5.82 1 94.44 313 GLU A CA 1
ATOM 2426 C C . GLU A 1 313 ? -15.406 -27 5.875 1 94.44 313 GLU A C 1
ATOM 2428 O O . GLU A 1 313 ? -14.68 -27.922 5.477 1 94.44 313 GLU A O 1
ATOM 2433 N N . TYR A 1 314 ? -14.938 -25.906 6.43 1 93.31 314 TYR A N 1
ATOM 2434 C CA . TYR A 1 314 ? -13.5 -25.641 6.449 1 93.31 314 TYR A CA 1
ATOM 2435 C C . TYR A 1 314 ? -12.93 -25.828 7.852 1 93.31 314 TYR A C 1
ATOM 2437 O O . TYR A 1 314 ? -13.609 -25.562 8.844 1 93.31 314 TYR A O 1
ATOM 2445 N N . ARG A 1 315 ? -11.695 -26.312 7.891 1 92.81 315 ARG A N 1
ATOM 2446 C CA . ARG A 1 315 ? -10.906 -26.391 9.117 1 92.81 315 ARG A CA 1
ATOM 2447 C C . ARG A 1 315 ? -9.609 -25.609 8.984 1 92.81 315 ARG A C 1
ATOM 2449 O O . ARG A 1 315 ? -8.789 -25.891 8.109 1 92.81 315 ARG A O 1
ATOM 2456 N N . LEU A 1 316 ? -9.523 -24.641 9.852 1 92.69 316 LEU A N 1
ATOM 2457 C CA . LEU A 1 316 ? -8.32 -23.812 9.891 1 92.69 316 LEU A CA 1
ATOM 2458 C C . LEU A 1 316 ? -7.336 -24.344 10.922 1 92.69 316 LEU A C 1
ATOM 2460 O O . LEU A 1 316 ? -7.699 -24.578 12.086 1 92.69 316 LEU A O 1
ATOM 2464 N N . ASP A 1 317 ? -6.109 -24.609 10.469 1 90.81 317 ASP A N 1
ATOM 2465 C CA . ASP A 1 317 ? -4.988 -24.953 11.336 1 90.81 317 ASP A CA 1
ATOM 2466 C C . ASP A 1 317 ? -3.848 -23.953 11.18 1 90.81 317 ASP A C 1
ATOM 2468 O O . ASP A 1 317 ? -3.053 -24.047 10.242 1 90.81 317 ASP A O 1
ATOM 2472 N N . LEU A 1 318 ? -3.775 -23.062 12.078 1 89.19 318 LEU A N 1
ATOM 2473 C CA . LEU A 1 318 ? -2.793 -21.984 11.992 1 89.19 318 LEU A CA 1
ATOM 2474 C C . LEU A 1 318 ? -1.389 -22.5 12.281 1 89.19 318 LEU A C 1
ATOM 2476 O O . LEU A 1 318 ? -0.403 -21.938 11.805 1 89.19 318 LEU A O 1
ATOM 2480 N N . ASN A 1 319 ? -1.264 -23.594 13.016 1 84.88 319 ASN A N 1
ATOM 2481 C CA . ASN A 1 319 ? 0.046 -24.172 13.297 1 84.88 319 ASN A CA 1
ATOM 2482 C C . ASN A 1 319 ? 0.657 -24.797 12.047 1 84.88 319 ASN A C 1
ATOM 2484 O O . ASN A 1 319 ? 1.868 -24.719 11.836 1 84.88 319 ASN A O 1
ATOM 2488 N N . GLN A 1 320 ? -0.179 -25.312 11.234 1 86.56 320 GLN A N 1
ATOM 2489 C CA . GLN A 1 320 ? 0.273 -25.922 9.992 1 86.56 320 GLN A CA 1
ATOM 2490 C C . GLN A 1 320 ? 0.105 -24.984 8.812 1 86.56 320 GLN A C 1
ATOM 2492 O O . GLN A 1 320 ? 0.514 -25.297 7.691 1 86.56 320 GLN A O 1
ATOM 2497 N N . ALA A 1 321 ? -0.481 -23.859 9.062 1 89.75 321 ALA A N 1
ATOM 2498 C CA . ALA A 1 321 ? -0.737 -22.844 8.047 1 89.75 321 ALA A CA 1
ATOM 2499 C C . ALA A 1 321 ? -1.547 -23.422 6.891 1 89.75 321 ALA A C 1
ATOM 2501 O O . ALA A 1 321 ? -1.166 -23.281 5.727 1 89.75 321 ALA A O 1
ATOM 2502 N N . VAL A 1 322 ? -2.619 -24.062 7.293 1 88.88 322 VAL A N 1
ATOM 2503 C CA . VAL A 1 322 ? -3.418 -24.703 6.246 1 88.88 322 VAL A CA 1
ATOM 2504 C C . VAL A 1 322 ? -4.902 -24.5 6.535 1 88.88 322 VAL A C 1
ATOM 2506 O O . VAL A 1 322 ? -5.324 -24.5 7.695 1 88.88 322 VAL A O 1
ATOM 2509 N N . LEU A 1 323 ? -5.684 -24.219 5.516 1 91.88 323 LEU A N 1
ATOM 2510 C CA . LEU A 1 323 ? -7.141 -24.266 5.484 1 91.88 323 LEU A CA 1
ATOM 2511 C C . LEU A 1 323 ? -7.633 -25.438 4.633 1 91.88 323 LEU A C 1
ATOM 2513 O O . LEU A 1 323 ? -7.402 -25.469 3.422 1 91.88 323 LEU A O 1
ATOM 2517 N N . THR A 1 324 ? -8.242 -26.375 5.316 1 91.25 324 THR A N 1
ATOM 2518 C CA . THR A 1 324 ? -8.656 -27.594 4.625 1 91.25 324 THR A CA 1
ATOM 2519 C C . THR A 1 324 ? -10.18 -27.688 4.578 1 91.25 324 THR A C 1
ATOM 2521 O O . THR A 1 324 ? -10.867 -27.172 5.453 1 91.25 324 THR A O 1
ATOM 2524 N N . VAL A 1 325 ? -10.617 -28.375 3.541 1 89.75 325 VAL A N 1
ATOM 2525 C CA . VAL A 1 325 ? -12.039 -28.688 3.459 1 89.75 325 VAL A CA 1
ATOM 2526 C C . VAL A 1 325 ? -12.336 -29.969 4.24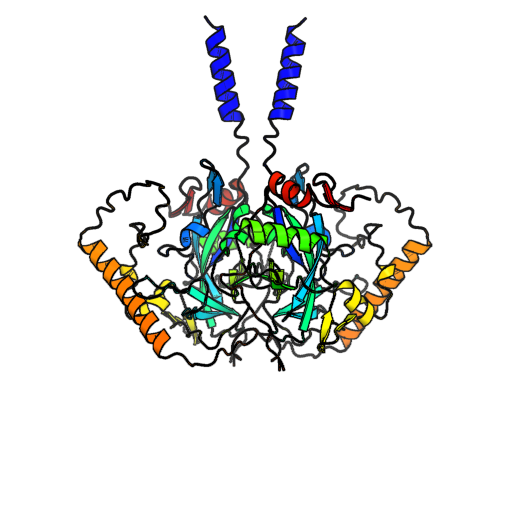2 1 89.75 325 VAL A C 1
ATOM 2528 O O . VAL A 1 325 ? -11.648 -30.984 4.07 1 89.75 325 VAL A O 1
ATOM 2531 N N . MET A 1 326 ? -13.398 -29.844 5.117 1 85.62 326 MET A N 1
ATOM 2532 C CA . MET A 1 326 ? -13.805 -31.031 5.867 1 85.62 326 MET A CA 1
ATOM 2533 C C . MET A 1 326 ? -14.75 -31.906 5.043 1 85.62 326 MET A C 1
ATOM 2535 O O . MET A 1 326 ? -15.625 -31.391 4.348 1 85.62 326 MET A O 1
ATOM 2539 N N . HIS A 1 327 ? -14.398 -33.094 4.652 1 69 327 HIS A N 1
ATOM 2540 C CA . HIS A 1 327 ? -15.281 -34.062 4.004 1 69 327 HIS A CA 1
ATOM 2541 C C . HIS A 1 327 ? -16.25 -34.656 5.004 1 69 327 HIS A C 1
ATOM 2543 O O . HIS A 1 327 ? -15.898 -34.875 6.172 1 69 327 HIS A O 1
ATOM 2549 N N . MET B 1 1 ? 7.352 -15.797 59.062 1 33.09 1 MET B N 1
ATOM 2550 C CA . MET B 1 1 ? 6.723 -14.648 58.406 1 33.09 1 MET B CA 1
ATOM 2551 C C . MET B 1 1 ? 7.379 -14.352 57.062 1 33.09 1 MET B C 1
ATOM 2553 O O . MET B 1 1 ? 7.047 -13.359 56.406 1 33.09 1 MET B O 1
ATOM 2557 N N . PRO B 1 2 ? 8.547 -14.984 56.719 1 54.56 2 PRO B N 1
ATOM 2558 C CA . PRO B 1 2 ? 9.344 -14.758 55.5 1 54.56 2 PRO B CA 1
ATOM 2559 C C . PRO B 1 2 ? 8.695 -15.328 54.25 1 54.56 2 PRO B C 1
ATOM 2561 O O . PRO B 1 2 ? 9.086 -14.984 53.125 1 54.56 2 PRO B O 1
ATOM 2564 N N . SER B 1 3 ? 7.629 -16.094 54.438 1 58.88 3 SER B N 1
ATOM 2565 C CA . SER B 1 3 ? 7.117 -16.812 53.25 1 58.88 3 SER B CA 1
ATOM 2566 C C . SER B 1 3 ? 6.262 -15.906 52.375 1 58.88 3 SER B C 1
ATOM 2568 O O . SER B 1 3 ? 6.258 -16.047 51.156 1 58.88 3 SER B O 1
ATOM 2570 N N . THR B 1 4 ? 5.695 -14.844 53.031 1 60.16 4 THR B N 1
ATOM 2571 C CA . THR B 1 4 ? 4.805 -13.977 52.281 1 60.16 4 THR B CA 1
ATOM 2572 C C . THR B 1 4 ? 5.605 -13.008 51.406 1 60.16 4 THR B C 1
ATOM 2574 O O . THR B 1 4 ? 5.164 -12.617 50.344 1 60.16 4 THR B O 1
ATOM 2577 N N . SER B 1 5 ? 6.863 -12.766 51.844 1 57.78 5 SER B N 1
ATOM 2578 C CA . SER B 1 5 ? 7.66 -11.797 51.094 1 57.78 5 SER B CA 1
ATOM 2579 C C . SER B 1 5 ? 8.227 -12.406 49.812 1 57.78 5 SER B C 1
ATOM 2581 O O . SER B 1 5 ? 8.305 -11.734 48.781 1 57.78 5 SER B O 1
ATOM 2583 N N . ILE B 1 6 ? 8.523 -13.688 49.906 1 55.16 6 ILE B N 1
ATOM 2584 C CA . ILE B 1 6 ? 9.078 -14.344 48.719 1 55.16 6 ILE B CA 1
ATOM 2585 C C . ILE B 1 6 ? 7.98 -14.539 47.688 1 55.16 6 ILE B C 1
ATOM 2587 O O . ILE B 1 6 ? 8.211 -14.344 46.469 1 55.16 6 ILE B O 1
ATOM 2591 N N . VAL B 1 7 ? 6.75 -14.688 48.125 1 49.59 7 VAL B N 1
ATOM 2592 C CA . VAL B 1 7 ? 5.645 -14.875 47.188 1 49.59 7 VAL B CA 1
ATOM 2593 C C . VAL B 1 7 ? 5.305 -13.539 46.531 1 49.59 7 VAL B C 1
ATOM 2595 O O . VAL B 1 7 ? 5.066 -13.484 45.312 1 49.59 7 VAL B O 1
ATOM 2598 N N . ARG B 1 8 ? 5.422 -12.43 47.25 1 50.62 8 ARG B N 1
ATOM 2599 C CA . ARG B 1 8 ? 5.152 -11.133 46.625 1 50.62 8 ARG B CA 1
ATOM 2600 C C . ARG B 1 8 ? 6.273 -10.742 45.656 1 50.62 8 ARG B C 1
ATOM 2602 O O . ARG B 1 8 ? 6.012 -10.203 44.594 1 50.62 8 ARG B O 1
ATOM 2609 N N . LEU B 1 9 ? 7.484 -11.109 45.969 1 49.16 9 LEU B N 1
ATOM 2610 C CA . LEU B 1 9 ? 8.586 -10.844 45.031 1 49.16 9 LEU B CA 1
ATOM 2611 C C . LEU B 1 9 ? 8.477 -11.719 43.781 1 49.16 9 LEU B C 1
ATOM 2613 O O . LEU B 1 9 ? 8.703 -11.242 42.688 1 49.16 9 LEU B O 1
ATOM 2617 N N . LEU B 1 10 ? 7.996 -12.875 44 1 47.47 10 LEU B N 1
ATOM 2618 C CA . LEU B 1 10 ? 7.828 -13.75 42.875 1 47.47 10 LEU B CA 1
ATOM 2619 C C . LEU B 1 10 ? 6.652 -13.297 42 1 47.47 10 LEU B C 1
ATOM 2621 O O . LEU B 1 10 ? 6.734 -13.305 40.781 1 47.47 10 LEU B O 1
ATOM 2625 N N . ILE B 1 11 ? 5.621 -12.773 42.625 1 46.25 11 ILE B N 1
ATOM 2626 C CA . ILE B 1 11 ? 4.484 -12.266 41.875 1 46.25 11 ILE B CA 1
ATOM 2627 C C . ILE B 1 11 ? 4.871 -10.969 41.156 1 46.25 11 ILE B C 1
ATOM 2629 O O . ILE B 1 11 ? 4.535 -10.766 40 1 46.25 11 ILE B O 1
ATOM 2633 N N . SER B 1 12 ? 5.648 -10.07 41.844 1 41.84 12 SER B N 1
ATOM 2634 C CA . SER B 1 12 ? 6.09 -8.836 41.188 1 41.84 12 SER B CA 1
ATOM 2635 C C . SER B 1 12 ? 7.09 -9.125 40.094 1 41.84 12 SER B C 1
ATOM 2637 O O . SER B 1 12 ? 7.059 -8.477 39.031 1 41.84 12 SER B O 1
ATOM 2639 N N . VAL B 1 13 ? 8.031 -10.039 40.344 1 41.69 13 VAL B N 1
ATOM 2640 C CA . VAL B 1 13 ? 8.945 -10.438 39.281 1 41.69 13 VAL B CA 1
ATOM 2641 C C . VAL B 1 13 ? 8.18 -11.141 38.188 1 41.69 13 VAL B C 1
ATOM 2643 O O . VAL B 1 13 ? 8.422 -10.891 37 1 41.69 13 VAL B O 1
ATOM 2646 N N . LEU B 1 14 ? 7.223 -11.93 38.562 1 40.12 14 LEU B N 1
ATOM 2647 C CA . LEU B 1 14 ? 6.395 -12.578 37.562 1 40.12 14 LEU B CA 1
ATOM 2648 C C . LEU B 1 14 ? 5.512 -11.57 36.844 1 40.12 14 LEU B C 1
ATOM 2650 O O . LEU B 1 14 ? 5.281 -11.68 35.656 1 40.12 14 LEU B O 1
ATOM 2654 N N . LEU B 1 15 ? 4.875 -10.688 37.562 1 39.59 15 LEU B N 1
ATOM 2655 C CA . LEU B 1 15 ? 4.117 -9.625 36.906 1 39.59 15 LEU B CA 1
ATOM 2656 C C . LEU B 1 15 ? 5.023 -8.75 36.031 1 39.59 15 LEU B C 1
ATOM 2658 O O . LEU B 1 15 ? 4.617 -8.297 34.969 1 39.59 15 LEU B O 1
ATOM 2662 N N . VAL B 1 16 ? 6.156 -8.344 36.594 1 35.34 16 VAL B N 1
ATOM 2663 C CA . VAL B 1 16 ? 7.141 -7.613 35.812 1 35.34 16 VAL B CA 1
ATOM 2664 C C . VAL B 1 16 ? 7.719 -8.523 34.75 1 35.34 16 VAL B C 1
ATOM 2666 O O . VAL B 1 16 ? 7.996 -8.07 33.625 1 35.34 16 VAL B O 1
ATOM 2669 N N . MET B 1 17 ? 8.133 -9.688 35.062 1 36.66 17 MET B N 1
ATOM 2670 C CA . MET B 1 17 ? 8.609 -10.617 34.031 1 36.66 17 MET B CA 1
ATOM 2671 C C . MET B 1 17 ? 7.492 -10.969 33.062 1 36.66 17 MET B C 1
ATOM 2673 O O . MET B 1 17 ? 7.738 -11.578 32 1 36.66 17 MET B O 1
ATOM 2677 N N . GLY B 1 18 ? 6.297 -11.109 33.5 1 34.06 18 GLY B N 1
ATOM 2678 C CA . GLY B 1 18 ? 5.141 -11.5 32.719 1 34.06 18 GLY B CA 1
ATOM 2679 C C . GLY B 1 18 ? 4.914 -10.609 31.516 1 34.06 18 GLY B C 1
ATOM 2680 O O . GLY B 1 18 ? 4.008 -10.859 30.719 1 34.06 18 GLY B O 1
ATOM 2681 N N . LYS B 1 19 ? 4.918 -9.312 31.859 1 34.53 19 LYS B N 1
ATOM 2682 C CA . LYS B 1 19 ? 4.746 -8.664 30.562 1 34.53 19 LYS B CA 1
ATOM 2683 C C . LYS B 1 19 ? 5.816 -9.109 29.578 1 34.53 19 LYS B C 1
ATOM 2685 O O . LYS B 1 19 ? 6.973 -8.695 29.672 1 34.53 19 LYS B O 1
ATOM 2690 N N . ALA B 1 20 ? 6.148 -10.305 29.453 1 35.09 20 ALA B N 1
ATOM 2691 C CA . ALA B 1 20 ? 6.953 -10.57 28.266 1 35.09 20 ALA B CA 1
ATOM 2692 C C . ALA B 1 20 ? 6.781 -9.461 27.234 1 35.09 20 ALA B C 1
ATOM 2694 O O . ALA B 1 20 ? 5.707 -9.312 26.641 1 35.09 20 ALA B O 1
ATOM 2695 N N . ALA B 1 21 ? 7.219 -8.242 27.453 1 37.88 21 ALA B N 1
ATOM 2696 C CA . ALA B 1 21 ? 7.246 -7 26.688 1 37.88 21 ALA B CA 1
ATOM 2697 C C . ALA B 1 21 ? 7.422 -7.277 25.203 1 37.88 21 ALA B C 1
ATOM 2699 O O . ALA B 1 21 ? 8.43 -7.844 2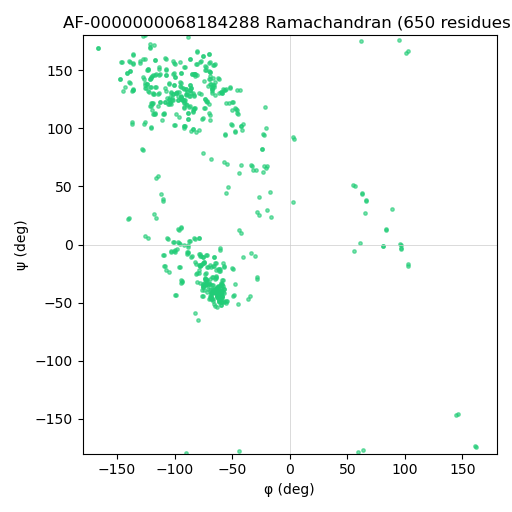4.781 1 37.88 21 ALA B O 1
ATOM 2700 N N . PHE B 1 22 ? 6.445 -7.859 24.562 1 45.19 22 PHE B N 1
ATOM 2701 C CA . PHE B 1 22 ? 6.473 -7.898 23.109 1 45.19 22 PHE B CA 1
ATOM 2702 C C . PHE B 1 22 ? 7.355 -6.789 22.547 1 45.19 22 PHE B C 1
ATOM 2704 O O . PHE B 1 22 ? 7.18 -5.617 22.891 1 45.19 22 PHE B O 1
ATOM 2711 N N . ALA B 1 23 ? 8.562 -7.191 22.328 1 56.53 23 ALA B N 1
ATOM 2712 C CA . ALA B 1 23 ? 9.461 -6.211 21.734 1 56.53 23 ALA B CA 1
ATOM 2713 C C . ALA B 1 23 ? 8.805 -5.52 20.547 1 56.53 23 ALA B C 1
ATOM 2715 O O . ALA B 1 23 ? 8.352 -6.184 19.609 1 56.53 23 ALA B O 1
ATOM 2716 N N . GLU B 1 24 ? 8.227 -4.367 20.703 1 70.5 24 GLU B N 1
ATOM 2717 C CA . GLU B 1 24 ? 7.613 -3.518 19.688 1 70.5 24 GLU B CA 1
ATOM 2718 C C . GLU B 1 24 ? 8.547 -3.322 18.5 1 70.5 24 GLU B C 1
ATOM 2720 O O . GLU B 1 24 ? 9.75 -3.143 18.672 1 70.5 24 GLU B O 1
ATOM 2725 N N . ASP B 1 25 ? 7.965 -3.74 17.312 1 85.19 25 ASP B N 1
ATOM 2726 C CA . ASP B 1 25 ? 8.648 -3.416 16.062 1 85.19 25 ASP B CA 1
ATOM 2727 C C . ASP B 1 25 ? 8 -2.215 15.375 1 85.19 25 ASP B C 1
ATOM 2729 O O . ASP B 1 25 ? 6.777 -2.053 15.422 1 85.19 25 ASP B O 1
ATOM 2733 N N . TYR B 1 26 ? 8.891 -1.413 14.922 1 89.5 26 TYR B N 1
ATOM 2734 C CA . TYR B 1 26 ? 8.422 -0.189 14.273 1 89.5 26 TYR B CA 1
ATOM 2735 C C . TYR B 1 26 ? 8.734 -0.201 12.789 1 89.5 26 TYR B C 1
ATOM 2737 O O . TYR B 1 26 ? 9.742 -0.779 12.359 1 89.5 26 TYR B O 1
ATOM 2745 N N . VAL B 1 27 ? 7.891 0.375 12.078 1 90.25 27 VAL B N 1
ATOM 2746 C CA . VAL B 1 27 ? 8.141 0.66 10.664 1 90.25 27 VAL B CA 1
ATOM 2747 C C . VAL B 1 27 ? 7.992 2.156 10.406 1 90.25 27 VAL B C 1
ATOM 2749 O O . VAL B 1 27 ? 7.258 2.848 11.117 1 90.25 27 VAL B O 1
ATOM 2752 N N . PHE B 1 28 ? 8.711 2.604 9.438 1 92.62 28 PHE B N 1
ATOM 2753 C CA . PHE B 1 28 ? 8.594 4.004 9.047 1 92.62 28 PHE B CA 1
ATOM 2754 C C . PHE B 1 28 ? 7.605 4.164 7.898 1 92.62 28 PHE B C 1
ATOM 2756 O O . PHE B 1 28 ? 7.605 3.371 6.957 1 92.62 28 PHE B O 1
ATOM 2763 N N . ILE B 1 29 ? 6.734 5.184 8.031 1 93.31 29 ILE B N 1
ATOM 2764 C CA . ILE B 1 29 ? 5.785 5.484 6.965 1 93.31 29 ILE B CA 1
ATOM 2765 C C . ILE B 1 29 ? 5.727 6.992 6.738 1 93.31 29 ILE B C 1
ATOM 2767 O O . ILE B 1 29 ? 5.723 7.77 7.695 1 93.31 29 ILE B O 1
ATOM 2771 N N . GLY B 1 30 ? 5.797 7.352 5.477 1 95.19 30 GLY B N 1
ATOM 2772 C CA . GLY B 1 30 ? 5.559 8.734 5.09 1 95.19 30 GLY B CA 1
ATOM 2773 C C . GLY B 1 30 ? 4.113 9.016 4.734 1 95.19 30 GLY B C 1
ATOM 2774 O O . GLY B 1 30 ? 3.545 8.359 3.855 1 95.19 30 GLY B O 1
ATOM 2775 N N . VAL B 1 31 ? 3.543 10.023 5.441 1 94.56 31 VAL B N 1
ATOM 2776 C CA . VAL B 1 31 ?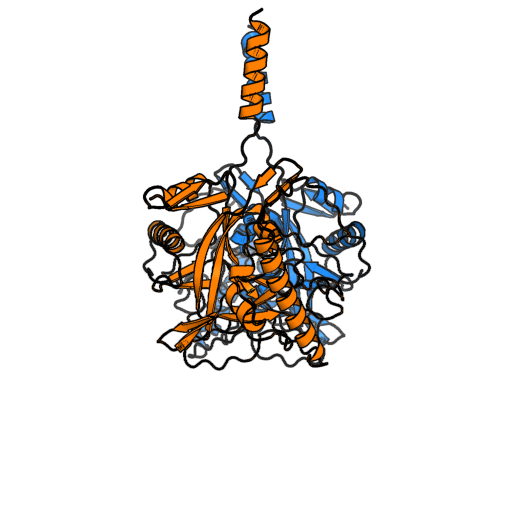 2.145 10.352 5.188 1 94.56 31 VAL B CA 1
ATOM 2777 C C . VAL B 1 31 ? 2.027 11.828 4.805 1 94.56 31 VAL B C 1
ATOM 2779 O O . VAL B 1 31 ? 2.885 12.641 5.164 1 94.56 31 VAL B O 1
ATOM 2782 N N . SER B 1 32 ? 1.06 12.109 4.016 1 95.12 32 SER B N 1
ATOM 2783 C CA . SER B 1 32 ? 0.641 13.461 3.648 1 95.12 32 SER B CA 1
ATOM 2784 C C . SER B 1 32 ? -0.879 13.594 3.664 1 95.12 32 SER B C 1
ATOM 2786 O O . SER B 1 32 ? -1.561 13.078 2.775 1 95.12 32 SER B O 1
ATOM 2788 N N . GLY B 1 33 ? -1.405 14.242 4.727 1 92.44 33 GLY B N 1
ATOM 2789 C CA . GLY B 1 33 ? -2.852 14.359 4.812 1 92.44 33 GLY B CA 1
ATOM 2790 C C . GLY B 1 33 ? -3.371 14.312 6.234 1 92.44 33 GLY B C 1
ATOM 2791 O O . GLY B 1 33 ? -2.742 14.852 7.152 1 92.44 33 GLY B O 1
ATOM 2792 N N . GLY B 1 34 ? -4.5 13.758 6.406 1 87.5 34 GLY B N 1
ATOM 2793 C CA . GLY B 1 34 ? -5.238 13.773 7.66 1 87.5 34 GLY B CA 1
ATOM 2794 C C . GLY B 1 34 ? -4.547 13.008 8.773 1 87.5 34 GLY B C 1
ATOM 2795 O O . GLY B 1 34 ? -4.891 13.156 9.945 1 87.5 34 GLY B O 1
ATOM 2796 N N . LEU B 1 35 ? -3.559 12.297 8.469 1 89.44 35 LEU B N 1
ATOM 2797 C CA . LEU B 1 35 ? -2.844 11.5 9.461 1 89.44 35 LEU B CA 1
ATOM 2798 C C . LEU B 1 35 ? -1.772 12.336 10.156 1 89.44 35 LEU B C 1
ATOM 2800 O O . LEU B 1 35 ? -1.226 11.922 11.18 1 89.44 35 LEU B O 1
ATOM 2804 N N . GLN B 1 36 ? -1.525 13.477 9.648 1 90.88 36 GLN B N 1
ATOM 2805 C CA . GLN B 1 36 ? -0.473 14.32 10.211 1 90.88 36 GLN B CA 1
ATOM 2806 C C . GLN B 1 36 ? -0.936 14.992 11.5 1 90.88 36 GLN B C 1
ATOM 2808 O O . GLN B 1 36 ? -2.139 15.125 11.742 1 90.88 36 GLN B O 1
ATOM 2813 N N . ASP B 1 37 ? 0.059 15.367 12.289 1 88 37 ASP B N 1
ATOM 2814 C CA . ASP B 1 37 ? -0.23 16.047 13.547 1 88 37 ASP B CA 1
ATOM 2815 C C . ASP B 1 37 ? -1.153 17.234 13.328 1 88 37 ASP B C 1
ATOM 2817 O O . ASP B 1 37 ? -0.958 18.016 12.391 1 88 37 ASP B O 1
ATOM 2821 N N . GLY B 1 38 ? -2.123 17.281 14.219 1 84.5 38 GLY B N 1
ATOM 2822 C CA . GLY B 1 38 ? -3.027 18.422 14.141 1 84.5 38 GLY B CA 1
ATOM 2823 C C . GLY B 1 38 ? -4.301 18.125 13.375 1 84.5 38 GLY B C 1
ATOM 2824 O O . GLY B 1 38 ? -5.215 18.953 13.328 1 84.5 38 GLY B O 1
ATOM 2825 N N . PHE B 1 39 ? -4.371 16.938 12.852 1 87.75 39 PHE B N 1
ATOM 2826 C CA . PHE B 1 39 ? -5.566 16.547 12.102 1 87.75 39 PHE B CA 1
ATOM 2827 C C . PHE B 1 39 ? -6.273 15.383 12.781 1 87.75 39 PHE B C 1
ATOM 2829 O O . PHE B 1 39 ? -5.648 14.609 13.516 1 87.75 39 PHE B O 1
ATOM 2836 N N . PRO B 1 40 ? -7.547 15.195 12.492 1 79.19 40 PRO B N 1
ATOM 2837 C CA . PRO B 1 40 ? -8.359 14.25 13.258 1 79.19 40 PRO B CA 1
ATOM 2838 C C . PRO B 1 40 ? -7.93 12.805 13.055 1 79.19 40 PRO B C 1
ATOM 2840 O O . PRO B 1 40 ? -8.062 11.984 13.969 1 79.19 40 PRO B O 1
ATOM 2843 N N . ASP B 1 41 ? -7.383 12.438 11.969 1 83.75 41 ASP B N 1
ATOM 2844 C CA . ASP B 1 41 ? -7.102 11.039 11.664 1 83.75 41 ASP B CA 1
ATOM 2845 C C . ASP B 1 41 ? -5.738 10.625 12.219 1 83.75 41 ASP B C 1
ATOM 2847 O O . ASP B 1 41 ? -5.352 9.461 12.109 1 83.75 41 ASP B O 1
ATOM 2851 N N . HIS B 1 42 ? -5.074 11.5 12.906 1 87.75 42 HIS B N 1
ATOM 2852 C CA . HIS B 1 42 ? -3.738 11.219 13.43 1 87.75 42 HIS B CA 1
ATOM 2853 C C . HIS B 1 42 ? -3.748 10.016 14.359 1 87.75 42 HIS B C 1
ATOM 2855 O O . HIS B 1 42 ? -2.801 9.227 14.375 1 87.75 42 HIS B O 1
ATOM 2861 N N . VAL B 1 43 ? -4.785 9.852 15.055 1 84.38 43 VAL B N 1
ATOM 2862 C CA . VAL B 1 43 ? -4.902 8.805 16.062 1 84.38 43 VAL B CA 1
ATOM 2863 C C . VAL B 1 43 ? -4.836 7.434 15.406 1 84.38 43 VAL B C 1
ATOM 2865 O O . VAL B 1 43 ? -4.527 6.438 16.062 1 84.38 43 VAL B O 1
ATOM 2868 N N . LYS B 1 44 ? -5.012 7.387 14.125 1 85.31 44 LYS B N 1
ATOM 2869 C CA . LYS B 1 44 ? -5.008 6.117 13.406 1 85.31 44 LYS B CA 1
ATOM 2870 C C . LYS B 1 44 ? -3.592 5.562 13.273 1 85.31 44 LYS B C 1
ATOM 2872 O O . LYS B 1 44 ? -3.406 4.387 12.953 1 85.31 44 LYS B O 1
ATOM 2877 N N . LEU B 1 45 ? -2.625 6.383 13.516 1 90 45 LEU B N 1
ATOM 2878 C CA . LEU B 1 45 ? -1.241 5.926 13.445 1 90 45 LEU B CA 1
ATOM 2879 C C . LEU B 1 45 ? -0.861 5.148 14.695 1 90 45 LEU B C 1
ATOM 2881 O O . LEU B 1 45 ? 0.14 4.43 14.703 1 90 45 LEU B O 1
ATOM 2885 N N . ASP B 1 46 ? -1.665 5.355 15.711 1 88.69 46 ASP B N 1
ATOM 2886 C CA . ASP B 1 46 ? -1.367 4.715 16.984 1 88.69 46 ASP B CA 1
ATOM 2887 C C . ASP B 1 46 ? -1.94 3.299 17.031 1 88.69 46 ASP B C 1
ATOM 2889 O O . ASP B 1 46 ? -3.047 3.055 16.547 1 88.69 46 ASP B O 1
ATOM 2893 N N . TYR B 1 47 ? -1.083 2.416 17.516 1 85.5 47 TYR B N 1
ATOM 2894 C CA . TYR B 1 47 ? -1.559 1.056 17.734 1 85.5 47 TYR B CA 1
ATOM 2895 C C . TYR B 1 47 ? -2.281 0.945 19.078 1 85.5 47 TYR B C 1
ATOM 2897 O O . TYR B 1 47 ? -1.79 1.436 20.094 1 85.5 47 TYR B O 1
ATOM 2905 N N . HIS B 1 48 ? -3.498 0.374 18.906 1 77.75 48 HIS B N 1
ATOM 2906 C CA . HIS B 1 48 ? -4.289 0.113 20.109 1 77.75 48 HIS B CA 1
ATOM 2907 C C . HIS B 1 48 ? -4.734 -1.343 20.172 1 77.75 48 HIS B C 1
ATOM 2909 O O . HIS B 1 48 ? -5.289 -1.866 19.188 1 77.75 48 HIS B O 1
ATOM 2915 N N . SER B 1 49 ? -4.117 -2.09 20.969 1 68.75 49 SER B N 1
ATOM 2916 C CA . SER B 1 49 ? -4.637 -3.436 21.188 1 68.75 49 SER B CA 1
ATOM 2917 C C . SER B 1 49 ? -5.219 -3.58 22.594 1 68.75 49 SER B C 1
ATOM 2919 O O . SER B 1 49 ? -4.48 -3.592 23.578 1 68.75 49 SER B O 1
ATOM 2921 N N . GLY B 1 50 ? -6.457 -3.74 22.766 1 57.66 50 GLY B N 1
ATOM 2922 C CA . GLY B 1 50 ? -7.098 -3.838 24.078 1 57.66 50 GLY B CA 1
ATOM 2923 C C . GLY B 1 50 ? -6.879 -2.615 24.938 1 57.66 50 GLY B C 1
ATOM 2924 O O . GLY B 1 50 ? -6.441 -1.569 24.453 1 57.66 50 GLY B O 1
ATOM 2925 N N . GLN B 1 51 ? -7.344 -2.479 26.188 1 51.22 51 GLN B N 1
ATOM 2926 C CA . GLN B 1 51 ? -7.328 -1.369 27.141 1 51.22 51 GLN B CA 1
ATOM 2927 C C . GLN B 1 51 ? -5.902 -0.99 27.516 1 51.22 51 GLN B C 1
ATOM 2929 O O . GLN B 1 51 ? -5.621 0.171 27.828 1 51.22 51 GLN B O 1
ATOM 2934 N N . ASP B 1 52 ? -4.945 -1.912 27.328 1 55.97 52 ASP B N 1
ATOM 2935 C CA . ASP B 1 52 ? -3.715 -1.616 28.062 1 55.97 52 ASP B CA 1
ATOM 2936 C C . ASP B 1 52 ? -2.512 -1.593 27.125 1 55.97 52 ASP B C 1
ATOM 2938 O O . ASP B 1 52 ? -1.381 -1.363 27.547 1 55.97 52 ASP B O 1
ATOM 2942 N N . ASP B 1 53 ? -2.771 -1.69 25.828 1 71.5 53 ASP B N 1
ATOM 2943 C CA . ASP B 1 53 ? -1.58 -1.78 25 1 71.5 53 ASP B CA 1
ATOM 2944 C C . ASP B 1 53 ? -1.618 -0.744 23.875 1 71.5 53 ASP B C 1
ATOM 2946 O O . ASP B 1 53 ? -2.221 -0.979 22.828 1 71.5 53 ASP B O 1
ATOM 2950 N N . GLU B 1 54 ? -1.179 0.516 24.328 1 82.06 54 GLU B N 1
ATOM 2951 C CA . GLU B 1 54 ? -1.098 1.604 23.359 1 82.06 54 GLU B CA 1
ATOM 2952 C C . GLU B 1 54 ? 0.35 1.891 22.969 1 82.06 54 GLU B C 1
ATOM 2954 O O . GLU B 1 54 ? 1.227 1.969 23.828 1 82.06 54 GLU B O 1
ATOM 2959 N N . VAL B 1 55 ? 0.583 1.854 21.719 1 87.88 55 VAL B N 1
ATOM 2960 C CA . VAL B 1 55 ? 1.858 2.309 21.172 1 87.88 55 VAL B CA 1
ATOM 2961 C C . VAL B 1 55 ? 1.63 3.502 20.25 1 87.88 55 VAL B C 1
ATOM 2963 O O . VAL B 1 55 ? 1.049 3.357 19.172 1 87.88 55 VAL B O 1
ATOM 2966 N N . ARG B 1 56 ? 2.127 4.602 20.703 1 91.12 56 ARG B N 1
ATOM 2967 C CA . ARG B 1 56 ? 1.934 5.828 19.938 1 91.12 56 ARG B CA 1
ATOM 2968 C C . ARG B 1 56 ? 2.982 5.957 18.828 1 91.12 56 ARG B C 1
ATOM 2970 O O . ARG B 1 56 ? 4.141 5.582 19.031 1 91.12 56 ARG B O 1
ATOM 2977 N N . ALA B 1 57 ? 2.582 6.559 17.719 1 93.88 57 ALA B N 1
ATOM 2978 C CA . ALA B 1 57 ? 3.516 6.828 16.641 1 93.88 57 ALA B CA 1
ATOM 2979 C C . ALA B 1 57 ? 4.465 7.969 17 1 93.88 57 ALA B C 1
ATOM 2981 O O . ALA B 1 57 ? 4.078 8.906 17.703 1 93.88 57 ALA B O 1
ATOM 2982 N N . VAL B 1 58 ? 5.652 7.918 16.469 1 94.88 58 VAL B N 1
ATOM 2983 C CA . VAL B 1 58 ? 6.66 8.938 16.734 1 94.88 58 VAL B CA 1
ATOM 2984 C C . VAL B 1 58 ? 6.949 9.727 15.461 1 94.88 58 VAL B C 1
ATOM 2986 O O . VAL B 1 58 ? 7.363 9.156 14.453 1 94.88 58 VAL B O 1
ATOM 2989 N N . PHE B 1 59 ? 6.738 11.016 15.633 1 96 59 PHE B N 1
ATOM 2990 C CA . PHE B 1 59 ? 7.121 11.883 14.523 1 96 59 PHE B CA 1
ATOM 2991 C C . PHE B 1 59 ? 8.633 12.023 14.445 1 96 59 PHE B C 1
ATOM 2993 O O . PHE B 1 59 ? 9.281 12.438 15.414 1 96 59 PHE B O 1
ATOM 3000 N N . VAL B 1 60 ? 9.188 11.703 13.227 1 97.12 60 VAL B N 1
ATOM 3001 C CA . VAL B 1 60 ? 10.633 11.75 13.039 1 97.12 60 VAL B CA 1
ATOM 3002 C C . VAL B 1 60 ? 11.023 13.062 12.359 1 97.12 60 VAL B C 1
ATOM 3004 O O . VAL B 1 60 ? 12.016 13.695 12.734 1 97.12 60 VAL B O 1
ATOM 3007 N N . GLY B 1 61 ? 10.258 13.422 11.359 1 97.44 61 GLY B N 1
ATOM 3008 C CA . GLY B 1 61 ? 10.523 14.633 10.609 1 97.44 61 GLY B CA 1
ATOM 3009 C C . GLY B 1 61 ? 9.852 14.656 9.25 1 97.44 61 GLY B C 1
ATOM 3010 O O . GLY B 1 61 ? 9.023 13.789 8.945 1 97.44 61 GLY B O 1
ATOM 3011 N N . ARG B 1 62 ? 10.188 15.688 8.508 1 97.31 62 ARG B N 1
ATOM 3012 C CA . ARG B 1 62 ? 9.641 15.852 7.168 1 97.31 62 ARG B CA 1
ATOM 3013 C C . ARG B 1 62 ? 10.648 15.422 6.109 1 97.31 62 ARG B C 1
ATOM 3015 O O . ARG B 1 62 ? 11.859 15.555 6.309 1 97.31 62 ARG B O 1
ATOM 3022 N N . ALA B 1 63 ? 10.117 14.867 5.008 1 98.06 63 ALA B N 1
ATOM 3023 C CA . ALA B 1 63 ? 10.945 14.375 3.908 1 98.06 63 ALA B CA 1
ATOM 3024 C C . ALA B 1 63 ? 10.367 14.789 2.559 1 98.06 63 ALA B C 1
ATOM 3026 O O . ALA B 1 63 ? 9.172 14.625 2.309 1 98.06 63 ALA B O 1
ATOM 3027 N N . LEU B 1 64 ? 11.266 15.289 1.737 1 97.56 64 LEU B N 1
ATOM 3028 C CA . LEU B 1 64 ? 10.812 15.688 0.407 1 97.56 64 LEU B CA 1
ATOM 3029 C C . LEU B 1 64 ? 10.93 14.523 -0.575 1 97.56 64 LEU B C 1
ATOM 3031 O O . LEU B 1 64 ? 11.992 13.906 -0.69 1 97.56 64 LEU B O 1
ATOM 3035 N N . VAL B 1 65 ? 9.859 14.281 -1.257 1 95.94 65 VAL B N 1
ATOM 3036 C CA . VAL B 1 65 ? 9.812 13.25 -2.293 1 95.94 65 VAL B CA 1
ATOM 3037 C C . VAL B 1 65 ? 9.445 13.891 -3.633 1 95.94 65 VAL B C 1
ATOM 3039 O O . VAL B 1 65 ? 8.352 14.438 -3.789 1 95.94 65 VAL B O 1
ATOM 3042 N N . ARG B 1 66 ? 10.312 13.719 -4.582 1 93.25 66 ARG B N 1
ATOM 3043 C CA . ARG B 1 66 ? 10.062 14.242 -5.922 1 93.25 66 ARG B CA 1
ATOM 3044 C C . ARG B 1 66 ? 9.258 13.242 -6.75 1 93.25 66 ARG B C 1
ATOM 3046 O O . ARG B 1 66 ? 9.172 12.062 -6.395 1 93.25 66 ARG B O 1
ATOM 3053 N N . GLY B 1 67 ? 8.609 13.766 -7.828 1 90 67 GLY B N 1
ATOM 3054 C CA . GLY B 1 67 ? 7.844 12.922 -8.727 1 90 67 GLY B CA 1
ATOM 3055 C C . GLY B 1 67 ? 6.434 12.656 -8.234 1 90 67 GLY B C 1
ATOM 3056 O O . GLY B 1 67 ? 5.766 11.734 -8.719 1 90 67 GLY B O 1
ATOM 3057 N N . THR B 1 68 ? 6.023 13.398 -7.25 1 91.75 68 THR B N 1
ATOM 3058 C CA . THR B 1 68 ? 4.688 13.234 -6.688 1 91.75 68 THR B CA 1
ATOM 3059 C C . THR B 1 68 ? 3.916 14.555 -6.738 1 91.75 68 THR B C 1
ATOM 3061 O O . THR B 1 68 ? 4.484 15.625 -6.504 1 91.75 68 THR B O 1
ATOM 3064 N N . LYS B 1 69 ? 2.699 14.422 -7.086 1 92.75 69 LYS B N 1
ATOM 3065 C CA . LYS B 1 69 ? 1.81 15.578 -7.117 1 92.75 69 LYS B CA 1
ATOM 3066 C C . LYS B 1 69 ? 0.646 15.406 -6.145 1 92.75 69 LYS B C 1
ATOM 3068 O O . LYS B 1 69 ? -0.039 14.383 -6.168 1 92.75 69 LYS B O 1
ATOM 3073 N N . ALA B 1 70 ? 0.461 16.438 -5.355 1 95.12 70 ALA B N 1
ATOM 3074 C CA . ALA B 1 70 ? -0.572 16.359 -4.324 1 95.12 70 ALA B CA 1
ATOM 3075 C C . ALA B 1 70 ? -1.842 17.078 -4.766 1 95.12 70 ALA B C 1
ATOM 3077 O O . ALA B 1 70 ? -1.776 18.125 -5.414 1 95.12 70 ALA B O 1
ATOM 3078 N N . TYR B 1 71 ? -2.914 16.484 -4.348 1 92.88 71 TYR B N 1
ATOM 3079 C CA . TYR B 1 71 ? -4.246 17.047 -4.551 1 92.88 71 TYR B CA 1
ATOM 3080 C C . TYR B 1 71 ? -5.035 17.062 -3.246 1 92.88 71 TYR B C 1
ATOM 3082 O O . TYR B 1 71 ? -4.711 16.328 -2.309 1 92.88 71 TYR B O 1
ATOM 3090 N N . LEU B 1 72 ? -6.008 17.969 -3.229 1 92.44 72 LEU B N 1
ATOM 3091 C CA . LEU B 1 72 ? -6.996 17.969 -2.156 1 92.44 72 LEU B CA 1
ATOM 3092 C C . LEU B 1 72 ? -8.258 17.219 -2.57 1 92.44 72 LEU B C 1
ATOM 3094 O O . LEU B 1 72 ? -8.805 17.469 -3.65 1 92.44 72 LEU B O 1
ATOM 3098 N N . ASP B 1 73 ? -8.648 16.375 -1.695 1 87.81 73 ASP B N 1
ATOM 3099 C CA . ASP B 1 73 ? -9.828 15.555 -1.95 1 87.81 73 ASP B CA 1
ATOM 3100 C C . ASP B 1 73 ? -11.055 16.125 -1.236 1 87.81 73 ASP B C 1
ATOM 3102 O O . ASP B 1 73 ? -11.242 15.891 -0.038 1 87.81 73 ASP B O 1
ATOM 3106 N N . VAL B 1 74 ? -11.812 16.734 -2.057 1 83.81 74 VAL B N 1
ATOM 3107 C CA . VAL B 1 74 ? -13.094 17.203 -1.555 1 83.81 74 VAL B CA 1
ATOM 3108 C C . VAL B 1 74 ? -14.148 16.094 -1.712 1 83.81 74 VAL B C 1
ATOM 3110 O O . VAL B 1 74 ? -14.539 15.766 -2.83 1 83.81 74 VAL B O 1
ATOM 3113 N N . MET B 1 75 ? -14.547 15.664 -0.607 1 78.88 75 MET B N 1
ATOM 3114 C CA . MET B 1 75 ? -15.453 14.523 -0.598 1 78.88 75 MET B CA 1
ATOM 3115 C C . MET B 1 75 ? -16.828 14.914 -1.138 1 78.88 75 MET B C 1
ATOM 3117 O O . MET B 1 75 ? -17.312 16.016 -0.877 1 78.88 75 MET B O 1
ATOM 3121 N N . GLN B 1 76 ? -17.297 13.922 -1.848 1 73.19 76 GLN B N 1
ATOM 3122 C CA . GLN B 1 76 ? -18.609 14.148 -2.443 1 73.19 76 GLN B CA 1
ATOM 3123 C C . GLN B 1 76 ? -19.703 13.469 -1.634 1 73.19 76 GLN B C 1
ATOM 3125 O O . GLN B 1 76 ? -19.453 12.5 -0.92 1 73.19 76 GLN B O 1
ATOM 3130 N N . ASP B 1 77 ? -20.859 14.047 -1.832 1 71.69 77 ASP B N 1
ATOM 3131 C CA . ASP B 1 77 ? -22.031 13.422 -1.228 1 71.69 77 ASP B CA 1
ATOM 3132 C C . ASP B 1 77 ? -22.188 11.977 -1.704 1 71.69 77 ASP B C 1
ATOM 3134 O O . ASP B 1 77 ? -22 11.688 -2.887 1 71.69 77 ASP B O 1
ATOM 3138 N N . GLY B 1 78 ? -22.438 11.109 -0.729 1 68.5 78 GLY B N 1
ATOM 3139 C CA . GLY B 1 78 ? -22.531 9.703 -1.065 1 68.5 78 GLY B CA 1
ATOM 3140 C C . GLY B 1 78 ? -21.297 8.906 -0.696 1 68.5 78 GLY B C 1
ATOM 3141 O O . GLY B 1 78 ? -21.344 7.676 -0.609 1 68.5 78 GLY B O 1
ATOM 3142 N N . TRP B 1 79 ? -20.312 9.648 -0.515 1 70.12 79 TRP B N 1
ATOM 3143 C CA . TRP B 1 79 ? -19.109 8.969 -0.06 1 70.12 79 TRP B CA 1
ATOM 3144 C C . TRP B 1 79 ? -19.172 8.703 1.44 1 70.12 79 TRP B C 1
ATOM 3146 O O . TRP B 1 79 ? -19.797 9.453 2.188 1 70.12 79 TRP B O 1
ATOM 3156 N N . ARG B 1 80 ? -18.484 7.773 1.842 1 70.56 80 ARG B N 1
ATOM 3157 C CA . ARG B 1 80 ? -18.547 7.316 3.225 1 70.56 80 ARG B CA 1
ATOM 3158 C C . ARG B 1 80 ? -18.094 8.406 4.188 1 70.56 80 ARG B C 1
ATOM 3160 O O . ARG B 1 80 ? -18.625 8.539 5.285 1 70.56 80 ARG B O 1
ATOM 3167 N N . GLN B 1 81 ? -17.109 9.125 3.781 1 76.06 81 GLN B N 1
ATOM 3168 C CA . GLN B 1 81 ? -16.5 10.094 4.68 1 76.06 81 GLN B CA 1
ATOM 3169 C C . GLN B 1 81 ? -17.141 11.469 4.539 1 76.06 81 GLN B C 1
ATOM 3171 O O . GLN B 1 81 ? -16.734 12.422 5.191 1 76.06 81 GLN B O 1
ATOM 3176 N N . TYR B 1 82 ? -18.078 11.477 3.66 1 78.75 82 TYR B N 1
ATOM 3177 C CA . TYR B 1 82 ? -18.75 12.766 3.473 1 78.75 82 TYR B CA 1
ATOM 3178 C C . TYR B 1 82 ? -19.547 13.148 4.711 1 78.75 82 TYR B C 1
ATOM 3180 O O . TYR B 1 82 ? -20.25 12.312 5.289 1 78.75 82 TYR B O 1
ATOM 3188 N N . THR B 1 83 ? -19.422 14.359 5.125 1 83.06 83 THR B N 1
ATOM 3189 C CA . THR B 1 83 ? -20.203 14.922 6.23 1 83.06 83 THR B CA 1
ATOM 3190 C C . THR B 1 83 ? -21.031 16.109 5.754 1 83.06 83 THR B C 1
ATOM 3192 O O . THR B 1 83 ? -20.484 17.109 5.27 1 83.06 83 THR B O 1
ATOM 3195 N N . SER B 1 84 ? -22.281 15.906 5.953 1 85.75 84 SER B N 1
ATOM 3196 C CA . SER B 1 84 ? -23.188 16.984 5.555 1 85.75 84 SER B CA 1
ATOM 3197 C C . SER B 1 84 ? -23.141 18.141 6.539 1 85.75 84 SER B C 1
ATOM 3199 O O . SER B 1 84 ? -22.656 17.984 7.664 1 85.75 84 SER B O 1
ATOM 3201 N N . GLU B 1 85 ? -23.688 19.328 5.934 1 83.62 85 GLU B N 1
ATOM 3202 C CA . GLU B 1 85 ? -23.844 20.438 6.859 1 83.62 85 GLU B CA 1
ATOM 3203 C C . GLU B 1 85 ? -24.812 20.094 7.984 1 83.62 85 GLU B C 1
ATOM 3205 O O . GLU B 1 85 ? -25.797 19.359 7.766 1 83.62 85 GLU B O 1
ATOM 3210 N N . PRO B 1 86 ? -24.375 20.656 9.227 1 82.12 86 PRO B N 1
ATOM 3211 C CA . PRO B 1 86 ? -23.328 21.594 9.672 1 82.12 86 PRO B CA 1
ATOM 3212 C C . PRO B 1 86 ? -22.062 20.891 10.117 1 82.12 86 PRO B C 1
ATOM 3214 O O . PRO B 1 86 ? -21.203 21.5 10.766 1 82.12 86 PRO B O 1
ATOM 3217 N N . GLY B 1 87 ? -21.938 19.641 9.781 1 81.44 87 GLY B N 1
ATOM 3218 C CA . GLY B 1 87 ? -20.781 18.891 10.211 1 81.44 87 GLY B CA 1
ATOM 3219 C C . GLY B 1 87 ? -19.484 19.375 9.594 1 81.44 87 GLY B C 1
ATOM 3220 O O . GLY B 1 87 ? -19.5 20.078 8.578 1 81.44 87 GLY B O 1
ATOM 3221 N N . GLN B 1 88 ? -18.344 19.109 10.336 1 80 88 GLN B N 1
ATOM 3222 C CA . GLN B 1 88 ? -17.031 19.453 9.82 1 80 88 GLN B CA 1
ATOM 3223 C C . GLN B 1 88 ? -16.609 18.469 8.727 1 80 88 GLN B C 1
ATOM 3225 O O . GLN B 1 88 ? -16.469 17.266 8.969 1 80 88 GLN B O 1
ATOM 3230 N N . PRO B 1 89 ? -16.438 19.047 7.539 1 82.81 89 PRO B N 1
ATOM 3231 C CA . PRO B 1 89 ? -15.992 18.141 6.48 1 82.81 89 PRO B CA 1
ATOM 3232 C C . PRO B 1 89 ? -14.562 17.656 6.695 1 82.81 89 PRO B C 1
ATOM 3234 O O . PRO B 1 89 ? -13.734 18.375 7.254 1 82.81 89 PRO B O 1
ATOM 3237 N N . LEU B 1 90 ? -14.438 16.438 6.211 1 78.31 90 LEU B N 1
ATOM 3238 C CA . LEU B 1 90 ? -13.086 15.891 6.145 1 78.31 90 LEU B CA 1
ATOM 3239 C C . LEU B 1 90 ? -12.43 16.234 4.812 1 78.31 90 LEU B C 1
ATOM 3241 O O . LEU B 1 90 ? -13.086 16.203 3.77 1 78.31 90 LEU B O 1
ATOM 3245 N N . ILE B 1 91 ? -11.289 16.734 4.879 1 82.44 91 ILE B N 1
ATOM 3246 C CA . ILE B 1 91 ? -10.492 16.938 3.674 1 82.44 91 ILE B CA 1
ATOM 3247 C C . ILE B 1 91 ? -9.172 16.188 3.797 1 82.44 91 ILE B C 1
ATOM 3249 O O . ILE B 1 91 ? -8.539 16.203 4.855 1 82.44 91 ILE B O 1
ATOM 3253 N N . ASN B 1 92 ? -8.875 15.445 2.711 1 84.94 92 ASN B N 1
ATOM 3254 C CA . ASN B 1 92 ? -7.645 14.656 2.736 1 84.94 92 ASN B CA 1
ATOM 3255 C C . ASN B 1 92 ? -6.766 14.961 1.526 1 84.94 92 ASN B C 1
ATOM 3257 O O . ASN B 1 92 ? -7.219 15.57 0.557 1 84.94 92 ASN B O 1
ATOM 3261 N N . SER B 1 93 ? -5.57 14.633 1.74 1 90.94 93 SER B N 1
ATOM 3262 C CA . SER B 1 93 ? -4.602 14.734 0.654 1 90.94 93 SER B CA 1
ATOM 3263 C C . SER B 1 93 ? -4.594 13.461 -0.192 1 90.94 93 SER B C 1
ATOM 3265 O O . SER B 1 93 ? -4.727 12.359 0.336 1 90.94 93 SER B O 1
ATOM 3267 N N . VAL B 1 94 ? -4.543 13.688 -1.478 1 89.69 94 VAL B N 1
ATOM 3268 C CA . VAL B 1 94 ? -4.285 12.617 -2.432 1 89.69 94 VAL B CA 1
ATOM 3269 C C . VAL B 1 94 ? -2.988 12.891 -3.186 1 89.69 94 VAL B C 1
ATOM 3271 O O . VAL B 1 94 ? -2.918 13.828 -3.988 1 89.69 94 VAL B O 1
ATOM 3274 N N . VAL B 1 95 ? -2.072 12.039 -2.889 1 91.69 95 VAL B N 1
ATOM 3275 C CA . VAL B 1 95 ? -0.795 12.227 -3.57 1 91.69 95 VAL B CA 1
ATOM 3276 C C . VAL B 1 95 ? -0.652 11.188 -4.684 1 91.69 95 VAL B C 1
ATOM 3278 O O . VAL B 1 95 ? -0.723 9.984 -4.438 1 91.69 95 VAL B O 1
ATOM 3281 N N . VAL B 1 96 ? -0.47 11.695 -5.887 1 87.25 96 VAL B N 1
ATOM 3282 C CA . VAL B 1 96 ? -0.32 10.844 -7.062 1 87.25 96 VAL B CA 1
ATOM 3283 C C . VAL B 1 96 ? 1.143 10.82 -7.5 1 87.25 96 VAL B C 1
ATOM 3285 O O . VAL B 1 96 ? 1.814 11.859 -7.5 1 87.25 96 VAL B O 1
ATOM 3288 N N . VAL B 1 97 ? 1.567 9.641 -7.867 1 86.5 97 VAL B N 1
ATOM 3289 C CA . VAL B 1 97 ? 2.906 9.531 -8.438 1 86.5 97 VAL B CA 1
ATOM 3290 C C . VAL B 1 97 ? 2.898 10.031 -9.875 1 86.5 97 VAL B C 1
ATOM 3292 O O . VAL B 1 97 ? 2.414 9.336 -10.773 1 86.5 97 VAL B O 1
ATOM 3295 N N . SER B 1 98 ? 3.479 11.164 -10.078 1 84.5 98 SER B N 1
ATOM 3296 C CA . SER B 1 98 ? 3.43 11.797 -11.391 1 84.5 98 SER B CA 1
ATOM 3297 C C . SER B 1 98 ? 4.648 11.438 -12.234 1 84.5 98 SER B C 1
ATOM 3299 O O . SER B 1 98 ? 4.582 11.414 -13.461 1 84.5 98 SER B O 1
ATOM 3301 N N . GLY B 1 99 ? 5.758 11.25 -11.57 1 83.94 99 GLY B N 1
ATOM 3302 C CA . GLY B 1 99 ? 7.016 11.016 -12.258 1 83.94 99 GLY B CA 1
ATOM 3303 C C . GLY B 1 99 ? 7.672 12.289 -12.75 1 83.94 99 GLY B C 1
ATOM 3304 O O . GLY B 1 99 ? 8.742 12.25 -13.359 1 83.94 99 GLY B O 1
ATOM 3305 N N . CYS B 1 100 ? 7.078 13.375 -12.539 1 87.5 100 CYS B N 1
ATOM 3306 C CA . CYS B 1 100 ? 7.641 14.648 -12.969 1 87.5 100 CYS B CA 1
ATOM 3307 C C . CYS B 1 100 ? 8.586 15.211 -11.914 1 87.5 100 CYS B C 1
ATOM 3309 O O . CYS B 1 100 ? 8.227 15.32 -10.742 1 87.5 100 CYS B O 1
ATOM 3311 N N . HIS B 1 101 ? 9.68 15.609 -12.367 1 88.94 101 HIS B N 1
ATOM 3312 C CA . HIS B 1 101 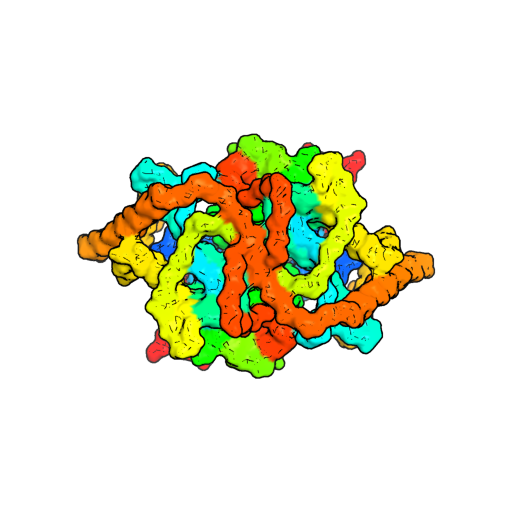? 10.672 16.188 -11.461 1 88.94 101 HIS B CA 1
ATOM 3313 C C . HIS B 1 101 ? 10.164 17.484 -10.836 1 88.94 101 HIS B C 1
ATOM 3315 O O . HIS B 1 101 ? 10.5 17.797 -9.695 1 88.94 101 HIS B O 1
ATOM 3321 N N . GLU B 1 102 ? 9.344 18.141 -11.539 1 92.56 102 GLU B N 1
ATOM 3322 C CA . GLU B 1 102 ? 8.828 19.438 -11.117 1 92.56 102 GLU B CA 1
ATOM 3323 C C . GLU B 1 102 ? 7.777 19.297 -10.023 1 92.56 102 GLU B C 1
ATOM 3325 O O . GLU B 1 102 ? 7.402 20.266 -9.375 1 92.56 102 GLU B O 1
ATOM 3330 N N . HIS B 1 103 ? 7.371 18.109 -9.805 1 93.69 103 HIS B N 1
ATOM 3331 C CA . HIS B 1 103 ? 6.422 17.812 -8.734 1 93.69 103 HIS B CA 1
ATOM 3332 C C . HIS B 1 103 ? 7.125 17.234 -7.52 1 93.69 103 HIS B C 1
ATOM 3334 O O . HIS B 1 103 ? 7.926 16.297 -7.645 1 93.69 103 HIS B O 1
ATOM 3340 N N . ALA B 1 104 ? 6.824 17.828 -6.391 1 96.81 104 ALA B N 1
ATOM 3341 C CA . ALA B 1 104 ? 7.348 17.266 -5.148 1 96.81 104 ALA B CA 1
ATOM 3342 C C . ALA B 1 104 ? 6.371 17.484 -3.994 1 96.81 104 ALA B C 1
ATOM 3344 O O . ALA B 1 104 ? 5.699 18.516 -3.928 1 96.81 104 ALA B O 1
ATOM 3345 N N . ASN B 1 105 ? 6.293 16.5 -3.154 1 97.56 105 ASN B N 1
ATOM 3346 C CA . ASN B 1 105 ? 5.496 16.594 -1.937 1 97.56 105 ASN B CA 1
ATOM 3347 C C . ASN B 1 105 ? 6.328 16.266 -0.697 1 97.56 105 ASN B C 1
ATOM 3349 O O . ASN B 1 105 ? 7.141 15.344 -0.709 1 97.56 105 ASN B O 1
ATOM 3353 N N . GLN B 1 106 ? 6.125 17.125 0.28 1 98.06 106 GLN B N 1
ATOM 3354 C CA . GLN B 1 106 ? 6.785 16.875 1.556 1 98.06 106 GLN B CA 1
ATOM 3355 C C . GLN B 1 106 ? 5.934 15.961 2.441 1 98.06 106 GLN B C 1
ATOM 3357 O O . GLN B 1 106 ? 4.824 16.328 2.832 1 98.06 106 GLN B O 1
ATOM 3362 N N . TYR B 1 107 ? 6.484 14.812 2.764 1 97.62 107 TYR B N 1
ATOM 3363 C CA . TYR B 1 107 ? 5.855 13.828 3.637 1 97.62 107 TYR B CA 1
ATOM 3364 C C . TYR B 1 107 ? 6.32 14 5.078 1 97.62 107 TYR B C 1
ATOM 3366 O O . TYR B 1 107 ? 7.43 14.477 5.328 1 97.62 107 TYR B O 1
ATOM 3374 N N . TRP B 1 108 ? 5.398 13.68 5.98 1 97.44 108 TRP B N 1
ATOM 3375 C CA . TRP B 1 108 ? 5.789 13.508 7.375 1 97.44 108 TRP B CA 1
ATOM 3376 C C . TRP B 1 108 ? 6.102 12.039 7.676 1 97.44 108 TRP B C 1
ATOM 3378 O O . TRP B 1 108 ? 5.277 11.164 7.426 1 97.44 108 TRP B O 1
ATOM 3388 N N . ILE B 1 109 ? 7.281 11.844 8.18 1 97.12 109 ILE B N 1
ATOM 3389 C CA . ILE B 1 109 ? 7.746 10.492 8.461 1 97.12 109 ILE B CA 1
ATOM 3390 C C . ILE B 1 109 ? 7.461 10.141 9.922 1 97.12 109 ILE B C 1
ATOM 3392 O O . ILE B 1 109 ? 7.855 10.875 10.836 1 97.12 109 ILE B O 1
ATOM 3396 N N . TYR B 1 110 ? 6.777 9 10.109 1 96.38 110 TYR B N 1
ATOM 3397 C CA . TYR B 1 110 ? 6.484 8.5 11.445 1 96.38 110 TYR B CA 1
ATOM 3398 C C . TYR B 1 110 ? 7.066 7.102 11.648 1 96.38 110 TYR B C 1
ATOM 3400 O O . TYR B 1 110 ? 7.078 6.289 10.719 1 96.38 110 TYR B O 1
ATOM 3408 N N . ALA B 1 111 ? 7.566 6.832 12.828 1 95.38 111 ALA B N 1
ATOM 3409 C CA . ALA B 1 111 ? 7.738 5.457 13.297 1 95.38 111 ALA B CA 1
ATOM 3410 C C . ALA B 1 111 ? 6.441 4.918 13.898 1 95.38 111 ALA B C 1
ATOM 3412 O O . ALA B 1 111 ? 5.934 5.457 14.883 1 95.38 111 ALA B O 1
ATOM 3413 N N . VAL B 1 112 ? 5.934 3.893 13.258 1 92.31 112 VAL B N 1
ATOM 3414 C CA . VAL B 1 112 ? 4.641 3.328 13.641 1 92.31 112 VAL B CA 1
ATOM 3415 C C . VAL B 1 112 ? 4.816 1.867 14.047 1 92.31 112 VAL B C 1
ATOM 3417 O O . VAL B 1 112 ? 5.664 1.159 13.5 1 92.31 112 VAL B O 1
ATOM 3420 N N . ASP B 1 113 ? 4 1.497 15.039 1 88.75 113 ASP B N 1
ATOM 3421 C CA . ASP B 1 113 ? 3.994 0.076 15.375 1 88.75 113 ASP B CA 1
ATOM 3422 C C . ASP B 1 113 ? 3.686 -0.776 14.148 1 88.75 113 ASP B C 1
ATOM 3424 O O . ASP B 1 113 ? 2.742 -0.491 13.406 1 88.75 113 ASP B O 1
ATOM 3428 N N . SER B 1 114 ? 4.508 -1.85 13.977 1 83.94 114 SER B N 1
ATOM 3429 C CA . SER B 1 114 ? 4.398 -2.664 12.766 1 83.94 114 SER B CA 1
ATOM 3430 C C . SER B 1 114 ? 3.014 -3.295 12.648 1 83.94 114 SER B C 1
ATOM 3432 O O . SER B 1 114 ? 2.537 -3.557 11.547 1 83.94 114 SER B O 1
ATOM 3434 N N . ARG B 1 115 ? 2.303 -3.459 13.695 1 80.75 115 ARG B N 1
ATOM 3435 C CA . ARG B 1 115 ? 0.979 -4.074 13.695 1 80.75 115 ARG B CA 1
ATOM 3436 C C . ARG B 1 115 ? -0.079 -3.092 13.203 1 80.75 115 ARG B C 1
ATOM 3438 O O . ARG B 1 115 ? -1.194 -3.492 12.859 1 80.75 115 ARG B O 1
ATOM 3445 N N . GLN B 1 116 ? 0.344 -1.85 13.078 1 82.88 116 GLN B N 1
ATOM 3446 C CA . GLN B 1 116 ? -0.625 -0.802 12.773 1 82.88 116 GLN B CA 1
ATOM 3447 C C . GLN B 1 116 ? -0.554 -0.393 11.305 1 82.88 116 GLN B C 1
ATOM 3449 O O . GLN B 1 116 ? -1.455 0.277 10.797 1 82.88 116 GLN B O 1
ATOM 3454 N N . VAL B 1 117 ? 0.307 -0.827 10.562 1 80.88 117 VAL B N 1
ATOM 3455 C CA . VAL B 1 117 ? 0.669 -0.267 9.266 1 80.88 117 VAL B CA 1
ATOM 3456 C C . VAL B 1 117 ? -0.533 -0.322 8.32 1 80.88 117 VAL B C 1
ATOM 3458 O O . VAL B 1 117 ? -0.902 0.687 7.719 1 80.88 117 VAL B O 1
ATOM 3461 N N . LEU B 1 118 ? -1.126 -1.443 8.266 1 75.5 118 LEU B N 1
ATOM 3462 C CA . LEU B 1 118 ? -2.234 -1.531 7.324 1 75.5 118 LEU B CA 1
ATOM 3463 C C . LEU B 1 118 ? -3.445 -0.758 7.832 1 75.5 118 LEU B C 1
ATOM 3465 O O . LEU B 1 118 ? -4.207 -0.198 7.043 1 75.5 118 LEU B O 1
ATOM 3469 N N . ALA B 1 119 ? -3.506 -0.727 9.086 1 71.5 119 ALA B N 1
ATOM 3470 C CA . ALA B 1 119 ? -4.676 -0.104 9.703 1 71.5 119 ALA B CA 1
ATOM 3471 C C . ALA B 1 119 ? -4.605 1.417 9.594 1 71.5 119 ALA B C 1
ATOM 3473 O O . ALA B 1 119 ? -5.621 2.104 9.742 1 71.5 119 ALA B O 1
ATOM 3474 N N . VAL B 1 120 ? -3.412 1.852 9.266 1 68.69 120 VAL B N 1
ATOM 3475 C CA . VAL B 1 120 ? -3.262 3.295 9.125 1 68.69 120 VAL B CA 1
ATOM 3476 C C . VAL B 1 120 ? -4.223 3.812 8.055 1 68.69 120 VAL B C 1
ATOM 3478 O O . VAL B 1 120 ? -4.738 4.926 8.156 1 68.69 120 VAL B O 1
ATOM 3481 N N . LEU B 1 121 ? -4.344 2.943 7.109 1 71 121 LEU B N 1
ATOM 3482 C CA . LEU B 1 121 ? -5.188 3.369 6 1 71 121 LEU B CA 1
ATOM 3483 C C . LEU B 1 121 ? -6.605 2.83 6.156 1 71 121 LEU B C 1
ATOM 3485 O O . LEU B 1 121 ? -7.406 2.895 5.219 1 71 121 LEU B O 1
ATOM 3489 N N . ASN B 1 122 ? -6.828 2.328 7.414 1 61.56 122 ASN B N 1
ATOM 3490 C CA . ASN B 1 122 ? -8.148 1.756 7.629 1 61.56 122 ASN B CA 1
ATOM 3491 C C . ASN B 1 122 ? -9.242 2.822 7.559 1 61.56 122 ASN B C 1
ATOM 3493 O O . ASN B 1 122 ? -9.039 3.951 8.016 1 61.56 122 ASN B O 1
ATOM 3497 N N . ASN B 1 123 ? -10.305 2.398 7.02 1 56.44 123 ASN B N 1
ATOM 3498 C CA . ASN B 1 123 ? -11.539 3.162 6.91 1 56.44 123 ASN B CA 1
ATOM 3499 C C . ASN B 1 123 ? -11.344 4.438 6.094 1 56.44 123 ASN B C 1
ATOM 3501 O O . ASN B 1 123 ? -12.117 5.387 6.223 1 56.44 123 ASN B O 1
ATOM 3505 N N . GLU B 1 124 ? -10.094 4.527 5.648 1 53.75 124 GLU B N 1
ATOM 3506 C CA . GLU B 1 124 ? -9.961 5.652 4.727 1 53.75 124 GLU B CA 1
ATOM 3507 C C . GLU B 1 124 ? -10.5 5.297 3.342 1 53.75 124 GLU B C 1
ATOM 3509 O O . GLU B 1 124 ? -10.234 4.207 2.828 1 53.75 124 GLU B O 1
ATOM 3514 N N . PRO B 1 125 ? -11.688 5.746 3.201 1 47.66 125 PRO B N 1
ATOM 3515 C CA . PRO B 1 125 ? -12.32 5.41 1.924 1 47.66 125 PRO B CA 1
ATOM 3516 C C . PRO B 1 125 ? -11.359 5.516 0.743 1 47.66 125 PRO B C 1
ATOM 3518 O O . PRO B 1 125 ? -11.672 5.062 -0.359 1 47.66 125 PRO B O 1
ATOM 3521 N N . ARG B 1 126 ? -10.125 6.09 0.831 1 58.75 126 ARG B N 1
ATOM 3522 C CA . ARG B 1 126 ? -9.727 6.691 -0.438 1 58.75 126 ARG B CA 1
ATOM 3523 C C . ARG B 1 126 ? -8.516 5.977 -1.03 1 58.75 126 ARG B C 1
ATOM 3525 O O . ARG B 1 126 ? -7.648 5.504 -0.296 1 58.75 126 ARG B O 1
ATOM 3532 N N . PHE B 1 127 ? -8.68 5.465 -2.115 1 72.5 127 PHE B N 1
ATOM 3533 C CA . PHE B 1 127 ? -7.828 5.008 -3.209 1 72.5 127 PHE B CA 1
ATOM 3534 C C . PHE B 1 127 ? -6.355 5.18 -2.859 1 72.5 127 PHE B C 1
ATOM 3536 O O . PHE B 1 127 ? -5.57 5.656 -3.682 1 72.5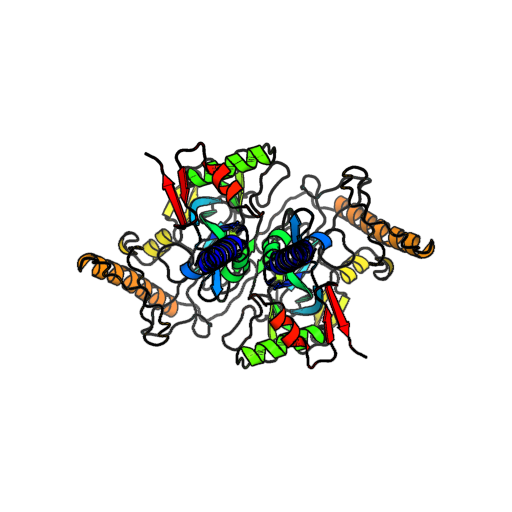 127 PHE B O 1
ATOM 3543 N N . LEU B 1 128 ? -6.211 4.883 -1.452 1 83.12 128 LEU B N 1
ATOM 3544 C CA . LEU B 1 128 ? -4.824 5.059 -1.029 1 83.12 128 LEU B CA 1
ATOM 3545 C C . LEU B 1 128 ? -4.117 3.713 -0.916 1 83.12 128 LEU B C 1
ATOM 3547 O O . LEU B 1 128 ? -4.766 2.67 -0.825 1 83.12 128 LEU B O 1
ATOM 3551 N N . SER B 1 129 ? -2.865 3.83 -0.992 1 87.44 129 SER B N 1
ATOM 3552 C CA . SER B 1 129 ? -1.998 2.662 -0.872 1 87.44 129 SER B CA 1
ATOM 3553 C C . SER B 1 129 ? -0.68 3.02 -0.192 1 87.44 129 SER B C 1
ATOM 3555 O O . SER B 1 129 ? -0.327 4.195 -0.09 1 87.44 129 SER B O 1
ATOM 3557 N N . ILE B 1 130 ? -0.079 2.039 0.35 1 89.06 130 ILE B N 1
ATOM 3558 C CA . ILE B 1 130 ? 1.279 2.189 0.86 1 89.06 130 ILE B CA 1
ATOM 3559 C C . ILE B 1 130 ? 2.266 1.511 -0.088 1 89.06 130 ILE B C 1
ATOM 3561 O O . ILE B 1 130 ? 2.131 0.322 -0.387 1 89.06 130 ILE B O 1
ATOM 3565 N N . THR B 1 131 ? 3.178 2.305 -0.581 1 87.75 131 THR B N 1
ATOM 3566 C CA . THR B 1 131 ? 4.238 1.765 -1.426 1 87.75 131 THR B CA 1
ATOM 3567 C C . THR B 1 131 ? 5.57 1.767 -0.686 1 87.75 131 THR B C 1
ATOM 3569 O O . THR B 1 131 ? 6.051 2.82 -0.261 1 87.75 131 THR B O 1
ATOM 3572 N N . PRO B 1 132 ? 6.156 0.685 -0.562 1 81 132 PRO B N 1
ATOM 3573 C CA . PRO B 1 132 ? 7.348 0.607 0.291 1 81 132 PRO B CA 1
ATOM 3574 C C . PRO B 1 132 ? 8.602 1.155 -0.389 1 81 132 PRO B C 1
ATOM 3576 O O . PRO B 1 132 ? 9.578 1.48 0.284 1 81 132 PRO B O 1
ATOM 3579 N N . ASP B 1 133 ? 8.617 1.302 -1.696 1 76 133 ASP B N 1
ATOM 3580 C CA . ASP B 1 133 ? 9.906 1.581 -2.326 1 76 133 ASP B CA 1
ATOM 3581 C C . ASP B 1 133 ? 9.758 2.609 -3.445 1 76 133 ASP B C 1
ATOM 3583 O O . ASP B 1 133 ? 10.562 2.633 -4.383 1 76 133 ASP B O 1
ATOM 3587 N N . THR B 1 134 ? 8.758 3.355 -3.406 1 74.5 134 THR B N 1
ATOM 3588 C CA . THR B 1 134 ? 8.562 4.301 -4.504 1 74.5 134 THR B CA 1
ATOM 3589 C C . THR B 1 134 ? 8.922 5.715 -4.066 1 74.5 134 THR B C 1
ATOM 3591 O O . THR B 1 134 ? 9.188 6.578 -4.906 1 74.5 134 THR B O 1
ATOM 3594 N N . GLY B 1 135 ? 8.859 5.91 -2.832 1 86 135 GLY B N 1
ATOM 3595 C CA . GLY B 1 135 ? 9.172 7.246 -2.35 1 86 135 GLY B CA 1
ATOM 3596 C C . GLY B 1 135 ? 10.656 7.484 -2.164 1 86 135 GLY B C 1
ATOM 3597 O O . GLY B 1 135 ? 11.234 7.09 -1.147 1 86 135 GLY B O 1
ATOM 3598 N N . LEU B 1 136 ? 11.25 8.125 -3.139 1 91.38 136 LEU B N 1
ATOM 3599 C CA . LEU B 1 136 ? 12.656 8.477 -3.006 1 91.38 136 LEU B CA 1
ATOM 3600 C C . LEU B 1 136 ? 12.82 9.828 -2.328 1 91.38 136 LEU B C 1
ATOM 3602 O O . LEU B 1 136 ? 12.562 10.867 -2.939 1 91.38 136 LEU B O 1
ATOM 3606 N N . VAL B 1 137 ? 13.266 9.758 -1.136 1 95.75 137 VAL B N 1
ATOM 3607 C CA . VAL B 1 137 ? 13.469 10.961 -0.34 1 95.75 137 VAL B CA 1
ATOM 3608 C C . VAL B 1 137 ? 14.75 11.664 -0.778 1 95.75 137 VAL B C 1
ATOM 3610 O O . VAL B 1 137 ? 15.805 11.023 -0.894 1 95.75 137 VAL B O 1
ATOM 3613 N N . ASP B 1 138 ? 14.617 12.914 -1.021 1 95.62 138 ASP B N 1
ATOM 3614 C CA . ASP B 1 138 ? 15.758 13.75 -1.374 1 95.62 138 ASP B CA 1
ATOM 3615 C C . ASP B 1 138 ? 16.516 14.211 -0.126 1 95.62 138 ASP B C 1
ATOM 3617 O O . ASP B 1 138 ? 15.992 15.023 0.649 1 95.62 138 ASP B O 1
ATOM 3621 N N . LEU B 1 139 ? 17.75 13.812 -0.003 1 97.25 139 LEU B N 1
ATOM 3622 C CA . LEU B 1 139 ? 18.516 14.094 1.212 1 97.25 139 LEU B CA 1
ATOM 3623 C C . LEU B 1 139 ? 19.375 15.336 1.038 1 97.25 139 LEU B C 1
ATOM 3625 O O . LEU B 1 139 ? 20.047 15.773 1.979 1 97.25 139 LEU B O 1
ATOM 3629 N N . THR B 1 140 ? 19.297 15.969 -0.084 1 95.69 140 THR B N 1
ATOM 3630 C CA . THR B 1 140 ? 20.219 17.062 -0.388 1 95.69 140 THR B CA 1
ATOM 3631 C C . THR B 1 140 ? 19.547 18.406 -0.149 1 95.69 140 THR B C 1
ATOM 3633 O O . THR B 1 140 ? 20.188 19.453 -0.247 1 95.69 140 THR B O 1
ATOM 3636 N N . VAL B 1 141 ? 18.328 18.391 0.148 1 95.56 141 VAL B N 1
ATOM 3637 C CA . VAL B 1 141 ? 17.578 19.625 0.224 1 95.56 141 VAL B CA 1
ATOM 3638 C C . VAL B 1 141 ? 17.25 19.953 1.682 1 95.56 141 VAL B C 1
ATOM 3640 O O . VAL B 1 141 ? 17.219 19.062 2.531 1 95.56 141 VAL B O 1
ATOM 3643 N N . ALA B 1 142 ? 16.922 21.234 1.939 1 95.19 142 ALA B N 1
ATOM 3644 C CA . ALA B 1 142 ? 16.625 21.703 3.293 1 95.19 142 ALA B CA 1
ATOM 3645 C C . ALA B 1 142 ? 15.219 21.281 3.715 1 95.19 142 ALA B C 1
ATOM 3647 O O . ALA B 1 142 ? 14.906 21.234 4.906 1 95.19 142 ALA B O 1
ATOM 3648 N N . GLU B 1 143 ? 14.383 20.922 2.781 1 95 143 GLU B N 1
ATOM 3649 C CA . GLU B 1 143 ? 13 20.516 3.027 1 95 143 GLU B CA 1
ATOM 3650 C C . GLU B 1 143 ? 12.93 19.156 3.715 1 95 143 GLU B C 1
ATOM 3652 O O . GLU B 1 143 ? 11.891 18.781 4.246 1 95 143 GLU B O 1
ATOM 3657 N N . THR B 1 144 ? 14.008 18.422 3.623 1 97.31 144 THR B N 1
ATOM 3658 C CA . THR B 1 144 ? 14.141 17.203 4.402 1 97.31 144 THR B CA 1
ATOM 3659 C C . THR B 1 144 ? 14.828 17.469 5.734 1 97.31 144 THR B C 1
ATOM 3661 O O . THR B 1 144 ? 15.961 17.969 5.766 1 97.31 144 THR B O 1
ATOM 3664 N N . ASP B 1 145 ? 14.156 17.141 6.754 1 97.31 145 ASP B N 1
ATOM 3665 C CA . ASP B 1 145 ? 14.633 17.484 8.094 1 97.31 145 ASP B CA 1
ATOM 3666 C C . ASP B 1 145 ? 15.875 16.672 8.461 1 97.31 145 ASP B C 1
ATOM 3668 O O . ASP B 1 145 ? 16.078 15.57 7.961 1 97.31 145 ASP B O 1
ATOM 3672 N N . LYS B 1 146 ? 16.625 17.203 9.367 1 97.56 146 LYS B N 1
ATOM 3673 C CA . LYS B 1 146 ? 17.906 16.609 9.758 1 97.56 146 LYS B CA 1
ATOM 3674 C C . LYS B 1 146 ? 17.703 15.242 10.383 1 97.56 146 LYS B C 1
ATOM 3676 O O . LYS B 1 146 ? 18.5 14.32 10.148 1 97.56 146 LYS B O 1
ATOM 3681 N N . ALA B 1 147 ? 16.734 15.07 11.18 1 97.25 147 ALA B N 1
ATOM 3682 C CA . ALA B 1 147 ? 16.5 13.781 11.828 1 97.25 147 ALA B CA 1
ATOM 3683 C C . ALA B 1 147 ? 16.281 12.68 10.789 1 97.25 147 ALA B C 1
ATOM 3685 O O . ALA B 1 147 ? 16.766 11.555 10.961 1 97.25 147 ALA B O 1
ATOM 3686 N N . VAL B 1 148 ? 15.539 12.992 9.766 1 97.88 148 VAL B N 1
ATOM 3687 C CA . VAL B 1 148 ? 15.305 12.047 8.688 1 97.88 148 VAL B CA 1
ATOM 3688 C C . VAL B 1 148 ? 16.625 11.727 7.98 1 97.88 148 VAL B C 1
ATOM 3690 O O . VAL B 1 148 ? 16.891 10.578 7.629 1 97.88 148 VAL B O 1
ATOM 3693 N N . LYS B 1 149 ? 17.422 12.719 7.836 1 97.88 149 LYS B N 1
ATOM 3694 C CA . LYS B 1 149 ? 18.719 12.516 7.215 1 97.88 149 LYS B CA 1
ATOM 3695 C C . LYS B 1 149 ? 19.609 11.609 8.07 1 97.88 149 LYS B C 1
ATOM 3697 O O . LYS B 1 149 ? 20.312 10.742 7.547 1 97.88 149 LYS B O 1
ATOM 3702 N N . VAL B 1 150 ? 19.562 11.797 9.328 1 97.31 150 VAL B N 1
ATOM 3703 C CA . VAL B 1 150 ? 20.312 10.953 10.25 1 97.31 150 VAL B CA 1
ATOM 3704 C C . VAL B 1 150 ? 19.875 9.5 10.102 1 97.31 150 VAL B C 1
ATOM 3706 O O . VAL B 1 150 ? 20.703 8.602 9.953 1 97.31 150 VAL B O 1
ATOM 3709 N N . LEU B 1 151 ? 18.609 9.281 10.125 1 97.44 151 LEU B N 1
ATOM 3710 C CA . LEU B 1 151 ? 18.062 7.949 9.922 1 97.44 151 LEU B CA 1
ATOM 3711 C C . LEU B 1 151 ? 18.516 7.363 8.594 1 97.44 151 LEU B C 1
ATOM 3713 O O . LEU B 1 151 ? 18.984 6.227 8.539 1 97.44 151 LEU B O 1
ATOM 3717 N N . ALA B 1 152 ? 18.359 8.148 7.555 1 97.25 152 ALA B N 1
ATOM 3718 C CA . ALA B 1 152 ? 18.703 7.699 6.207 1 97.25 152 ALA B CA 1
ATOM 3719 C C . ALA B 1 152 ? 20.172 7.32 6.117 1 97.25 152 ALA B C 1
ATOM 3721 O O . ALA B 1 152 ? 20.516 6.258 5.59 1 97.25 152 ALA B O 1
ATOM 3722 N N . GLN B 1 153 ? 20.984 8.148 6.641 1 96.69 153 GLN B N 1
ATOM 3723 C CA . GLN B 1 153 ? 22.422 7.91 6.582 1 96.69 153 GLN B CA 1
ATOM 3724 C C . GLN B 1 153 ? 22.797 6.645 7.348 1 96.69 153 GLN B C 1
ATOM 3726 O O . GLN B 1 153 ? 23.641 5.867 6.891 1 96.69 153 GLN B O 1
ATOM 3731 N N . SER B 1 154 ? 22.219 6.488 8.43 1 96.31 154 SER B N 1
ATOM 3732 C CA . SER B 1 154 ? 22.453 5.27 9.203 1 96.31 154 SER B CA 1
ATOM 3733 C C . SER B 1 154 ? 22.125 4.027 8.383 1 96.31 154 SER B C 1
ATOM 3735 O O . SER B 1 154 ? 22.875 3.057 8.383 1 96.31 154 SER B O 1
ATOM 3737 N N . GLN B 1 155 ? 21.047 4.051 7.645 1 95.06 155 GLN B N 1
ATOM 3738 C CA . GLN B 1 155 ? 20.609 2.896 6.867 1 95.06 155 GLN B CA 1
ATOM 3739 C C . GLN B 1 155 ? 21.484 2.713 5.621 1 95.06 155 GLN B C 1
ATOM 3741 O O . GLN B 1 155 ? 21.75 1.584 5.207 1 95.06 155 GLN B O 1
ATOM 3746 N N . ILE B 1 156 ? 21.875 3.787 5.078 1 96.44 156 ILE B N 1
ATOM 3747 C CA . ILE B 1 156 ? 22.781 3.719 3.938 1 96.44 156 ILE B CA 1
ATOM 3748 C C . ILE B 1 156 ? 24.062 3.006 4.344 1 96.44 156 ILE B C 1
ATOM 3750 O O . ILE B 1 156 ? 24.531 2.1 3.646 1 96.44 156 ILE B O 1
ATOM 3754 N N . GLN B 1 157 ? 24.594 3.348 5.445 1 96 157 GLN B N 1
ATOM 3755 C CA . GLN B 1 157 ? 25.812 2.742 5.945 1 96 157 GLN B CA 1
ATOM 3756 C C . GLN B 1 157 ? 25.594 1.277 6.312 1 96 157 GLN B C 1
ATOM 3758 O O . GLN B 1 157 ? 26.375 0.409 5.914 1 96 157 GLN B O 1
ATOM 3763 N N . LYS B 1 158 ? 24.578 1.056 6.984 1 95 158 LYS B N 1
ATOM 3764 C CA . LYS B 1 158 ? 24.266 -0.303 7.43 1 95 158 LYS B CA 1
ATOM 3765 C C . LYS B 1 158 ? 24.109 -1.249 6.242 1 95 158 LYS B C 1
ATOM 3767 O O . LYS B 1 158 ? 24.547 -2.4 6.297 1 95 158 LYS B O 1
ATOM 3772 N N . GLN B 1 159 ? 23.484 -0.747 5.203 1 92.75 159 GLN B N 1
ATOM 3773 C CA . GLN B 1 159 ? 23.203 -1.581 4.039 1 92.75 159 GLN B CA 1
ATOM 3774 C C . GLN B 1 159 ? 24.359 -1.542 3.043 1 92.75 159 GLN B C 1
ATOM 3776 O O . GLN B 1 159 ? 24.328 -2.242 2.027 1 92.75 159 GLN B O 1
ATOM 3781 N N . GLY B 1 160 ? 25.281 -0.778 3.246 1 96 160 GLY B N 1
ATOM 3782 C CA . GLY B 1 160 ? 26.438 -0.677 2.365 1 96 160 GLY B CA 1
ATOM 3783 C C . GLY B 1 160 ? 26.094 -0.126 0.995 1 96 160 GLY B C 1
ATOM 3784 O O . GLY B 1 160 ? 26.578 -0.625 -0.02 1 96 160 GLY B O 1
ATOM 3785 N N . LYS B 1 161 ? 25.172 0.827 0.99 1 94.38 161 LYS B N 1
ATOM 3786 C CA . LYS B 1 161 ? 24.734 1.38 -0.286 1 94.38 161 LYS B CA 1
ATOM 3787 C C . LYS B 1 161 ? 25.578 2.592 -0.681 1 94.38 161 LYS B C 1
ATOM 3789 O O . LYS B 1 161 ? 26.109 3.291 0.182 1 94.38 161 LYS B O 1
ATOM 3794 N N . ARG B 1 162 ? 25.688 2.85 -2 1 95 162 ARG B N 1
ATOM 3795 C CA . ARG B 1 162 ? 26.562 3.891 -2.527 1 95 162 ARG B CA 1
ATOM 3796 C C . ARG B 1 162 ? 25.797 5.191 -2.736 1 95 162 ARG B C 1
ATOM 3798 O O . ARG B 1 162 ? 26.375 6.277 -2.691 1 95 162 ARG B O 1
ATOM 3805 N N . ASN B 1 163 ? 24.531 5.125 -3.037 1 94.19 163 ASN B N 1
ATOM 3806 C CA . ASN B 1 163 ? 23.719 6.328 -3.195 1 94.19 163 ASN B CA 1
ATOM 3807 C C . ASN B 1 163 ? 23.5 7.035 -1.86 1 94.19 163 ASN B C 1
ATOM 3809 O O . ASN B 1 163 ? 22.766 6.531 -1.005 1 94.19 163 ASN B O 1
ATOM 3813 N N . THR B 1 164 ? 24.094 8.188 -1.737 1 96.44 164 THR B N 1
ATOM 3814 C CA . THR B 1 164 ? 24 8.914 -0.473 1 96.44 164 THR B CA 1
ATOM 3815 C C . THR B 1 164 ? 23.047 10.094 -0.592 1 96.44 164 THR B C 1
ATOM 3817 O O . THR B 1 164 ? 22.891 10.875 0.354 1 96.44 164 THR B O 1
ATOM 3820 N N . THR B 1 165 ? 22.391 10.234 -1.709 1 95.56 165 THR B N 1
ATOM 3821 C CA . THR B 1 165 ? 21.578 11.422 -1.947 1 95.56 165 THR B CA 1
ATOM 3822 C C . THR B 1 165 ? 20.094 11.078 -1.882 1 95.56 165 THR B C 1
ATOM 3824 O O . THR B 1 165 ? 19.25 11.969 -1.765 1 95.56 165 THR B O 1
ATOM 3827 N N . HIS B 1 166 ? 19.797 9.805 -2.006 1 94.5 166 HIS B N 1
ATOM 3828 C CA . HIS B 1 166 ? 18.406 9.375 -1.951 1 94.5 166 HIS B CA 1
ATOM 3829 C C . HIS B 1 166 ? 18.266 8.086 -1.149 1 94.5 166 HIS B C 1
ATOM 3831 O O . HIS B 1 166 ? 19.172 7.262 -1.109 1 94.5 166 HIS B O 1
ATOM 3837 N N . VAL B 1 167 ? 17.156 7.957 -0.537 1 94 167 VAL B N 1
ATOM 3838 C CA . VAL B 1 167 ? 16.75 6.727 0.138 1 94 167 VAL B CA 1
ATOM 3839 C C . VAL B 1 167 ? 15.25 6.484 -0.084 1 94 167 VAL B C 1
ATOM 3841 O O . VAL B 1 167 ? 14.477 7.434 -0.242 1 94 167 VAL B O 1
ATOM 3844 N N . SER B 1 168 ? 14.93 5.27 -0.143 1 91.06 168 SER B N 1
ATOM 3845 C CA . SER B 1 168 ? 13.516 4.949 -0.305 1 91.06 168 SER B CA 1
ATOM 3846 C C . SER B 1 168 ? 12.828 4.793 1.046 1 91.06 168 SER B C 1
ATOM 3848 O O . SER B 1 168 ? 13.352 4.133 1.945 1 91.06 168 SER B O 1
ATOM 3850 N N . PHE B 1 169 ? 11.625 5.438 1.171 1 91.81 169 PHE B N 1
ATOM 3851 C CA . PHE B 1 169 ? 10.727 5.297 2.311 1 91.81 169 PHE B CA 1
ATOM 3852 C C . PHE B 1 169 ? 9.367 4.762 1.866 1 91.81 169 PHE B C 1
ATOM 3854 O O . PHE B 1 169 ? 8.883 5.105 0.786 1 91.81 169 PHE B O 1
ATOM 3861 N N . PRO B 1 170 ? 8.773 3.904 2.711 1 91.31 170 PRO B N 1
ATOM 3862 C CA . PRO B 1 170 ? 7.348 3.666 2.471 1 91.31 170 PRO B CA 1
ATOM 3863 C C . PRO B 1 170 ? 6.512 4.941 2.557 1 91.31 170 PRO B C 1
ATOM 3865 O O . PRO B 1 170 ? 6.641 5.703 3.52 1 91.31 170 PRO B O 1
ATOM 3868 N N . ILE B 1 171 ? 5.699 5.145 1.574 1 91.94 171 ILE B N 1
ATOM 3869 C CA . ILE B 1 171 ? 4.863 6.344 1.575 1 91.94 171 ILE B CA 1
ATOM 3870 C C . ILE B 1 171 ? 3.441 5.98 1.156 1 91.94 171 ILE B C 1
ATOM 3872 O O . ILE B 1 171 ? 3.225 4.973 0.482 1 91.94 171 ILE B O 1
ATOM 3876 N N . VAL B 1 172 ? 2.553 6.801 1.589 1 91 172 VAL B N 1
ATOM 3877 C CA . VAL B 1 172 ? 1.162 6.668 1.169 1 91 172 VAL B CA 1
ATOM 3878 C C . VAL B 1 172 ? 0.946 7.422 -0.142 1 91 172 VAL B C 1
ATOM 3880 O O . VAL B 1 172 ? 1.324 8.586 -0.265 1 91 172 VAL B O 1
ATOM 3883 N N . VAL B 1 173 ? 0.377 6.719 -1.109 1 89.25 173 VAL B N 1
ATOM 3884 C CA . VAL B 1 173 ? 0.04 7.332 -2.389 1 89.25 173 VAL B CA 1
ATOM 3885 C C . VAL B 1 173 ? -1.354 6.887 -2.826 1 89.25 173 VAL B C 1
ATOM 3887 O O . VAL B 1 173 ? -1.901 5.922 -2.285 1 89.25 173 VAL B O 1
ATOM 3890 N N . ALA B 1 174 ? -1.824 7.664 -3.768 1 86 174 ALA B N 1
ATOM 3891 C CA . ALA B 1 174 ? -3.123 7.312 -4.336 1 86 174 ALA B CA 1
ATOM 3892 C C . ALA B 1 174 ? -2.979 6.23 -5.398 1 86 174 ALA B C 1
ATOM 3894 O O . ALA B 1 174 ? -2.008 6.223 -6.16 1 86 174 ALA B O 1
ATOM 3895 N N . THR B 1 175 ? -3.996 5.383 -5.434 1 80.06 175 THR B N 1
ATOM 3896 C CA . THR B 1 175 ? -4.051 4.355 -6.469 1 80.06 175 THR B CA 1
ATOM 3897 C C . THR B 1 175 ? -4.898 4.824 -7.648 1 80.06 175 THR B C 1
ATOM 3899 O O . THR B 1 175 ? -4.809 4.266 -8.742 1 80.06 175 THR B O 1
ATOM 3902 N N . TRP B 1 176 ? -5.703 5.816 -7.328 1 75.44 176 TRP B N 1
ATOM 3903 C CA . TRP B 1 176 ? -6.621 6.32 -8.344 1 75.44 176 TRP B CA 1
ATOM 3904 C C . TRP B 1 176 ? -6.699 7.84 -8.305 1 75.44 176 TRP B C 1
ATOM 3906 O O . TRP B 1 176 ? -6.383 8.453 -7.281 1 75.44 176 TRP B O 1
ATOM 3916 N N . TYR B 1 177 ? -7.098 8.289 -9.469 1 77.62 177 TYR B N 1
ATOM 3917 C CA . TYR B 1 177 ? -7.316 9.727 -9.602 1 77.62 177 TYR B CA 1
ATOM 3918 C C . TYR B 1 177 ? -8.758 10.023 -9.992 1 77.62 177 TYR B C 1
ATOM 3920 O O . TYR B 1 177 ? -9.344 9.32 -10.82 1 77.62 177 TYR B O 1
ATOM 3928 N N . HIS B 1 178 ? -9.219 10.969 -9.32 1 75.25 178 HIS B N 1
ATOM 3929 C CA . HIS B 1 178 ? -10.547 11.469 -9.656 1 75.25 178 HIS B CA 1
ATOM 3930 C C . HIS B 1 178 ? -10.492 12.922 -10.117 1 75.25 178 HIS B C 1
ATOM 3932 O O . HIS B 1 178 ? -9.711 13.719 -9.586 1 75.25 178 HIS B O 1
ATOM 3938 N N . GLU B 1 179 ? -11.359 13.266 -11.047 1 76.25 179 GLU B N 1
ATOM 3939 C CA . GLU B 1 179 ? -11.328 14.594 -11.648 1 76.25 179 GLU B CA 1
ATOM 3940 C C . GLU B 1 179 ? -11.742 15.664 -10.648 1 76.25 179 GLU B C 1
ATOM 3942 O O . GLU B 1 179 ? -11.445 16.844 -10.836 1 76.25 179 GLU B O 1
ATOM 3947 N N . SER B 1 180 ? -12.398 15.242 -9.617 1 77 180 SER B N 1
ATOM 3948 C CA . SER B 1 180 ? -12.844 16.203 -8.609 1 77 180 SER B CA 1
ATOM 3949 C C . SER B 1 180 ? -11.695 16.625 -7.699 1 77 180 SER B C 1
ATOM 3951 O O . SER B 1 180 ? -11.836 17.547 -6.891 1 77 180 SER B O 1
ATOM 3953 N N . PHE B 1 181 ? -10.57 15.984 -7.816 1 85.62 181 PHE B N 1
ATOM 3954 C CA . PHE B 1 181 ? -9.438 16.359 -6.98 1 85.62 181 PHE B CA 1
ATOM 3955 C C . PHE B 1 181 ? -8.922 17.734 -7.352 1 85.62 181 PHE B C 1
ATOM 3957 O O . PHE B 1 181 ? -8.805 18.062 -8.531 1 85.62 181 PHE B O 1
ATOM 3964 N N . LEU B 1 182 ? -8.68 18.5 -6.367 1 90.38 182 LEU B N 1
ATOM 3965 C CA . LEU B 1 182 ? -8.156 19.844 -6.582 1 90.38 182 LEU B CA 1
ATOM 3966 C C . LEU B 1 182 ? -6.641 19.875 -6.383 1 90.38 182 LEU B C 1
ATOM 3968 O O . LEU B 1 182 ? -6.137 19.391 -5.367 1 90.38 182 LEU B O 1
ATOM 3972 N N . PRO B 1 183 ? -5.965 20.453 -7.359 1 93.31 183 PRO B N 1
ATOM 3973 C CA . PRO B 1 183 ? -4.52 20.531 -7.156 1 93.31 183 PRO B CA 1
ATOM 3974 C C . PRO B 1 183 ? -4.137 21.297 -5.895 1 93.31 183 PRO B C 1
ATOM 3976 O O . PRO B 1 183 ? -4.625 22.406 -5.676 1 93.31 183 PRO B O 1
ATOM 3979 N N . SER B 1 184 ? -3.266 20.703 -5.086 1 96.94 184 SER B N 1
ATOM 3980 C CA . SER B 1 184 ? -2.754 21.391 -3.906 1 96.94 184 SER B CA 1
ATOM 3981 C C . SER B 1 184 ? -1.864 22.562 -4.297 1 96.94 184 SER B C 1
ATOM 3983 O O . SER B 1 184 ? -0.949 22.422 -5.109 1 96.94 184 SER B O 1
ATOM 3985 N N . PRO B 1 185 ? -2.102 23.75 -3.709 1 97.44 185 PRO B N 1
ATOM 3986 C CA . PRO B 1 185 ? -1.183 24.844 -3.982 1 97.44 185 PRO B CA 1
ATOM 3987 C C . PRO B 1 185 ? 0.222 24.594 -3.438 1 97.44 185 PRO B C 1
ATOM 3989 O O . PRO B 1 185 ? 0.374 24.125 -2.309 1 97.44 185 PRO B O 1
ATOM 3992 N N . PRO B 1 186 ? 1.203 24.938 -4.258 1 97.69 186 PRO B N 1
ATOM 3993 C CA . PRO B 1 186 ? 2.564 24.781 -3.738 1 97.69 186 PRO B CA 1
ATOM 3994 C C . PRO B 1 186 ? 2.891 25.781 -2.637 1 97.69 186 PRO B C 1
ATOM 3996 O O . PRO B 1 186 ? 2.498 26.953 -2.723 1 97.69 186 PRO B O 1
ATOM 3999 N N . MET B 1 187 ? 3.576 25.281 -1.585 1 95.19 187 MET B N 1
ATOM 4000 C CA . MET B 1 187 ? 4.004 26.188 -0.523 1 95.19 187 MET B CA 1
ATOM 4001 C C . MET B 1 187 ? 5.168 27.062 -0.99 1 95.19 187 MET B C 1
ATOM 4003 O O . MET B 1 187 ? 5.336 28.188 -0.514 1 95.19 187 MET B O 1
ATOM 4007 N N . ARG B 1 188 ? 5.926 26.516 -1.861 1 94.5 188 ARG B N 1
ATOM 4008 C CA . ARG B 1 188 ? 7.012 27.281 -2.469 1 94.5 188 ARG B CA 1
ATOM 4009 C C . ARG B 1 188 ? 7.566 26.562 -3.695 1 94.5 188 ARG B C 1
ATOM 4011 O O . ARG B 1 188 ? 7.242 25.391 -3.938 1 94.5 188 ARG B O 1
ATOM 4018 N N . HIS B 1 189 ? 8.414 27.375 -4.402 1 95.5 189 HIS B N 1
ATOM 4019 C CA . HIS B 1 189 ? 9.141 26.828 -5.547 1 95.5 189 HIS B CA 1
ATOM 4020 C C . HIS B 1 189 ? 10.648 26.859 -5.305 1 95.5 189 HIS B C 1
ATOM 4022 O O . HIS B 1 189 ? 11.172 27.828 -4.77 1 95.5 189 HIS B O 1
ATOM 4028 N N . LEU B 1 190 ? 11.203 25.734 -5.672 1 93 190 LEU B N 1
ATOM 4029 C CA . LEU B 1 190 ? 12.656 25.703 -5.641 1 93 190 LEU B CA 1
ATOM 4030 C C . LEU B 1 190 ? 13.242 26.359 -6.887 1 93 190 LEU B C 1
ATOM 4032 O O . LEU B 1 190 ? 12.539 26.547 -7.887 1 93 190 LEU B O 1
ATOM 4036 N N . PRO B 1 191 ? 14.539 26.641 -6.836 1 90.5 191 PRO B N 1
ATOM 4037 C CA . PRO B 1 191 ? 15.172 27.297 -7.984 1 90.5 191 PRO B CA 1
ATOM 4038 C C . PRO B 1 191 ? 15.148 26.422 -9.242 1 90.5 191 PRO B C 1
ATOM 4040 O O . PRO B 1 191 ? 15.125 26.953 -10.359 1 90.5 191 PRO B O 1
ATOM 4043 N N . ASP B 1 192 ? 15.133 25.219 -9.094 1 88.88 192 ASP B N 1
ATOM 4044 C CA . ASP B 1 192 ? 15.172 24.312 -10.234 1 88.88 192 ASP B CA 1
ATOM 4045 C C . ASP B 1 192 ? 13.781 24.125 -10.836 1 88.88 192 ASP B C 1
ATOM 4047 O O . ASP B 1 192 ? 13.594 23.266 -11.711 1 88.88 192 ASP B O 1
ATOM 4051 N N . GLY B 1 193 ? 12.836 24.828 -10.352 1 90.94 193 GLY B N 1
ATOM 4052 C CA . GLY B 1 193 ? 11.484 24.781 -10.891 1 90.94 193 GLY B CA 1
ATOM 4053 C C . GLY B 1 193 ? 10.578 23.828 -10.141 1 90.94 193 GLY B C 1
ATOM 4054 O O . GLY B 1 193 ? 9.383 23.75 -10.414 1 90.94 193 GLY B O 1
ATOM 4055 N N . THR B 1 194 ? 11.055 23.172 -9.133 1 94.25 194 THR B N 1
ATOM 4056 C CA . THR B 1 194 ? 10.273 22.203 -8.359 1 94.25 194 THR B CA 1
ATOM 4057 C C . THR B 1 194 ? 9.25 22.922 -7.488 1 94.25 194 THR B C 1
ATOM 4059 O O . THR B 1 194 ? 9.602 23.812 -6.707 1 94.25 194 THR B O 1
ATOM 4062 N N . ALA B 1 195 ? 8.023 22.531 -7.699 1 96.75 195 ALA B N 1
ATOM 4063 C CA . ALA B 1 195 ? 6.941 23.016 -6.844 1 96.75 195 ALA B CA 1
ATOM 4064 C C . ALA B 1 195 ? 6.742 22.109 -5.641 1 96.75 195 ALA B C 1
ATOM 4066 O O . ALA B 1 195 ? 6.426 20.922 -5.797 1 96.75 195 ALA B O 1
ATOM 4067 N N . ILE B 1 196 ? 6.891 22.641 -4.473 1 97.81 196 ILE B N 1
ATOM 4068 C CA . ILE B 1 196 ? 6.812 21.828 -3.266 1 97.81 196 ILE B CA 1
ATOM 4069 C C . ILE B 1 196 ? 5.441 22 -2.613 1 97.81 196 ILE B C 1
ATOM 4071 O O . ILE B 1 196 ? 5.035 23.125 -2.299 1 97.81 196 ILE B O 1
ATOM 4075 N N . THR B 1 197 ? 4.793 20.859 -2.434 1 98 197 THR B N 1
ATOM 4076 C CA . THR B 1 197 ? 3.555 20.859 -1.664 1 98 197 THR B CA 1
ATOM 4077 C C . THR B 1 197 ? 3.771 20.203 -0.296 1 98 197 THR B C 1
ATOM 4079 O O . THR B 1 197 ? 4.707 19.422 -0.112 1 98 197 THR B O 1
ATOM 4082 N N . ASN B 1 198 ? 3 20.672 0.611 1 95.81 198 ASN B N 1
ATOM 4083 C CA . ASN B 1 198 ? 2.84 20.188 1.981 1 95.81 198 ASN B CA 1
ATOM 4084 C C . ASN B 1 198 ? 1.391 20.297 2.445 1 95.81 198 ASN B C 1
ATOM 4086 O O . ASN B 1 198 ? 0.779 21.359 2.346 1 95.81 198 ASN B O 1
ATOM 4090 N N . PHE B 1 199 ? 0.908 19.266 3.068 1 96.06 199 PHE B N 1
ATOM 4091 C CA . PHE B 1 199 ? -0.537 19.219 3.252 1 96.06 199 PHE B CA 1
ATOM 4092 C C . PHE B 1 199 ? -1.013 20.344 4.148 1 96.06 199 PHE B C 1
ATOM 4094 O O . PHE B 1 199 ? -1.872 21.141 3.754 1 96.06 199 PHE B O 1
ATOM 4101 N N . PRO B 1 200 ? -0.462 20.516 5.328 1 95.06 200 PRO B N 1
ATOM 4102 C CA . PRO B 1 200 ? -0.963 21.594 6.172 1 95.06 200 PRO B CA 1
ATOM 4103 C C . PRO B 1 200 ? -0.831 22.969 5.512 1 95.06 200 PRO B C 1
ATOM 4105 O O . PRO B 1 200 ? -1.782 23.75 5.52 1 95.06 200 PRO B O 1
ATOM 4108 N N . ALA B 1 201 ? 0.289 23.219 4.93 1 95.81 201 ALA B N 1
ATOM 4109 C CA . ALA B 1 201 ? 0.531 24.516 4.312 1 95.81 201 ALA B CA 1
ATOM 4110 C C . ALA B 1 201 ? -0.345 24.703 3.08 1 95.81 201 ALA B C 1
ATOM 4112 O O . ALA B 1 201 ? -0.934 25.781 2.891 1 95.81 201 ALA B O 1
ATOM 4113 N N . SER B 1 202 ? -0.415 23.734 2.289 1 97.38 202 SER B N 1
ATOM 4114 C CA . SER B 1 202 ? -1.197 23.812 1.061 1 97.38 202 SER B CA 1
ATOM 4115 C C . SER B 1 202 ? -2.684 23.969 1.361 1 97.38 202 SER B C 1
ATOM 4117 O O . SER B 1 202 ? -3.375 24.734 0.689 1 97.38 202 SER B O 1
ATOM 4119 N N . LEU B 1 203 ? -3.121 23.234 2.361 1 96.56 203 LEU B N 1
ATOM 4120 C CA . LEU B 1 203 ? -4.52 23.328 2.766 1 96.56 203 LEU B CA 1
ATOM 4121 C C . LEU B 1 203 ? -4.848 24.734 3.258 1 96.56 203 LEU B C 1
ATOM 4123 O O . LEU B 1 203 ? -5.871 25.312 2.875 1 96.56 203 LEU B O 1
ATOM 4127 N N . ALA B 1 204 ? -4.027 25.25 4.055 1 96.38 204 ALA B N 1
ATOM 4128 C CA . ALA B 1 204 ? -4.227 26.609 4.578 1 96.38 204 ALA B CA 1
ATOM 4129 C C . ALA B 1 204 ? -4.242 27.625 3.451 1 96.38 204 ALA B C 1
ATOM 4131 O O . ALA B 1 204 ? -5.098 28.516 3.428 1 96.38 204 ALA B O 1
ATOM 4132 N N . LEU B 1 205 ? -3.289 27.5 2.549 1 97.25 205 LEU B N 1
ATOM 4133 C CA . LEU B 1 205 ? -3.221 28.406 1.405 1 97.25 205 LEU B CA 1
ATOM 4134 C C . LEU B 1 205 ? -4.5 28.328 0.58 1 97.25 205 LEU B C 1
ATOM 4136 O O . LEU B 1 205 ? -5.059 29.359 0.201 1 97.25 205 LEU B O 1
ATOM 4140 N N . TRP B 1 206 ? -4.934 27.172 0.344 1 97.25 206 TRP B N 1
ATOM 4141 C CA . TRP B 1 206 ? -6.137 26.953 -0.452 1 97.25 206 TRP B CA 1
ATOM 4142 C C . TRP B 1 206 ? -7.355 27.562 0.23 1 97.25 206 TRP B C 1
ATOM 4144 O O . TRP B 1 206 ? -8.18 28.203 -0.421 1 97.25 206 TRP B O 1
ATOM 4154 N N . ALA B 1 207 ? -7.414 27.391 1.509 1 96.81 207 ALA B N 1
ATOM 4155 C CA . ALA B 1 207 ? -8.57 27.844 2.273 1 96.81 207 ALA B CA 1
ATOM 4156 C C . ALA B 1 207 ? -8.398 29.281 2.723 1 96.81 207 ALA B C 1
ATOM 4158 O O . ALA B 1 207 ? -9.297 29.859 3.338 1 96.81 207 ALA B O 1
ATOM 4159 N N . LYS B 1 208 ? -7.27 29.844 2.523 1 96.31 208 LYS B N 1
ATOM 4160 C CA . LYS B 1 208 ? -6.953 31.234 2.885 1 96.31 208 LYS B CA 1
ATOM 4161 C C . LYS B 1 208 ? -7.051 31.438 4.395 1 96.31 208 LYS B C 1
ATOM 4163 O O . LYS B 1 208 ? -7.695 32.375 4.855 1 96.31 208 LYS B O 1
ATOM 4168 N N . VAL B 1 209 ? -6.504 30.469 5.082 1 96 209 VAL B N 1
ATOM 4169 C CA . VAL B 1 209 ? -6.391 30.578 6.535 1 96 209 VAL B CA 1
ATOM 4170 C C . VAL B 1 209 ? -4.926 30.484 6.945 1 96 209 VAL B C 1
ATOM 4172 O O . VAL B 1 209 ? -4.055 30.219 6.113 1 96 209 VAL B O 1
ATOM 4175 N N . ASN B 1 210 ? -4.73 30.797 8.25 1 93.38 210 ASN B N 1
ATOM 4176 C CA . ASN B 1 210 ? -3.379 30.703 8.789 1 93.38 210 ASN B CA 1
ATOM 4177 C C . ASN B 1 210 ? -3.111 29.328 9.406 1 93.38 210 ASN B C 1
ATOM 4179 O O . ASN B 1 210 ? -3.75 28.953 10.391 1 93.38 210 ASN B O 1
ATOM 4183 N N . ASP B 1 211 ? -2.117 28.641 8.789 1 91.94 211 ASP B N 1
ATOM 4184 C CA . ASP B 1 211 ? -1.787 27.312 9.281 1 91.94 211 ASP B CA 1
ATOM 4185 C C . ASP B 1 211 ? -1.391 27.344 10.758 1 91.94 211 ASP B C 1
ATOM 4187 O O . ASP B 1 211 ? -1.608 26.375 11.492 1 91.94 211 ASP B O 1
ATOM 4191 N N . ALA B 1 212 ? -0.826 28.406 11.195 1 87.69 212 ALA B N 1
ATOM 4192 C CA . ALA B 1 212 ? -0.398 28.547 12.586 1 87.69 212 ALA B CA 1
ATOM 4193 C C . ALA B 1 212 ? -1.584 28.438 13.539 1 87.69 212 ALA B C 1
ATOM 4195 O O . ALA B 1 212 ? -1.41 28.141 14.727 1 87.69 212 ALA B O 1
ATOM 4196 N N . ASP B 1 213 ? -2.744 28.672 13.008 1 87.81 213 ASP B N 1
ATOM 4197 C CA . ASP B 1 213 ? -3.955 28.641 13.82 1 87.81 213 ASP B CA 1
ATOM 4198 C C . ASP B 1 213 ? -4.449 27.219 14.023 1 87.81 213 ASP B C 1
ATOM 4200 O O . ASP B 1 213 ? -5.336 26.969 14.844 1 87.81 213 ASP B O 1
ATOM 4204 N N . ARG B 1 214 ? -4.004 26.188 13.227 1 82.38 214 ARG B N 1
ATOM 4205 C CA . ARG B 1 214 ? -4.422 24.797 13.359 1 82.38 214 ARG B CA 1
ATOM 4206 C C . ARG B 1 214 ? -4.062 24.25 14.742 1 82.38 214 ARG B C 1
ATOM 4208 O O . ARG B 1 214 ? -4.734 23.359 15.25 1 82.38 214 ARG B O 1
ATOM 4215 N N . VAL B 1 215 ? -3.32 25.031 15.672 1 61.81 215 VAL B N 1
ATOM 4216 C CA . VAL B 1 215 ? -2.729 24.812 16.984 1 61.81 215 VAL B CA 1
ATOM 4217 C C . VAL B 1 215 ? -2.926 23.359 17.406 1 61.81 215 VAL B C 1
ATOM 4219 O O . VAL B 1 215 ? -4.051 22.844 17.391 1 61.81 215 VAL B O 1
ATOM 4222 N N . THR B 1 216 ? -2.059 22.391 17.188 1 55.12 216 THR B N 1
ATOM 4223 C CA . THR B 1 216 ? -2.01 20.969 17.516 1 55.12 216 THR B CA 1
ATOM 4224 C C . THR B 1 216 ? -2.135 20.75 19.016 1 55.12 216 THR B C 1
ATOM 4226 O O . THR B 1 216 ? -2.291 19.625 19.484 1 55.12 216 THR B O 1
ATOM 4229 N N . GLY B 1 217 ? -1.916 21.672 19.812 1 46.25 217 GLY B N 1
ATOM 4230 C CA . GLY B 1 217 ? -1.783 21.328 21.203 1 46.25 217 GLY B CA 1
ATOM 4231 C C . GLY B 1 217 ? -3.084 20.844 21.828 1 46.25 217 GLY B C 1
ATOM 4232 O O . GLY B 1 217 ? -3.078 20.234 22.891 1 46.25 217 GLY B O 1
ATOM 4233 N N . CYS B 1 218 ? -4.172 21.547 21.594 1 42.94 218 CYS B N 1
ATOM 4234 C CA . CYS B 1 218 ? -5.398 21.078 22.234 1 42.94 218 CYS B CA 1
ATOM 4235 C C . CYS B 1 218 ? -6.156 20.125 21.328 1 42.94 218 CYS B C 1
ATOM 4237 O O . CYS B 1 218 ? -6.344 20.406 20.141 1 42.94 218 CYS B O 1
ATOM 4239 N N . ASP B 1 219 ? -6.066 18.922 21.516 1 43.03 219 ASP B N 1
ATOM 4240 C CA . ASP B 1 219 ? -6.789 17.875 20.812 1 43.03 219 ASP B CA 1
ATOM 4241 C C . ASP B 1 219 ? -8.172 18.344 20.375 1 43.03 219 ASP B C 1
ATOM 4243 O O . ASP B 1 219 ? -9.039 18.609 21.219 1 43.03 219 ASP B O 1
ATOM 4247 N N . TYR B 1 220 ? -8.289 19.219 19.594 1 36.69 220 TYR B N 1
ATOM 4248 C CA . TYR B 1 220 ? -9.625 19.5 19.078 1 36.69 220 TYR B CA 1
ATOM 4249 C C . TYR B 1 220 ? -10.242 18.234 18.484 1 36.69 220 TYR B C 1
ATOM 4251 O O . TYR B 1 220 ? -9.805 17.766 17.422 1 36.69 220 TYR B O 1
ATOM 4259 N N . THR B 1 221 ? -10.562 17.328 19.172 1 37 221 THR B N 1
ATOM 4260 C CA . THR B 1 221 ? -11.516 16.391 18.578 1 37 221 THR B CA 1
ATOM 4261 C C . THR B 1 221 ? -12.773 17.125 18.125 1 37 221 THR B C 1
ATOM 4263 O O . THR B 1 221 ? -13.477 17.734 18.938 1 37 221 THR B O 1
ATOM 4266 N N . PRO B 1 222 ? -12.766 17.469 16.922 1 33.12 222 PRO B N 1
ATOM 4267 C CA . PRO B 1 222 ? -14.125 17.938 16.656 1 33.12 222 PRO B CA 1
ATOM 4268 C C . PRO B 1 222 ? -15.203 17.062 17.281 1 33.12 222 PRO B C 1
ATOM 4270 O O . PRO B 1 222 ? -15.148 15.828 17.141 1 33.12 222 PRO B O 1
ATOM 4273 N N . THR B 1 223 ? -15.695 17.453 18.391 1 30.56 223 THR B N 1
ATOM 4274 C CA . THR B 1 223 ? -16.812 16.766 19.031 1 30.56 223 THR B CA 1
ATOM 4275 C C . THR B 1 223 ? -17.875 16.391 17.984 1 30.56 223 THR B C 1
ATOM 4277 O O . THR B 1 223 ? -18.547 17.266 17.438 1 30.56 223 THR B O 1
ATOM 4280 N N . ASP B 1 224 ? -17.609 15.531 17.141 1 30.3 224 ASP B N 1
ATOM 4281 C CA . ASP B 1 224 ? -18.891 14.953 16.75 1 30.3 224 ASP B CA 1
ATOM 4282 C C . ASP B 1 224 ? -19.75 14.68 17.969 1 30.3 224 ASP B C 1
ATOM 4284 O O . ASP B 1 224 ? -19.281 14.125 18.969 1 30.3 224 ASP B O 1
ATOM 4288 N N . SER B 1 225 ? -20.859 15.391 18.172 1 29.98 225 SER B N 1
ATOM 4289 C CA . SER B 1 225 ? -21.875 15.109 19.172 1 29.98 225 SER B CA 1
ATOM 4290 C C . SER B 1 225 ? -22.047 13.609 19.375 1 29.98 225 SER B C 1
ATOM 4292 O O . SER B 1 225 ? -22.625 13.172 20.375 1 29.98 22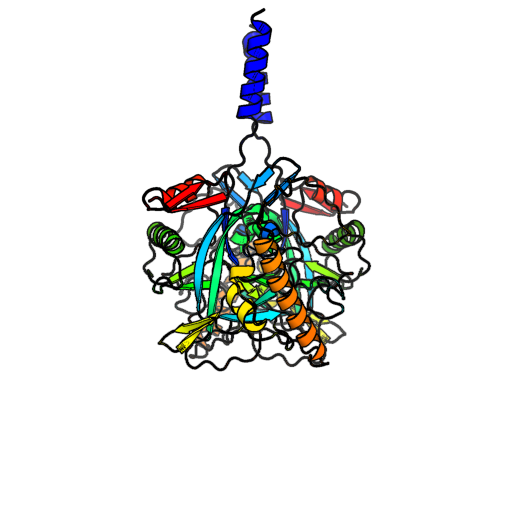5 SER B O 1
ATOM 4294 N N . SER B 1 226 ? -22.094 12.836 18.281 1 29.17 226 SER B N 1
ATOM 4295 C CA . SER B 1 226 ? -22.703 11.555 18.609 1 29.17 226 SER B CA 1
ATOM 4296 C C . SER B 1 226 ? -21.688 10.609 19.234 1 29.17 226 SER B C 1
ATOM 4298 O O . SER B 1 226 ? -22.062 9.641 19.906 1 29.17 226 SER B O 1
ATOM 4300 N N . SER B 1 227 ? -20.578 10.242 18.625 1 28.72 227 SER B N 1
ATOM 4301 C CA . SER B 1 227 ? -19.984 9.07 19.25 1 28.72 227 SER B CA 1
ATOM 4302 C C . SER B 1 227 ? -19.094 9.469 20.422 1 28.72 227 SER B C 1
ATOM 4304 O O . SER B 1 227 ? -18.156 10.258 20.266 1 28.72 227 SER B O 1
ATOM 4306 N N . SER B 1 228 ? -19.625 9.406 21.688 1 26.53 228 SER B N 1
ATOM 4307 C CA . SER B 1 228 ? -19.141 9.398 23.062 1 26.53 228 SER B CA 1
ATOM 4308 C C . SER B 1 228 ? -17.938 8.484 23.234 1 26.53 228 SER B C 1
ATOM 4310 O O . SER B 1 228 ? -18.031 7.422 23.844 1 26.53 228 SER B O 1
ATOM 4312 N N . ILE B 1 229 ? -17.281 7.988 22.375 1 26.77 229 ILE B N 1
ATOM 4313 C CA . ILE B 1 229 ? -16.234 7.195 23.016 1 26.77 229 ILE B CA 1
ATOM 4314 C C . ILE B 1 229 ? -15.531 8.047 24.078 1 26.77 229 ILE B C 1
ATOM 4316 O O . ILE B 1 229 ? -15.148 9.188 23.812 1 26.77 229 ILE B O 1
ATOM 4320 N N . GLY B 1 230 ? -15.648 7.648 25.344 1 27.33 230 GLY B N 1
ATOM 4321 C CA . GLY B 1 230 ? -15.297 8 26.703 1 27.33 230 GLY B CA 1
ATOM 4322 C C . GLY B 1 230 ? -13.82 8.344 26.875 1 27.33 230 GLY B C 1
ATOM 4323 O O . GLY B 1 230 ? -13.312 8.391 27.984 1 27.33 230 GLY B O 1
ATOM 4324 N N . SER B 1 231 ? -12.953 7.902 25.984 1 29.03 231 SER B N 1
ATOM 4325 C CA . SER B 1 231 ? -11.742 8.133 26.781 1 29.03 231 SER B CA 1
ATOM 4326 C C . SER B 1 231 ? -11.711 9.547 27.328 1 29.03 231 SER B C 1
ATOM 4328 O O . SER B 1 231 ? -12 10.508 26.625 1 29.03 231 SER B O 1
ATOM 4330 N N . ASN B 1 232 ? -12.023 9.594 28.625 1 28.34 232 ASN B N 1
ATOM 4331 C CA . ASN B 1 232 ? -11.734 10.602 29.641 1 28.34 232 ASN B CA 1
ATOM 4332 C C . ASN B 1 232 ? -10.383 11.266 29.406 1 28.34 232 ASN B C 1
ATOM 4334 O O . ASN B 1 232 ? -9.453 11.102 30.203 1 28.34 232 ASN B O 1
ATOM 4338 N N . ASN B 1 233 ? -9.688 10.742 28.484 1 29.42 233 ASN B N 1
ATOM 4339 C CA . ASN B 1 233 ? -8.57 11.68 28.547 1 29.42 233 ASN B CA 1
ATOM 4340 C C . ASN B 1 233 ? -9.047 13.117 28.703 1 29.42 233 ASN B C 1
ATOM 4342 O O . ASN B 1 233 ? -9.969 13.547 28.016 1 29.42 233 ASN B O 1
ATOM 4346 N N . THR B 1 234 ? -8.938 13.562 29.906 1 30.55 234 THR B N 1
ATOM 4347 C CA . THR B 1 234 ? -9.062 14.945 30.359 1 30.55 234 THR B CA 1
ATOM 4348 C C . THR B 1 234 ? -8.75 15.906 29.219 1 30.55 234 THR B C 1
ATOM 4350 O O . THR B 1 234 ? -7.695 15.805 28.578 1 30.55 234 THR B O 1
ATOM 4353 N N . VAL B 1 235 ? -9.641 16.172 28.391 1 33.38 235 VAL B N 1
ATOM 4354 C CA . VAL B 1 235 ? -9.555 17.562 27.953 1 33.38 235 VAL B CA 1
ATOM 4355 C C . VAL B 1 235 ? -8.75 18.359 28.984 1 33.38 235 VAL B C 1
ATOM 4357 O O . VAL B 1 235 ? -9.273 18.75 30.031 1 33.38 235 VAL B O 1
ATOM 4360 N N . GLU B 1 236 ? -7.84 17.766 29.656 1 34.25 236 GLU B N 1
ATOM 4361 C CA . GLU B 1 236 ? -7.086 18.875 30.234 1 34.25 236 GLU B CA 1
ATOM 4362 C C . GLU B 1 236 ? -7.305 20.172 29.453 1 34.25 236 GLU B C 1
ATOM 4364 O O . GLU B 1 236 ? -7.219 20.172 28.219 1 34.25 236 GLU B O 1
ATOM 4369 N N . GLU B 1 237 ? -8.109 20.953 29.938 1 37.91 237 GLU B N 1
ATOM 4370 C CA . GLU B 1 237 ? -8.336 22.375 29.641 1 37.91 237 GLU B CA 1
ATOM 4371 C C . GLU B 1 237 ? -7.152 22.984 28.891 1 37.91 237 GLU B C 1
ATOM 4373 O O . GLU B 1 237 ? -6.078 23.156 29.469 1 37.91 237 GLU B O 1
ATOM 4378 N N . CYS B 1 238 ? -6.688 22.25 27.891 1 40.53 238 CYS B N 1
ATOM 4379 C CA . CYS B 1 238 ? -5.867 23.25 27.203 1 40.53 238 CYS B CA 1
ATOM 4380 C C . CYS B 1 238 ? -6.289 24.656 27.578 1 40.53 238 CYS B C 1
ATOM 4382 O O . CYS B 1 238 ? -7.422 25.062 27.312 1 40.53 238 CYS B O 1
ATOM 4384 N N . GLU B 1 239 ? -6.078 24.891 28.703 1 45.94 239 GLU B N 1
ATOM 4385 C CA . GLU B 1 239 ? -6.254 26.297 29.047 1 45.94 239 GLU B CA 1
ATOM 4386 C C . GLU B 1 239 ? -5.977 27.203 27.859 1 45.94 239 GLU B C 1
ATOM 4388 O O . GLU B 1 239 ? -4.926 27.844 27.781 1 45.94 239 GLU B O 1
ATOM 4393 N N . ALA B 1 240 ? -6.254 26.484 26.797 1 53.03 240 ALA B N 1
ATOM 4394 C CA . ALA B 1 240 ? -6.109 27.391 25.656 1 53.03 240 ALA B CA 1
ATOM 4395 C C . ALA B 1 240 ? -6.812 28.719 25.922 1 53.03 240 ALA B C 1
ATOM 4397 O O . ALA B 1 240 ? -7.938 28.734 26.422 1 53.03 240 ALA B O 1
ATOM 4398 N N . SER B 1 241 ? -5.996 29.672 25.938 1 65.69 241 SER B N 1
ATOM 4399 C CA . SER B 1 241 ? -6.543 31.016 26.016 1 65.69 241 SER B CA 1
ATOM 4400 C C . SER B 1 241 ? -7.699 31.203 25.047 1 65.69 241 SER B C 1
ATOM 4402 O O . SER B 1 241 ? -7.836 30.453 24.078 1 65.69 241 SER B O 1
ATOM 4404 N N . SER B 1 242 ? -8.672 31.719 25.516 1 75.88 242 SER B N 1
ATOM 4405 C CA . SER B 1 242 ? -9.766 32.156 24.656 1 75.88 242 SER B CA 1
ATOM 4406 C C . SER B 1 242 ? -9.273 32.531 23.266 1 75.88 242 SER B C 1
ATOM 4408 O O . SER B 1 242 ? -9.93 32.219 22.266 1 75.88 242 SER B O 1
ATOM 4410 N N . ARG B 1 243 ? -8.055 32.938 23.281 1 79.44 243 ARG B N 1
ATOM 4411 C CA . ARG B 1 243 ? -7.484 33.375 22.016 1 79.44 243 ARG B CA 1
ATOM 4412 C C . ARG B 1 243 ? -7.121 32.188 21.141 1 79.44 243 ARG B C 1
ATOM 4414 O O . ARG B 1 243 ? -7.359 32.188 19.938 1 79.44 243 ARG B O 1
ATOM 4421 N N . THR B 1 244 ? -6.598 31.125 21.766 1 80.5 244 THR B N 1
ATOM 4422 C CA . THR B 1 244 ? -6.195 29.938 21.031 1 80.5 244 THR B CA 1
ATOM 4423 C C . THR B 1 244 ? -7.41 29.203 20.469 1 80.5 244 THR B C 1
ATOM 4425 O O . THR B 1 244 ? -7.402 28.766 19.312 1 80.5 244 THR B O 1
ATOM 4428 N N . LEU B 1 245 ? -8.375 29.188 21.203 1 83.19 245 LEU B N 1
ATOM 4429 C CA . LEU B 1 245 ? -9.602 28.531 20.75 1 83.19 245 LEU B CA 1
ATOM 4430 C C . LEU B 1 245 ? -10.242 29.297 19.609 1 83.19 245 LEU B C 1
ATOM 4432 O O . LEU B 1 245 ? -10.758 28.703 18.656 1 83.19 245 LEU B O 1
ATOM 4436 N N . ALA B 1 246 ? -10.234 30.609 19.734 1 85.81 246 ALA B N 1
ATOM 4437 C CA . ALA B 1 246 ? -10.789 31.453 18.672 1 85.81 246 ALA B CA 1
ATOM 4438 C C . ALA B 1 246 ? -10.016 31.266 17.375 1 85.81 246 ALA B C 1
ATOM 4440 O O . ALA B 1 246 ? -10.602 31.219 16.281 1 85.81 246 ALA B O 1
ATOM 4441 N N . ALA B 1 247 ? -8.688 31.125 17.5 1 87.31 247 ALA B N 1
ATOM 4442 C CA . ALA B 1 247 ? -7.84 30.906 16.328 1 87.31 247 ALA B CA 1
ATOM 4443 C C . ALA B 1 247 ? -8.148 29.562 15.68 1 87.31 247 ALA B C 1
ATOM 4445 O O . ALA B 1 247 ? -8.305 29.484 14.453 1 87.31 247 ALA B O 1
ATOM 4446 N N . GLN B 1 248 ? -8.352 28.609 16.422 1 87.56 248 GLN B N 1
ATOM 4447 C CA . GLN B 1 248 ? -8.672 27.281 15.922 1 87.56 248 GLN B CA 1
ATOM 4448 C C . GLN B 1 248 ? -10.031 27.266 15.219 1 87.56 248 GLN B C 1
ATOM 4450 O O . GLN B 1 248 ? -10.18 26.656 14.156 1 87.56 248 GLN B O 1
ATOM 4455 N N . ARG B 1 249 ? -10.891 27.938 15.797 1 87.88 249 ARG B N 1
ATOM 4456 C CA . ARG B 1 249 ? -12.219 28.016 15.195 1 87.88 249 ARG B CA 1
ATOM 4457 C C . ARG B 1 249 ? -12.156 28.703 13.836 1 87.88 249 ARG B C 1
ATOM 4459 O O . ARG B 1 249 ? -12.789 28.234 12.883 1 87.88 249 ARG B O 1
ATOM 4466 N N . ARG B 1 250 ? -11.414 29.766 13.812 1 90.19 250 ARG B N 1
ATOM 4467 C CA . ARG B 1 250 ? -11.273 30.469 12.547 1 90.19 250 ARG B CA 1
ATOM 4468 C C . ARG B 1 250 ? -10.648 29.578 11.484 1 90.19 250 ARG B C 1
ATOM 4470 O O . ARG B 1 250 ? -11.062 29.594 10.32 1 90.19 250 ARG B O 1
ATOM 4477 N N . TYR B 1 251 ? -9.664 28.844 11.898 1 92.5 251 TYR B N 1
ATOM 4478 C CA . TYR B 1 251 ? -8.992 27.922 10.984 1 92.5 251 TYR B CA 1
ATOM 4479 C C . TYR B 1 251 ? -9.969 26.906 10.422 1 92.5 251 TYR B C 1
ATOM 4481 O O . TYR B 1 251 ? -10.133 26.797 9.203 1 92.5 251 TYR B O 1
ATOM 4489 N N . TRP B 1 252 ? -10.68 26.266 11.227 1 91.38 252 TRP B N 1
ATOM 4490 C CA . TRP B 1 252 ? -11.539 25.172 10.797 1 91.38 252 TRP B CA 1
ATOM 4491 C C . TRP B 1 252 ? -12.789 25.703 10.094 1 91.38 252 TRP B C 1
ATOM 4493 O O . TRP B 1 252 ? -13.297 25.062 9.172 1 91.38 252 TRP B O 1
ATOM 4503 N N . ASP B 1 253 ? -13.258 26.812 10.523 1 92.94 253 ASP B N 1
ATOM 4504 C CA . ASP B 1 253 ? -14.359 27.469 9.805 1 92.94 253 ASP B CA 1
ATOM 4505 C C . ASP B 1 253 ? -13.945 27.828 8.383 1 92.94 253 ASP B C 1
ATOM 4507 O O . ASP B 1 253 ? -14.734 27.719 7.449 1 92.94 253 ASP B O 1
ATOM 4511 N N . GLY B 1 254 ? -12.719 28.312 8.344 1 94.62 254 GLY B N 1
ATOM 4512 C CA . GLY B 1 254 ? -12.195 28.625 7.02 1 94.62 254 GLY B CA 1
ATOM 4513 C C . GLY B 1 254 ? -12.094 27.406 6.117 1 94.62 254 GLY B C 1
ATOM 4514 O O . GLY B 1 254 ? -12.477 27.469 4.945 1 94.62 254 GLY B O 1
ATOM 4515 N N . ILE B 1 255 ? -11.594 26.344 6.656 1 93.88 255 ILE B N 1
ATOM 4516 C CA . ILE B 1 255 ? -11.5 25.094 5.902 1 93.88 255 ILE B CA 1
ATOM 4517 C C . ILE B 1 255 ? -12.898 24.641 5.477 1 93.88 255 ILE B C 1
ATOM 4519 O O . ILE B 1 255 ? -13.117 24.297 4.312 1 93.88 255 ILE B O 1
ATOM 4523 N N . ARG B 1 256 ? -13.805 24.641 6.379 1 93.44 256 ARG B N 1
ATOM 4524 C CA . ARG B 1 256 ? -15.18 24.25 6.098 1 93.44 256 ARG B CA 1
ATOM 4525 C C . ARG B 1 256 ? -15.766 25.078 4.961 1 93.44 256 ARG B C 1
ATOM 4527 O O . ARG B 1 256 ? -16.359 24.531 4.027 1 93.44 256 ARG B O 1
ATOM 4534 N N . SER B 1 257 ? -15.609 26.312 5.062 1 94.06 257 SER B N 1
ATOM 4535 C CA . SER B 1 257 ? -16.141 27.203 4.047 1 94.06 257 SER B CA 1
ATOM 4536 C C . SER B 1 257 ? -15.555 26.906 2.674 1 94.06 257 SER B C 1
ATOM 4538 O O . SER B 1 257 ? -16.281 26.875 1.674 1 94.06 257 SER B O 1
ATOM 4540 N N . ALA B 1 258 ? -14.305 26.719 2.652 1 94.88 258 ALA B N 1
ATOM 4541 C CA . ALA B 1 258 ? -13.633 26.422 1.388 1 94.88 258 ALA B CA 1
ATOM 4542 C C . ALA B 1 258 ? -14.133 25.109 0.793 1 94.88 258 ALA B C 1
ATOM 4544 O O . ALA B 1 258 ? -14.375 25.031 -0.412 1 94.88 258 ALA B O 1
ATOM 4545 N N . VAL B 1 259 ? -14.273 24.094 1.601 1 92.44 259 VAL B N 1
ATOM 4546 C CA . VAL B 1 259 ? -14.742 22.797 1.147 1 92.44 259 VAL B CA 1
ATOM 4547 C C . VAL B 1 259 ? -16.156 22.906 0.588 1 92.44 259 VAL B C 1
ATOM 4549 O O . VAL B 1 259 ? -16.438 22.438 -0.514 1 92.44 259 VAL B O 1
ATOM 4552 N N . ARG B 1 260 ? -16.953 23.578 1.308 1 91.62 260 ARG B N 1
ATOM 4553 C CA . ARG B 1 260 ? -18.328 23.719 0.878 1 91.62 260 ARG B CA 1
ATOM 4554 C C . ARG B 1 260 ? -18.422 24.5 -0.433 1 91.62 260 ARG B C 1
ATOM 4556 O O . ARG B 1 260 ? -19.219 24.172 -1.304 1 91.62 260 ARG B O 1
ATOM 4563 N N . ALA B 1 261 ? -17.625 25.469 -0.582 1 91.5 261 ALA B N 1
ATOM 4564 C CA . ALA B 1 261 ? -17.578 26.234 -1.829 1 91.5 261 ALA B CA 1
ATOM 4565 C C . ALA B 1 261 ? -17.141 25.344 -2.992 1 91.5 261 ALA B C 1
ATOM 4567 O O . ALA B 1 261 ? -17.719 25.422 -4.082 1 91.5 261 ALA B O 1
ATOM 4568 N N . ALA B 1 262 ? -16.172 24.516 -2.74 1 90.5 262 ALA B N 1
ATOM 4569 C CA . ALA B 1 262 ? -15.672 23.625 -3.775 1 90.5 262 ALA B CA 1
ATOM 4570 C C . ALA B 1 262 ? -16.719 22.578 -4.16 1 90.5 262 ALA B C 1
ATOM 4572 O O . ALA B 1 262 ? -16.812 22.188 -5.32 1 90.5 262 ALA B O 1
ATOM 4573 N N . GLU B 1 263 ? -17.422 22.109 -3.215 1 85.38 263 GLU B N 1
ATOM 4574 C CA . GLU B 1 263 ? -18.5 21.156 -3.463 1 85.38 263 GLU B CA 1
ATOM 4575 C C . GLU B 1 263 ? -19.547 21.734 -4.395 1 85.38 263 GLU B C 1
ATOM 4577 O O . GLU B 1 263 ? -20.109 21.031 -5.234 1 85.38 263 GLU B O 1
ATOM 4582 N N . ALA B 1 264 ? -19.797 22.891 -4.23 1 83.62 264 ALA B N 1
ATOM 4583 C CA . ALA B 1 264 ? -20.812 23.562 -5.035 1 83.62 264 ALA B CA 1
ATOM 4584 C C . ALA B 1 264 ? -20.359 23.719 -6.48 1 83.62 264 ALA B C 1
ATOM 4586 O O . ALA B 1 264 ? -21.172 23.719 -7.402 1 83.62 264 ALA B O 1
ATOM 4587 N N . ASP B 1 265 ? -19.094 23.828 -6.715 1 77 265 ASP B N 1
ATOM 4588 C CA . ASP B 1 265 ? -18.531 24.062 -8.039 1 77 265 ASP B CA 1
ATOM 4589 C C . ASP B 1 265 ? -18.281 22.75 -8.773 1 77 265 ASP B C 1
ATOM 4591 O O . ASP B 1 265 ? -17.844 22.75 -9.922 1 77 265 ASP B O 1
ATOM 4595 N N . ARG B 1 266 ? -18.516 21.688 -8.234 1 68.88 266 ARG B N 1
ATOM 4596 C CA . ARG B 1 266 ? -18.062 20.391 -8.719 1 68.88 266 ARG B CA 1
ATOM 4597 C C . ARG B 1 266 ? -18.812 19.984 -9.992 1 68.88 266 ARG B C 1
ATOM 4599 O O . ARG B 1 266 ? -20.016 20.188 -10.094 1 68.88 266 ARG B O 1
ATOM 4606 N N . PRO B 1 267 ? -17.844 19.5 -10.789 1 59.72 267 PRO B N 1
ATOM 4607 C CA . PRO B 1 267 ? -18.453 18.984 -12.016 1 59.72 267 PRO B CA 1
ATOM 4608 C C . PRO B 1 267 ? -19.359 17.781 -11.766 1 59.72 267 PRO B C 1
ATOM 4610 O O . PRO B 1 267 ? -19.125 17 -10.836 1 59.72 267 PRO B O 1
ATOM 4613 N N . SER B 1 268 ? -20.484 17.781 -12.203 1 53.41 268 SER B N 1
ATOM 4614 C CA . SER B 1 268 ? -21.547 16.781 -12.102 1 53.41 268 SER B CA 1
ATOM 4615 C C . SER B 1 268 ? -21.031 15.398 -12.492 1 53.41 268 SER B C 1
ATOM 4617 O O . SER B 1 268 ? -21.703 14.398 -12.219 1 53.41 268 SER B O 1
ATOM 4619 N N . ARG B 1 269 ? -19.875 15.359 -13.258 1 53.66 269 ARG B N 1
ATOM 4620 C CA . ARG B 1 269 ? -19.625 14.023 -13.789 1 53.66 269 ARG B CA 1
ATOM 4621 C C . ARG B 1 269 ? -18.531 13.312 -13 1 53.66 269 ARG B C 1
ATOM 4623 O O . ARG B 1 269 ? -17.484 13.898 -12.719 1 53.66 269 ARG B O 1
ATOM 4630 N N . ASP B 1 270 ? -18.938 12.164 -12.445 1 56.97 270 ASP B N 1
ATOM 4631 C CA . ASP B 1 270 ? -18.047 11.227 -11.766 1 56.97 270 ASP B CA 1
ATOM 4632 C C . ASP B 1 270 ? -17.094 10.555 -12.758 1 56.97 270 ASP B C 1
ATOM 4634 O O . ASP B 1 270 ? -17.422 9.539 -13.359 1 56.97 270 ASP B O 1
ATOM 4638 N N . VAL B 1 271 ? -16.109 11.352 -13.203 1 60.78 271 VAL B N 1
ATOM 4639 C CA . VAL B 1 271 ? -15.156 10.742 -14.125 1 60.78 271 VAL B CA 1
ATOM 4640 C C . VAL B 1 271 ? -13.93 10.266 -13.352 1 60.78 271 VAL B C 1
ATOM 4642 O O . VAL B 1 271 ? -13.25 11.055 -12.688 1 60.78 271 VAL B O 1
ATOM 4645 N N . TRP B 1 272 ? -13.844 8.984 -13.281 1 59.62 272 TRP B N 1
ATOM 4646 C CA . TRP B 1 272 ? -12.711 8.328 -12.641 1 59.62 272 TRP B CA 1
ATOM 4647 C C . TRP B 1 272 ? -11.641 7.949 -13.656 1 59.62 272 TRP B C 1
ATOM 4649 O O . TRP B 1 272 ? -11.961 7.527 -14.773 1 59.62 272 TRP B O 1
ATOM 4659 N N . ARG B 1 273 ? -10.414 8.398 -13.305 1 61.12 273 ARG B N 1
ATOM 4660 C CA . ARG B 1 273 ? -9.281 7.98 -14.133 1 61.12 273 ARG B CA 1
ATOM 4661 C C . ARG B 1 273 ? -8.266 7.191 -13.312 1 61.12 273 ARG B C 1
ATOM 4663 O O . ARG B 1 273 ? -7.91 7.594 -12.203 1 61.12 273 ARG B O 1
ATOM 4670 N N . ALA B 1 274 ? -8.047 5.895 -13.625 1 51.94 274 ALA B N 1
ATOM 4671 C CA . ALA B 1 274 ? -7.102 5.035 -12.914 1 51.94 274 ALA B CA 1
ATOM 4672 C C . ALA B 1 274 ? -5.781 5.754 -12.664 1 51.94 274 ALA B C 1
ATOM 4674 O O . ALA B 1 274 ? -5.18 5.613 -11.594 1 51.94 274 ALA B O 1
ATOM 4675 N N . ASN B 1 275 ? -5.102 6.352 -13.586 1 51.22 275 ASN B N 1
ATOM 4676 C CA . ASN B 1 275 ? -3.705 6.746 -13.438 1 51.22 275 ASN B CA 1
ATOM 4677 C C . ASN B 1 275 ? -3.553 8.266 -13.391 1 51.22 275 ASN B C 1
ATOM 4679 O O . ASN B 1 275 ? -2.48 8.797 -13.688 1 51.22 275 ASN B O 1
ATOM 4683 N N . GLY B 1 276 ? -4.414 8.906 -12.664 1 56.56 276 GLY B N 1
ATOM 4684 C CA . GLY B 1 276 ? -4.254 10.352 -12.586 1 56.56 276 GLY B CA 1
ATOM 4685 C C . GLY B 1 276 ? -4.383 11.039 -13.93 1 56.56 276 GLY B C 1
ATOM 4686 O O . GLY B 1 276 ? -4.609 10.383 -14.953 1 56.56 276 GLY B O 1
ATOM 4687 N N . PRO B 1 277 ? -4.355 12.273 -13.922 1 62.28 277 PRO B N 1
ATOM 4688 C CA . PRO B 1 277 ? -4.324 12.977 -15.203 1 62.28 277 PRO B CA 1
ATOM 4689 C C . PRO B 1 277 ? -3.006 12.797 -15.953 1 62.28 277 PRO B C 1
ATOM 4691 O O . PRO B 1 277 ? -1.982 12.492 -15.336 1 62.28 277 PRO B O 1
ATOM 4694 N N . PRO B 1 278 ? -3.043 12.742 -17.172 1 67.44 278 PRO B N 1
ATOM 4695 C CA . PRO B 1 278 ? -1.765 12.742 -17.891 1 67.44 278 PRO B CA 1
ATOM 4696 C C . PRO B 1 278 ? -0.858 13.898 -17.484 1 67.44 278 PRO B C 1
ATOM 4698 O O . PRO B 1 278 ? -1.314 15.039 -17.391 1 67.44 278 PRO B O 1
ATOM 4701 N N . PHE B 1 279 ? 0.326 13.484 -17.016 1 74.38 279 PHE B N 1
ATOM 4702 C CA . PHE B 1 279 ? 1.297 14.508 -16.672 1 74.38 279 PHE B CA 1
ATOM 4703 C C . PHE B 1 279 ? 2.295 14.734 -17.797 1 74.38 279 PHE B C 1
ATOM 4705 O O . PHE B 1 279 ? 2.752 13.773 -18.422 1 74.38 279 PHE B O 1
ATOM 4712 N N . ALA B 1 280 ? 2.402 15.984 -18.25 1 75.44 280 ALA B N 1
ATOM 4713 C CA . ALA B 1 280 ? 3.467 16.375 -19.172 1 75.44 280 ALA B CA 1
ATOM 4714 C C . ALA B 1 280 ? 4.684 16.891 -18.422 1 75.44 280 ALA B C 1
ATOM 4716 O O . ALA B 1 280 ? 4.668 18.031 -17.922 1 75.44 280 ALA B O 1
ATOM 4717 N N . CYS B 1 281 ? 5.648 15.992 -18.359 1 79.94 281 CYS B N 1
ATOM 4718 C CA . CYS B 1 281 ? 6.832 16.359 -17.594 1 79.94 281 CYS B CA 1
ATOM 4719 C C . CYS B 1 281 ? 7.914 16.922 -18.516 1 79.94 281 CYS B C 1
ATOM 4721 O O . CYS B 1 281 ? 8.102 16.438 -19.625 1 79.94 281 CYS B O 1
ATOM 4723 N N . GLU B 1 282 ? 8.602 17.969 -18.062 1 77.62 282 GLU B N 1
ATOM 4724 C CA . GLU B 1 282 ? 9.812 18.406 -18.734 1 77.62 282 GLU B CA 1
ATOM 4725 C C . GLU B 1 282 ? 10.992 17.484 -18.406 1 77.62 282 GLU B C 1
ATOM 4727 O O . GLU B 1 282 ? 11.781 17.156 -19.297 1 77.62 282 GLU B O 1
ATOM 4732 N N . ARG B 1 283 ? 11.078 17.188 -17.219 1 79.5 283 ARG B N 1
ATOM 4733 C CA . ARG B 1 283 ? 12.07 16.25 -16.703 1 79.5 283 ARG B CA 1
ATOM 4734 C C . ARG B 1 283 ? 11.414 15.141 -15.891 1 79.5 283 ARG B C 1
ATOM 4736 O O . ARG B 1 283 ? 10.484 15.398 -15.125 1 79.5 283 ARG B O 1
ATOM 4743 N N . LEU B 1 284 ? 12.016 13.961 -16.094 1 77 284 LEU B N 1
ATOM 4744 C CA . LEU B 1 284 ? 11.492 12.828 -15.352 1 77 284 LEU B CA 1
ATOM 4745 C C . LEU B 1 284 ? 12.219 12.648 -14.023 1 77 284 LEU B C 1
ATOM 4747 O O . LEU B 1 284 ? 13.438 12.82 -13.961 1 77 284 LEU B O 1
ATOM 4751 N N . ALA B 1 285 ? 11.375 12.453 -13.086 1 73.06 285 ALA B N 1
ATOM 4752 C CA . ALA B 1 285 ? 11.945 12.016 -11.812 1 73.06 285 ALA B CA 1
ATOM 4753 C C . ALA B 1 285 ? 12.234 10.523 -11.828 1 73.06 285 ALA B C 1
ATOM 4755 O O . ALA B 1 285 ? 11.562 9.758 -12.531 1 73.06 285 ALA B O 1
ATOM 4756 N N . ARG B 1 286 ? 13.289 10.18 -11.141 1 66.56 286 ARG B N 1
ATOM 4757 C CA . ARG B 1 286 ? 13.516 8.75 -10.984 1 66.56 286 ARG B CA 1
ATOM 4758 C C . ARG B 1 286 ? 12.484 8.125 -10.062 1 66.56 286 ARG B C 1
ATOM 4760 O O . ARG B 1 286 ? 12.266 8.602 -8.945 1 66.56 286 ARG B O 1
ATOM 4767 N N . LEU B 1 287 ? 11.891 7.199 -10.789 1 66.12 287 LEU B N 1
ATOM 4768 C CA . LEU B 1 287 ? 10.977 6.422 -9.969 1 66.12 287 LEU B CA 1
ATOM 4769 C C . LEU B 1 287 ? 11.531 5.023 -9.703 1 66.12 287 LEU B C 1
ATOM 4771 O O . LEU B 1 287 ? 12.273 4.484 -10.531 1 66.12 287 LEU B O 1
ATOM 4775 N N . GLY B 1 288 ? 11.516 4.559 -8.438 1 70.44 288 GLY B N 1
ATOM 4776 C CA . GLY B 1 288 ? 11.977 3.219 -8.102 1 70.44 288 GLY B CA 1
ATOM 4777 C C . GLY B 1 288 ? 13.352 3.195 -7.469 1 70.44 288 GLY B C 1
ATOM 4778 O O . GLY B 1 288 ? 14.117 4.152 -7.609 1 70.44 288 GLY B O 1
ATOM 4779 N N . VAL B 1 289 ? 13.688 2.125 -6.934 1 76.31 289 VAL B N 1
ATOM 4780 C CA . VAL B 1 289 ? 14.922 1.976 -6.168 1 76.31 289 VAL B CA 1
ATOM 4781 C C . VAL B 1 289 ? 15.93 1.164 -6.977 1 76.31 289 VAL B C 1
ATOM 4783 O O . VAL B 1 289 ? 15.586 0.137 -7.562 1 76.31 289 VAL B O 1
ATOM 4786 N N . ASP B 1 290 ? 17.125 1.722 -7.164 1 77.5 290 ASP B N 1
ATOM 4787 C CA . ASP B 1 290 ? 18.188 0.954 -7.809 1 77.5 290 ASP B CA 1
ATOM 4788 C C . ASP B 1 290 ? 18.984 0.149 -6.789 1 77.5 290 ASP B C 1
ATOM 4790 O O . ASP B 1 290 ? 18.672 0.165 -5.594 1 77.5 290 ASP B O 1
ATOM 4794 N N . ALA B 1 291 ? 19.984 -0.616 -7.301 1 79.69 291 ALA B N 1
ATOM 4795 C CA . ALA B 1 291 ? 20.75 -1.525 -6.453 1 79.69 291 ALA B CA 1
ATOM 4796 C C . ALA B 1 291 ? 21.578 -0.753 -5.434 1 79.69 291 ALA B C 1
ATOM 4798 O O . ALA B 1 291 ? 21.953 -1.289 -4.383 1 79.69 291 ALA B O 1
ATOM 4799 N N . ASP B 1 292 ? 21.797 0.529 -5.688 1 87.75 292 ASP B N 1
ATOM 4800 C CA . ASP B 1 292 ? 22.688 1.316 -4.848 1 87.75 292 ASP B CA 1
ATOM 4801 C C . ASP B 1 292 ? 21.906 2.18 -3.863 1 87.75 292 ASP B C 1
ATOM 4803 O O . ASP B 1 292 ? 22.5 2.881 -3.039 1 87.75 292 ASP B O 1
ATOM 4807 N N . THR B 1 293 ? 20.594 2.02 -3.924 1 88.62 293 THR B N 1
ATOM 4808 C CA . THR B 1 293 ? 19.766 2.869 -3.084 1 88.62 293 THR B CA 1
ATOM 4809 C C . THR B 1 293 ? 19.266 2.1 -1.864 1 88.62 293 THR B C 1
ATOM 4811 O O . THR B 1 293 ? 18.75 0.988 -1.993 1 88.62 293 THR B O 1
ATOM 4814 N N . ALA B 1 294 ? 19.469 2.76 -0.724 1 91.69 294 ALA B N 1
ATOM 4815 C CA . ALA B 1 294 ? 19 2.143 0.515 1 91.69 294 ALA B CA 1
ATOM 4816 C C . ALA B 1 294 ? 17.469 2.211 0.619 1 91.69 294 ALA B C 1
ATOM 4818 O O . ALA B 1 294 ? 16.844 3.109 0.054 1 91.69 294 ALA B O 1
ATOM 4819 N N . ARG B 1 295 ? 16.969 1.244 1.34 1 89.75 295 ARG B N 1
ATOM 4820 C CA . ARG B 1 295 ? 15.531 1.146 1.581 1 89.75 295 ARG B CA 1
ATOM 4821 C C . ARG B 1 295 ? 15.234 1.063 3.074 1 89.75 295 ARG B C 1
ATOM 4823 O O . ARG B 1 295 ? 15.906 0.341 3.811 1 89.75 295 ARG B O 1
ATOM 4830 N N . ILE B 1 296 ? 14.234 1.806 3.406 1 89.62 296 ILE B N 1
ATOM 4831 C CA . ILE B 1 296 ? 13.805 1.786 4.801 1 89.62 296 ILE B CA 1
ATOM 4832 C C . ILE B 1 296 ? 12.406 1.18 4.902 1 89.62 296 ILE B C 1
ATOM 4834 O O . ILE B 1 296 ? 11.477 1.819 5.406 1 89.62 296 ILE B O 1
ATOM 4838 N N . ASN B 1 297 ? 12.289 -0.06 4.438 1 83.31 297 ASN B N 1
ATOM 4839 C CA . ASN B 1 297 ? 10.984 -0.711 4.371 1 83.31 297 ASN B CA 1
ATOM 4840 C C . ASN B 1 297 ? 10.938 -1.959 5.246 1 83.31 297 ASN B C 1
ATOM 4842 O O . ASN B 1 297 ? 10.227 -2.916 4.934 1 83.31 297 ASN B O 1
ATOM 4846 N N . TYR B 1 298 ? 11.695 -2.02 6.23 1 81.06 298 TYR B N 1
ATOM 4847 C CA . TYR B 1 298 ? 11.703 -3.127 7.18 1 81.06 298 TYR B CA 1
ATOM 4848 C C . TYR B 1 298 ? 11.406 -2.637 8.594 1 81.06 298 TYR B C 1
ATOM 4850 O O . TYR B 1 298 ? 11.32 -1.43 8.828 1 81.06 298 TYR B O 1
ATOM 4858 N N . SER B 1 299 ? 11.258 -3.57 9.391 1 84 299 SER B N 1
ATOM 4859 C CA . SER B 1 299 ? 10.953 -3.234 10.781 1 84 299 SER B CA 1
ATOM 4860 C C . SER B 1 299 ? 12.227 -2.961 11.578 1 84 299 SER B C 1
ATOM 4862 O O . SER B 1 299 ? 13.273 -3.537 11.289 1 84 299 SER B O 1
ATOM 4864 N N . PHE B 1 300 ? 12.062 -2.059 12.492 1 87.88 300 PHE B N 1
ATOM 4865 C CA . PHE B 1 300 ? 13.094 -1.718 13.461 1 87.88 300 PHE B CA 1
ATOM 4866 C C . PHE B 1 300 ? 12.664 -2.102 14.867 1 87.88 300 PHE B C 1
ATOM 4868 O O . PHE B 1 300 ? 11.547 -1.774 15.297 1 87.88 300 PHE B O 1
ATOM 4875 N N . SER B 1 301 ? 13.547 -2.803 15.531 1 87.31 301 SER B N 1
ATOM 4876 C CA . SER B 1 301 ? 13.305 -2.967 16.969 1 87.31 301 SER B CA 1
ATOM 4877 C C . SER B 1 301 ? 13.508 -1.651 17.719 1 87.31 301 SER B C 1
ATOM 4879 O O . SER B 1 301 ? 14.117 -0.718 17.188 1 87.31 301 SER B O 1
ATOM 4881 N N . ALA B 1 302 ? 12.992 -1.63 18.953 1 88.88 302 ALA B N 1
ATOM 4882 C CA . ALA B 1 302 ? 13.211 -0.451 19.781 1 88.88 302 ALA B CA 1
ATOM 4883 C C . ALA B 1 302 ? 14.703 -0.171 19.953 1 88.88 302 ALA B C 1
ATOM 4885 O O . ALA B 1 302 ? 15.133 0.982 19.906 1 88.88 302 ALA B O 1
ATOM 4886 N N . GLU B 1 303 ? 15.43 -1.146 20.078 1 90.69 303 GLU B N 1
ATOM 4887 C CA . GLU B 1 303 ? 16.875 -1.017 20.266 1 90.69 303 GLU B CA 1
ATOM 4888 C C . GLU B 1 303 ? 17.547 -0.455 19.016 1 90.69 303 GLU B C 1
ATOM 4890 O O . GLU B 1 303 ? 18.422 0.401 19.109 1 90.69 303 GLU B O 1
ATOM 4895 N N . GLU B 1 304 ? 17.141 -0.913 17.938 1 91.62 304 GLU B N 1
ATOM 4896 C CA . GLU B 1 304 ? 17.703 -0.421 16.672 1 91.62 304 GLU B CA 1
ATOM 4897 C C . GLU B 1 304 ? 17.375 1.057 16.469 1 91.62 304 GLU B C 1
ATOM 4899 O O . GLU B 1 304 ? 18.234 1.826 16.016 1 91.62 304 GLU B O 1
ATOM 4904 N N . LEU B 1 305 ? 16.203 1.376 16.812 1 93.12 305 LEU B N 1
ATOM 4905 C CA . LEU B 1 305 ? 15.797 2.771 16.672 1 93.12 305 LEU B CA 1
ATOM 4906 C C . LEU B 1 305 ? 16.641 3.67 17.562 1 93.12 305 LEU B C 1
ATOM 4908 O O . LEU B 1 305 ? 17.094 4.73 17.141 1 93.12 305 LEU B O 1
ATOM 4912 N N . HIS B 1 306 ? 16.797 3.209 18.75 1 93.12 306 HIS B N 1
ATOM 4913 C CA . HIS B 1 306 ? 17.625 3.977 19.672 1 93.12 306 HIS B CA 1
ATOM 4914 C C . HIS B 1 306 ? 19.062 4.098 19.156 1 93.12 306 HIS B C 1
ATOM 4916 O O . HIS B 1 306 ? 19.688 5.152 19.297 1 93.12 306 HIS B O 1
ATOM 4922 N N . SER B 1 307 ? 19.469 3.072 18.562 1 94.31 307 SER B N 1
ATOM 4923 C CA . SER B 1 307 ? 20.844 3.053 18.062 1 94.31 307 SER B CA 1
ATOM 4924 C C . SER B 1 307 ? 21.031 4.055 16.938 1 94.31 307 SER B C 1
ATOM 4926 O O . SER B 1 307 ? 22.109 4.637 16.781 1 94.31 307 SER B O 1
ATOM 4928 N N . VAL B 1 308 ? 20.047 4.254 16.141 1 94.62 308 VAL B N 1
ATOM 4929 C CA . VAL B 1 308 ? 20.109 5.18 15.016 1 94.62 308 VAL B CA 1
ATOM 4930 C C . VAL B 1 308 ? 20.406 6.59 15.523 1 94.62 308 VAL B C 1
ATOM 4932 O O . VAL B 1 308 ? 21.172 7.332 14.906 1 94.62 308 VAL B O 1
ATOM 4935 N N . PHE B 1 309 ? 19.875 6.898 16.734 1 93.56 309 PHE B N 1
ATOM 4936 C CA . PHE B 1 309 ? 19.938 8.281 17.172 1 93.56 309 PHE B CA 1
ATOM 4937 C C . PHE B 1 309 ? 20.922 8.438 18.328 1 93.56 309 PHE B C 1
ATOM 4939 O O . PHE B 1 309 ? 21.125 9.547 18.828 1 93.56 309 PHE B O 1
ATOM 4946 N N . ARG B 1 310 ? 21.438 7.445 18.906 1 90.31 310 ARG B N 1
ATOM 4947 C CA . ARG B 1 310 ? 22.266 7.434 20.109 1 90.31 310 ARG B CA 1
ATOM 4948 C C . ARG B 1 310 ? 23.391 8.469 20.031 1 90.31 310 ARG B C 1
ATOM 4950 O O . ARG B 1 310 ? 23.641 9.211 20.984 1 90.31 310 ARG B O 1
ATOM 4957 N N . ASP B 1 311 ? 24.156 8.703 18.984 1 89.56 311 ASP B N 1
ATOM 4958 C CA . ASP B 1 311 ? 25.297 9.594 18.844 1 89.56 311 ASP B CA 1
ATOM 4959 C C . ASP B 1 311 ? 24.969 10.781 17.938 1 89.56 311 ASP B C 1
ATOM 4961 O O . ASP B 1 311 ? 25.812 11.234 17.172 1 89.56 311 ASP B O 1
ATOM 4965 N N . THR B 1 312 ? 23.797 11.156 18.125 1 93.81 312 THR B N 1
ATOM 4966 C CA . THR B 1 312 ? 23.344 12.32 17.391 1 93.81 312 THR B CA 1
ATOM 4967 C C . THR B 1 312 ? 22.781 13.375 18.344 1 93.81 312 THR B C 1
ATOM 4969 O O . THR B 1 312 ? 22.859 13.227 19.562 1 93.81 312 THR B O 1
ATOM 4972 N N . GLU B 1 313 ? 22.328 14.492 17.859 1 94.44 313 GLU B N 1
ATOM 4973 C CA . GLU B 1 313 ? 21.734 15.555 18.672 1 94.44 313 GLU B CA 1
ATOM 4974 C C . GLU B 1 313 ? 20.297 15.219 19.047 1 94.44 313 GLU B C 1
ATOM 4976 O O . GLU B 1 313 ? 19.625 16.031 19.688 1 94.44 313 GLU B O 1
ATOM 4981 N N . TYR B 1 314 ? 19.859 14.023 18.703 1 93.44 314 TYR B N 1
ATOM 4982 C CA . TYR B 1 314 ? 18.469 13.648 18.953 1 93.44 314 TYR B CA 1
ATOM 4983 C C . TYR B 1 314 ? 18.375 12.648 20.094 1 93.44 314 TYR B C 1
ATOM 4985 O O . TYR B 1 314 ? 19.266 11.812 20.281 1 93.44 314 TYR B O 1
ATOM 4993 N N . ARG B 1 315 ? 17.281 12.789 20.844 1 92.94 315 ARG B N 1
ATOM 4994 C CA . ARG B 1 315 ? 16.906 11.828 21.859 1 92.94 315 ARG B CA 1
ATOM 4995 C C . ARG B 1 315 ? 15.523 11.234 21.578 1 92.94 315 ARG B C 1
ATOM 4997 O O . ARG B 1 315 ? 14.539 11.961 21.484 1 92.94 315 ARG B O 1
ATOM 5004 N N . LEU B 1 316 ? 15.57 9.945 21.406 1 92.75 316 LEU B N 1
ATOM 5005 C CA . LEU B 1 316 ? 14.336 9.211 21.172 1 92.75 316 LEU B CA 1
ATOM 5006 C C . LEU B 1 316 ? 13.766 8.656 22.469 1 92.75 316 LEU B C 1
ATOM 5008 O O . LEU B 1 316 ? 14.477 7.98 23.219 1 92.75 316 LEU B O 1
ATOM 5012 N N . ASP B 1 317 ? 12.5 9 22.75 1 91.12 317 ASP B N 1
ATOM 5013 C CA . ASP B 1 317 ? 11.734 8.422 23.844 1 91.12 317 ASP B CA 1
ATOM 5014 C C . ASP B 1 317 ? 10.477 7.734 23.328 1 91.12 317 ASP B C 1
ATOM 5016 O O . ASP B 1 317 ? 9.461 8.391 23.078 1 91.12 317 ASP B O 1
ATOM 5020 N N . LEU B 1 318 ? 10.547 6.461 23.234 1 89.44 318 LEU B N 1
ATOM 5021 C CA . LEU B 1 318 ? 9.445 5.695 22.656 1 89.44 318 LEU B CA 1
ATOM 5022 C C . LEU B 1 318 ? 8.266 5.633 23.625 1 89.44 318 LEU B C 1
ATOM 5024 O O . LEU B 1 318 ? 7.117 5.492 23.203 1 89.44 318 LEU B O 1
ATOM 5028 N N . ASN B 1 319 ? 8.5 5.758 24.906 1 85.19 319 ASN B N 1
ATOM 5029 C CA . ASN B 1 319 ? 7.418 5.758 25.875 1 85.19 319 ASN B CA 1
ATOM 5030 C C . ASN B 1 319 ? 6.566 7.02 25.766 1 85.19 319 ASN B C 1
ATOM 5032 O O . ASN B 1 319 ? 5.348 6.965 25.938 1 85.19 319 ASN B O 1
ATOM 5036 N N . GLN B 1 320 ? 7.199 8.078 25.438 1 86.94 320 GLN B N 1
ATOM 5037 C CA . GLN B 1 320 ? 6.5 9.352 25.281 1 86.94 320 GLN B CA 1
ATOM 5038 C C . GLN B 1 320 ? 6.191 9.633 23.812 1 86.94 320 GLN B C 1
ATOM 5040 O O . GLN B 1 320 ? 5.539 10.633 23.5 1 86.94 320 GLN B O 1
ATOM 5045 N N . ALA B 1 321 ? 6.656 8.773 22.969 1 90 321 ALA B N 1
ATOM 5046 C CA . ALA B 1 321 ? 6.469 8.906 21.531 1 90 321 ALA B CA 1
ATOM 5047 C C . ALA B 1 321 ? 6.98 10.25 21.031 1 90 321 ALA B C 1
ATOM 5049 O O . ALA B 1 321 ? 6.266 10.977 20.328 1 90 321 ALA B O 1
ATOM 5050 N N . VAL B 1 322 ? 8.219 10.508 21.438 1 89.69 322 VAL B N 1
ATOM 5051 C CA . VAL B 1 322 ? 8.758 11.812 21.047 1 89.69 322 VAL B CA 1
ATOM 5052 C C . VAL B 1 322 ? 10.219 11.664 20.641 1 89.69 322 VAL B C 1
ATOM 5054 O O . VAL B 1 322 ? 10.953 10.867 21.234 1 89.69 322 VAL B O 1
ATOM 5057 N N . LEU B 1 323 ? 10.617 12.352 19.594 1 92 323 LEU B N 1
ATOM 5058 C CA . LEU B 1 323 ? 11.992 12.602 19.172 1 92 323 LEU B CA 1
ATOM 5059 C C . LEU B 1 323 ? 12.367 14.062 19.391 1 92 323 LEU B C 1
ATOM 5061 O O . LEU B 1 323 ? 11.805 14.953 18.75 1 92 323 LEU B O 1
ATOM 5065 N N . THR B 1 324 ? 13.273 14.258 20.328 1 91.25 324 THR B N 1
ATOM 5066 C CA . THR B 1 324 ? 13.617 15.625 20.703 1 91.25 324 THR B CA 1
ATOM 5067 C C . THR B 1 324 ? 15.062 15.938 20.312 1 91.25 324 THR B C 1
ATOM 5069 O O . THR B 1 324 ? 15.906 15.039 20.25 1 91.25 324 THR B O 1
ATOM 5072 N N . VAL B 1 325 ? 15.266 17.219 20.047 1 89.81 325 VAL B N 1
ATOM 5073 C CA . VAL B 1 325 ? 16.641 17.672 19.828 1 89.81 325 VAL B CA 1
ATOM 5074 C C . VAL B 1 325 ? 17.312 17.969 21.172 1 89.81 325 VAL B C 1
ATOM 5076 O O . VAL B 1 325 ? 16.734 18.656 22.016 1 89.81 325 VAL B O 1
ATOM 5079 N N . MET B 1 326 ? 18.547 17.375 21.297 1 85.75 326 MET B N 1
ATOM 5080 C CA . MET B 1 326 ? 19.312 17.641 22.516 1 85.75 326 MET B CA 1
ATOM 5081 C C . MET B 1 326 ? 20.078 18.953 22.391 1 85.75 326 MET B C 1
ATOM 5083 O O . MET B 1 326 ? 20.656 19.25 21.344 1 85.75 326 MET B O 1
ATOM 5087 N N . HIS B 1 327 ? 19.781 19.969 23.172 1 69.44 327 HIS B N 1
ATOM 5088 C CA . HIS B 1 327 ? 20.562 21.203 23.25 1 69.44 327 HIS B CA 1
ATOM 5089 C C . HIS B 1 327 ? 21.859 21 24.031 1 69.44 327 HIS B C 1
ATOM 5091 O O . HIS B 1 327 ? 21.891 20.219 24.984 1 69.44 327 HIS B O 1
#